Protein AF-0000000066989042 (afdb_homodimer)

pLDDT: mean 79.73, std 26.33, range [25.08, 98.94]

Organism: NCBI:txid100816

Solvent-accessible surface area (backbone atoms only — not comparable to full-atom values): 22103 Å² total; per-residue (Å²): 135,86,75,80,78,74,81,75,80,74,80,75,80,78,74,73,69,72,71,70,71,65,78,76,74,71,74,76,49,41,40,55,51,36,52,51,40,48,66,64,41,33,84,42,14,46,65,46,41,69,76,48,62,68,54,42,82,73,47,40,35,60,77,2,39,34,34,31,36,35,73,41,47,74,68,48,19,26,68,84,57,29,56,23,64,44,52,54,48,35,51,44,55,50,37,31,28,46,6,42,18,21,44,66,70,43,76,70,50,50,44,67,38,34,38,37,38,38,42,70,47,81,51,36,72,79,40,36,35,34,39,36,17,30,44,80,41,75,60,62,47,43,32,34,21,35,30,41,33,21,40,44,48,50,93,76,55,79,80,30,48,66,31,94,88,63,46,34,39,31,58,62,25,31,36,36,39,37,31,22,40,44,75,44,60,85,69,75,68,83,75,70,73,79,67,74,75,73,75,75,77,79,127,135,83,76,78,78,74,82,74,78,74,78,75,78,76,75,72,69,71,71,69,68,65,79,76,74,70,76,75,49,40,41,56,50,36,51,51,41,47,66,63,43,32,84,44,14,46,65,46,40,68,77,48,62,69,53,41,81,72,47,39,33,61,77,2,37,31,33,30,35,35,70,39,46,73,68,49,19,26,70,84,57,29,55,23,64,44,51,52,47,34,50,43,56,50,37,30,28,46,6,42,19,20,43,68,70,41,77,70,50,52,43,68,39,35,38,35,39,40,43,71,47,82,49,36,70,78,41,36,35,34,40,35,16,30,43,77,43,75,61,61,48,44,32,34,21,34,31,40,32,21,39,42,48,49,92,76,55,78,79,28,49,66,30,94,90,62,49,27,41,31,59,62,25,33,38,35,38,37,32,23,39,42,77,44,62,86,69,73,69,82,76,69,73,80,66,72,77,76,76,73,75,78,127

Nearest PDB structures (foldseek):
  2h4u-assembly1_A  TM=9.533E-01  e=1.033E-12  Homo sapiens
  3f5o-assembly1_B  TM=9.067E-01  e=5.246E-13  Homo sapiens
  3gek-assembly2_A  TM=8.741E-01  e=4.164E-06  Lactococcus lactis subsp. lactis Il1403
  3gek-assembly3_C  TM=8.521E-01  e=2.544E-06  Lactococcus lactis subsp. lactis Il1403
  3gek-assembly1_B  TM=8.403E-01  e=2.544E-06  Lactococcus lactis subsp. lactis Il1403

InterPro domains:
  IPR006683 Thioesterase domain [PF03061] (82-154)
  IPR029069 HotDog domain superfamily [SSF54637] (24-179)
  IPR039298 Acyl-coenzyme A thioesterase 13 [PTHR21660] (30-185)

Radius of gyration: 32.89 Å; Cα contacts (8 Å, |Δi|>4): 812; chains: 2; bounding box: 58×186×94 Å

Sequence (406 aa):
MTNPTKPQPQPGTLFTVGINSSPSERPISTLDHVKAVWSRIRPHSAIYNIFLSGVRLVSASPEGRILAHLDLLPVHLNSKRIL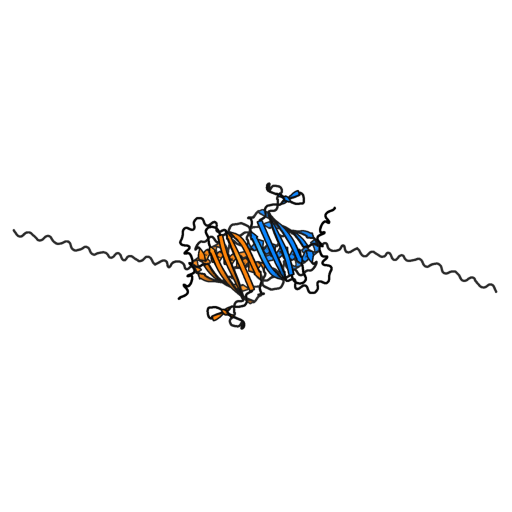HGAVSATLCDWAGGMAIAAATGLAQTGVSTDMHLSYVSTAGEGDTLEIEAWVTRAGRNLGFTRCEIRKGVTTTATSATPGADGRKKGPVVAEGSHTKYLSFGQVTGGWKKLEGKEGKGAEMTNPTKPQPQPGTLFTVGINSSPSERPISTLDHVKAVWSRIRPHSAIYNIFLSGVRLVSASPEGRILAHLDLLPVHLNSKRILHGAVSATLCDWAGGMAIAAATGLAQTGVSTDMHLSYVSTAGEGDTLEIEAWVTRAGRNLGFTRCEIRKGVTTTATSATPGADGRKKGPVVAEGSHTKYLSFGQVTGGWKKLEGKEGKGAE

Structure (mmCIF, N/CA/C/O backbone):
data_AF-0000000066989042-model_v1
#
loop_
_entity.id
_entity.type
_entity.pdbx_description
1 polymer 'Acyl-coenzyme A thioesterase 13'
#
loop_
_atom_site.group_PDB
_atom_site.id
_atom_site.type_symbol
_atom_site.label_atom_id
_atom_site.label_alt_id
_atom_site.label_comp_id
_atom_site.label_asym_id
_atom_site.label_entity_id
_atom_site.label_seq_id
_atom_site.pdbx_PDB_ins_code
_atom_site.Cartn_x
_atom_site.Cartn_y
_atom_site.Cartn_z
_atom_site.occupancy
_atom_site.B_iso_or_equiv
_atom_site.auth_seq_id
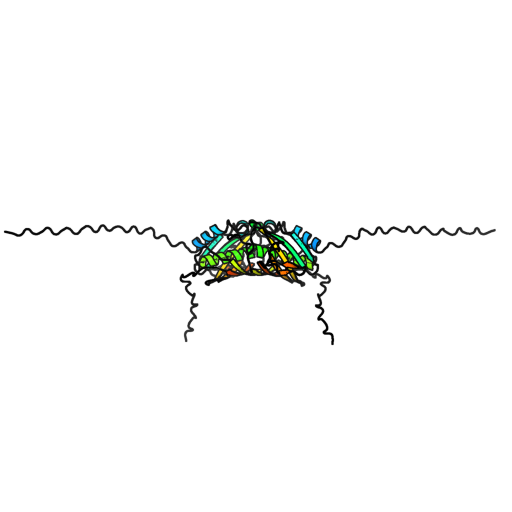_atom_site.auth_comp_id
_atom_site.auth_asym_id
_atom_site.auth_atom_id
_atom_site.pdbx_PDB_model_num
ATOM 1 N N . MET A 1 1 ? 25.594 97.125 27.734 1 34.25 1 MET A N 1
ATOM 2 C CA . MET A 1 1 ? 25.266 96.438 26.484 1 34.25 1 MET A CA 1
ATOM 3 C C . MET A 1 1 ? 24.484 95.188 26.734 1 34.25 1 MET A C 1
ATOM 5 O O . MET A 1 1 ? 24.891 94.312 27.547 1 34.25 1 MET A O 1
ATOM 9 N N . THR A 1 2 ? 23.141 95.188 26.594 1 36.47 2 THR A N 1
ATOM 10 C CA . THR A 1 2 ? 22.016 94.312 26.922 1 36.47 2 THR A CA 1
ATOM 11 C C . THR A 1 2 ? 22.109 93.062 26.141 1 36.47 2 THR A C 1
ATOM 13 O O . THR A 1 2 ? 22.281 93.062 24.922 1 36.47 2 THR A O 1
ATOM 16 N N . ASN A 1 3 ? 22.625 91.938 26.734 1 39.47 3 ASN A N 1
ATOM 17 C CA . ASN A 1 3 ? 22.938 90.625 26.203 1 39.47 3 ASN A CA 1
ATOM 18 C C . ASN A 1 3 ? 21.703 89.938 25.594 1 39.47 3 ASN A C 1
ATOM 20 O O . ASN A 1 3 ? 20.703 89.75 26.281 1 39.47 3 ASN A O 1
ATOM 24 N N . PRO A 1 4 ? 21.531 90 24.266 1 40.59 4 PRO A N 1
ATOM 25 C CA . PRO A 1 4 ? 20.297 89.5 23.641 1 40.59 4 PRO A CA 1
ATOM 26 C C . PRO A 1 4 ? 19.984 88.062 24.016 1 40.59 4 PRO A C 1
ATOM 28 O O . PRO A 1 4 ? 20.891 87.25 24.297 1 40.59 4 PRO A O 1
ATOM 31 N N . THR A 1 5 ? 18.875 87.812 24.688 1 40.06 5 THR A N 1
ATOM 32 C CA . THR A 1 5 ? 18.281 86.562 25.172 1 40.06 5 THR A CA 1
ATOM 33 C C . THR A 1 5 ? 18.156 85.562 24.047 1 40.06 5 THR A C 1
ATOM 35 O O . THR A 1 5 ? 17.672 85.875 22.953 1 40.06 5 THR A O 1
ATOM 38 N N . LYS A 1 6 ? 18.969 84.562 24.016 1 41.19 6 LYS A N 1
ATOM 39 C CA . LYS A 1 6 ? 19.109 83.438 23.062 1 41.19 6 LYS A CA 1
ATOM 40 C C . LYS A 1 6 ? 17.766 82.75 22.844 1 41.19 6 LYS A C 1
ATOM 42 O O . LYS A 1 6 ? 17.078 82.375 23.797 1 41.19 6 LYS A O 1
ATOM 47 N N . PRO A 1 7 ? 17.156 82.875 21.656 1 38.47 7 PRO A N 1
ATOM 48 C CA . PRO A 1 7 ? 15.844 82.25 21.484 1 38.47 7 PRO A CA 1
ATOM 49 C C . PRO A 1 7 ? 15.852 80.75 21.797 1 38.47 7 PRO A C 1
ATOM 51 O O . PRO A 1 7 ? 16.859 80.125 21.578 1 38.47 7 PRO A O 1
ATOM 54 N N . GLN A 1 8 ? 15.039 80.312 22.734 1 38.69 8 GLN A N 1
ATOM 55 C CA . GLN A 1 8 ? 14.898 78.938 23.172 1 38.69 8 GLN A CA 1
ATOM 56 C C . GLN A 1 8 ? 14.445 78 22.016 1 38.69 8 GLN A C 1
ATOM 58 O O . GLN A 1 8 ? 13.547 78.375 21.266 1 38.69 8 GLN A O 1
ATOM 63 N N . PRO A 1 9 ? 15.227 77.062 21.578 1 34.91 9 PRO A N 1
ATOM 64 C CA . PRO A 1 9 ? 14.922 76.188 20.453 1 34.91 9 PRO A CA 1
ATOM 65 C C . PRO A 1 9 ? 13.57 75.438 20.594 1 34.91 9 PRO A C 1
ATOM 67 O O . PRO A 1 9 ? 13.164 75.125 21.703 1 34.91 9 PRO A O 1
ATOM 70 N N . GLN A 1 10 ? 12.594 75.812 19.781 1 37.78 10 GLN A N 1
ATOM 71 C CA . GLN A 1 10 ? 11.289 75.125 19.797 1 37.78 10 GLN A CA 1
ATOM 72 C C . GLN A 1 10 ? 11.438 73.625 19.781 1 37.78 10 GLN A C 1
ATOM 74 O O . GLN A 1 10 ? 12.359 73.062 19.156 1 37.78 10 GLN A O 1
ATOM 79 N N . PRO A 1 11 ? 10.844 72.938 20.75 1 37.44 11 PRO A N 1
ATOM 80 C CA . PRO A 1 11 ? 10.914 71.438 20.828 1 37.44 11 PRO A CA 1
ATOM 81 C C . PRO A 1 11 ? 10.477 70.75 19.531 1 37.44 11 PRO A C 1
ATOM 83 O O . PRO A 1 11 ? 9.555 71.25 18.859 1 37.44 11 PRO A O 1
ATOM 86 N N . GLY A 1 12 ? 11.398 70.25 18.75 1 33.97 12 GLY A N 1
ATOM 87 C CA . GLY A 1 12 ? 11.148 69.5 17.516 1 33.97 12 GLY A CA 1
ATOM 88 C C . GLY A 1 12 ? 9.938 68.625 17.594 1 33.97 12 GLY A C 1
ATOM 89 O O . GLY A 1 12 ? 9.539 68.188 18.672 1 33.97 12 GLY A O 1
ATOM 90 N N . THR A 1 13 ? 8.93 68.812 16.75 1 37.53 13 THR A N 1
ATOM 91 C CA . THR A 1 13 ? 7.77 67.938 16.5 1 37.53 13 THR A CA 1
ATOM 92 C C . THR A 1 13 ? 8.18 66.5 16.422 1 37.53 13 THR A C 1
ATOM 94 O O . THR A 1 13 ? 9.039 66.125 15.633 1 37.53 13 THR A O 1
ATOM 97 N N . LEU A 1 14 ? 7.992 65.75 17.5 1 35.09 14 LEU A N 1
ATOM 98 C CA . LEU A 1 14 ? 8.125 64.312 17.5 1 35.09 14 LEU A CA 1
ATOM 99 C C . LEU A 1 14 ? 7.402 63.688 16.312 1 35.09 14 LEU A C 1
ATOM 101 O O . LEU A 1 14 ? 6.18 63.812 16.188 1 35.09 14 LEU A O 1
ATOM 105 N N . PHE A 1 15 ? 8 63.562 15.148 1 34.09 15 PHE A N 1
ATOM 106 C CA . PHE A 1 15 ? 7.461 62.75 14.086 1 34.09 15 PHE A CA 1
ATOM 107 C C . PHE A 1 15 ? 7.094 61.344 14.609 1 34.09 15 PHE A C 1
ATOM 109 O O . PHE A 1 15 ? 7.953 60.625 15.109 1 34.09 15 PHE A O 1
ATOM 116 N N . THR A 1 16 ? 5.906 61.219 15.203 1 37.44 16 THR A N 1
ATOM 117 C CA . THR A 1 16 ? 5.422 59.844 15.406 1 37.44 16 THR A CA 1
ATOM 118 C C . THR A 1 16 ? 5.566 59.031 14.133 1 37.44 16 THR A C 1
ATOM 120 O O . THR A 1 16 ? 4.926 59.312 13.117 1 37.44 16 THR A O 1
ATOM 123 N N . VAL A 1 17 ? 6.738 58.625 13.805 1 38.34 17 VAL A N 1
ATOM 124 C CA . VAL A 1 17 ? 6.793 57.594 12.781 1 38.34 17 VAL A CA 1
ATOM 125 C C . VAL A 1 17 ? 5.699 56.562 13.031 1 38.34 17 VAL A C 1
ATOM 127 O O . VAL A 1 17 ? 5.652 55.938 14.094 1 38.34 17 VAL A O 1
ATOM 130 N N . GLY A 1 18 ? 4.496 56.75 12.547 1 38.97 18 GLY A N 1
ATOM 131 C CA . GLY A 1 18 ? 3.586 55.625 12.477 1 38.97 18 GLY A CA 1
ATOM 132 C C . GLY A 1 18 ? 4.285 54.312 12.172 1 38.97 18 GLY A C 1
ATOM 133 O O . GLY A 1 18 ? 4.93 54.188 11.125 1 38.97 18 GLY A O 1
ATOM 134 N N . ILE A 1 19 ? 4.824 53.719 13.195 1 38.84 19 ILE A N 1
ATOM 135 C CA . ILE A 1 19 ? 5.211 52.312 12.945 1 38.84 19 ILE A CA 1
ATOM 136 C C . ILE A 1 19 ? 4.133 51.625 12.125 1 38.84 19 ILE A C 1
ATOM 138 O O . ILE A 1 19 ? 2.992 51.469 12.57 1 38.84 19 ILE A O 1
ATOM 142 N N . ASN A 1 20 ? 4.023 51.906 10.867 1 39.19 20 ASN A N 1
ATOM 143 C CA . ASN A 1 20 ? 3.268 50.938 10.07 1 39.19 20 ASN A CA 1
ATOM 144 C C . ASN A 1 20 ? 3.492 49.5 10.562 1 39.19 20 ASN A C 1
ATOM 146 O O . ASN A 1 20 ? 4.629 49.031 10.586 1 39.19 20 ASN A O 1
ATOM 150 N N . SER A 1 21 ? 2.766 49.125 11.625 1 40.81 21 SER A N 1
ATOM 151 C CA . SER A 1 21 ? 2.725 47.688 11.867 1 40.81 21 SER A CA 1
ATOM 152 C C . SER A 1 21 ? 2.76 46.906 10.555 1 40.81 21 SER A C 1
ATOM 154 O O . SER A 1 21 ? 1.958 47.156 9.656 1 40.81 21 SER A O 1
ATOM 156 N N . SER A 1 22 ? 3.883 46.562 10.086 1 45.03 22 SER A N 1
ATOM 157 C CA . SER A 1 22 ? 3.92 45.594 9.023 1 45.03 22 SER A CA 1
ATOM 158 C C . SER A 1 22 ? 2.732 44.625 9.109 1 45.03 22 SER A C 1
ATOM 160 O O . SER A 1 22 ? 2.277 44.312 10.203 1 45.03 22 SER A O 1
ATOM 162 N N . PRO A 1 23 ? 1.823 44.562 8.203 1 45.5 23 PRO A N 1
ATOM 163 C CA . PRO A 1 23 ? 0.756 43.562 8.289 1 45.5 23 PRO A CA 1
ATOM 164 C C . PRO A 1 23 ? 1.188 42.281 9.031 1 45.5 23 PRO A C 1
ATOM 166 O O . PRO A 1 23 ? 2.293 41.781 8.805 1 45.5 23 PRO A O 1
ATOM 169 N N . SER A 1 24 ? 0.937 42.062 10.289 1 45.81 24 SER A N 1
ATOM 170 C CA . SER A 1 24 ? 1.1 40.844 11.062 1 45.81 24 SER A CA 1
ATOM 171 C C . SER A 1 24 ? 0.956 39.625 10.18 1 45.81 24 SER A C 1
ATOM 173 O O . SER A 1 24 ? -0.117 39.375 9.625 1 45.81 24 SER A O 1
ATOM 175 N N . GLU A 1 25 ? 1.833 39.25 9.297 1 50.03 25 GLU A N 1
ATOM 176 C CA . GLU A 1 25 ? 1.811 38 8.578 1 50.03 25 GLU A CA 1
ATOM 177 C C . GLU A 1 25 ? 1.222 36.875 9.438 1 50.03 25 GLU A C 1
ATOM 179 O O . GLU A 1 25 ? 1.757 36.562 10.5 1 50.03 25 GLU A O 1
ATOM 184 N N . ARG A 1 26 ? -0.092 36.75 9.664 1 55.47 26 ARG A N 1
ATOM 185 C CA . ARG A 1 26 ? -0.731 35.656 10.391 1 55.47 26 ARG A CA 1
ATOM 186 C C . ARG A 1 26 ? 0.023 34.375 10.195 1 55.47 26 ARG A C 1
ATOM 188 O O . ARG A 1 26 ? 0.396 34.031 9.07 1 55.47 26 ARG A O 1
ATOM 195 N N . PRO A 1 27 ? 0.652 33.844 11.266 1 68.44 27 PRO A N 1
ATOM 196 C CA . PRO A 1 27 ? 1.359 32.594 11.156 1 68.44 27 PRO A CA 1
ATOM 197 C C . PRO A 1 27 ? 0.577 31.531 10.359 1 68.44 27 PRO A C 1
ATOM 199 O O . PRO A 1 27 ? -0.648 31.453 10.477 1 68.44 27 PRO A O 1
ATOM 202 N N . ILE A 1 28 ? 1.096 31.078 9.312 1 80.94 28 ILE A N 1
ATOM 203 C CA . ILE A 1 28 ? 0.479 30.047 8.477 1 80.94 28 ILE A CA 1
ATOM 204 C C . ILE A 1 28 ? -0.11 28.953 9.352 1 80.94 28 ILE A C 1
ATOM 206 O O . ILE A 1 28 ? 0.553 28.453 10.266 1 80.94 28 ILE A O 1
ATOM 210 N N . SER A 1 29 ? -1.419 28.75 9.266 1 95.38 29 SER A N 1
ATOM 211 C CA . SER A 1 29 ? -2.07 27.703 10.031 1 95.38 29 SER A CA 1
ATOM 212 C C . SER A 1 29 ? -1.437 26.344 9.758 1 95.38 29 SER A C 1
ATOM 214 O O . SER A 1 29 ? -0.78 26.156 8.734 1 95.38 29 SER A O 1
ATOM 216 N N . THR A 1 30 ? -1.463 25.453 10.719 1 97.69 30 THR A N 1
ATOM 217 C CA . THR A 1 30 ? -0.972 24.094 10.516 1 97.69 30 THR A CA 1
ATOM 218 C C . THR A 1 30 ? -1.611 23.469 9.289 1 97.69 30 THR A C 1
ATOM 220 O O . THR A 1 30 ? -0.939 22.781 8.516 1 97.69 30 THR A O 1
ATOM 223 N N . LEU A 1 31 ? -2.877 23.641 9.078 1 98.38 31 LEU A N 1
ATOM 224 C CA . LEU A 1 31 ? -3.574 23.109 7.906 1 98.38 31 LEU A CA 1
ATOM 225 C C . LEU A 1 31 ? -2.973 23.656 6.617 1 98.38 31 LEU A C 1
ATOM 227 O O . LEU A 1 31 ? -2.771 22.922 5.656 1 98.38 31 LEU A O 1
ATOM 231 N N . ASP A 1 32 ? -2.688 24.922 6.57 1 98.31 32 ASP A N 1
ATOM 232 C CA . ASP A 1 32 ? -2.088 25.531 5.383 1 98.31 32 ASP A CA 1
ATOM 233 C C . ASP A 1 32 ? -0.715 24.922 5.094 1 98.31 32 ASP A C 1
ATOM 235 O O . ASP A 1 32 ? -0.366 24.688 3.936 1 98.31 32 ASP A O 1
ATOM 239 N N . HIS A 1 33 ? 0.023 24.781 6.191 1 98.25 33 HIS A N 1
ATOM 240 C CA . HIS A 1 33 ? 1.336 24.156 6.031 1 98.25 33 HIS A CA 1
ATOM 241 C C . HIS A 1 33 ? 1.222 22.766 5.434 1 98.25 33 HIS A C 1
ATOM 243 O O . HIS A 1 33 ? 1.928 22.438 4.477 1 98.25 33 HIS A O 1
ATOM 249 N N . VAL A 1 34 ? 0.32 21.922 5.949 1 98.69 34 VAL A N 1
ATOM 250 C CA . VAL A 1 34 ? 0.148 20.562 5.484 1 98.69 34 VAL A CA 1
ATOM 251 C C . VAL A 1 34 ? -0.322 20.562 4.031 1 98.69 34 VAL A C 1
ATOM 253 O O . VAL A 1 34 ? 0.145 19.75 3.223 1 98.69 34 VAL A O 1
ATOM 256 N N . LYS A 1 35 ? -1.209 21.422 3.68 1 98.69 35 LYS A N 1
ATOM 257 C CA . LYS A 1 35 ? -1.667 21.547 2.299 1 98.69 35 LYS A CA 1
ATOM 258 C C . LYS A 1 35 ? -0.514 21.906 1.366 1 98.69 35 LYS A C 1
ATOM 260 O O . LYS A 1 35 ? -0.438 21.406 0.242 1 98.69 35 LYS A O 1
ATOM 265 N N . ALA A 1 36 ? 0.339 22.781 1.811 1 98.5 36 ALA A N 1
ATOM 266 C CA . ALA A 1 36 ? 1.495 23.172 1.007 1 98.5 36 ALA A CA 1
ATOM 267 C C . ALA A 1 36 ? 2.439 22 0.799 1 98.5 36 ALA A C 1
ATOM 269 O O . ALA A 1 36 ? 2.953 21.797 -0.303 1 98.5 36 ALA A O 1
ATOM 270 N N . VAL A 1 37 ? 2.707 21.25 1.877 1 98.06 37 VAL A N 1
ATOM 271 C CA . VAL A 1 37 ? 3.553 20.078 1.785 1 98.06 37 VAL A CA 1
ATOM 272 C C . VAL A 1 37 ? 2.949 19.078 0.792 1 98.06 37 VAL A C 1
ATOM 274 O O . VAL A 1 37 ? 3.652 18.547 -0.073 1 98.06 37 VAL A O 1
ATOM 277 N N . TRP A 1 38 ? 1.638 18.844 0.9 1 98.5 38 TRP A N 1
ATOM 278 C CA . TRP A 1 38 ? 0.937 17.922 0.01 1 98.5 38 TRP A CA 1
ATOM 279 C C . TRP A 1 38 ? 1.05 18.391 -1.44 1 98.5 38 TRP A C 1
ATOM 281 O O . TRP A 1 38 ? 1.312 17.578 -2.334 1 98.5 38 TRP A O 1
ATOM 291 N N . SER A 1 39 ? 0.89 19.672 -1.694 1 98.06 39 SER A N 1
ATOM 292 C CA . SER A 1 39 ? 0.959 20.234 -3.041 1 98.06 39 SER A CA 1
ATOM 293 C C . SER A 1 39 ? 2.342 20.031 -3.652 1 98.06 39 SER A C 1
ATOM 295 O O . SER A 1 39 ? 2.473 19.875 -4.867 1 98.06 39 SER A O 1
ATOM 297 N N . ARG A 1 40 ? 3.299 19.969 -2.848 1 97.06 40 ARG A N 1
ATOM 298 C CA . ARG A 1 40 ? 4.672 19.781 -3.309 1 97.06 40 ARG A CA 1
ATOM 299 C C . ARG A 1 40 ? 4.953 18.328 -3.633 1 97.06 40 ARG A C 1
ATOM 301 O O . ARG A 1 40 ? 5.602 18.016 -4.637 1 97.06 40 ARG A O 1
ATOM 308 N N . ILE A 1 41 ? 4.434 17.453 -2.842 1 97.25 41 ILE A N 1
ATOM 309 C CA . ILE A 1 41 ? 4.785 16.047 -2.904 1 97.25 41 ILE A CA 1
ATOM 310 C C . ILE A 1 41 ? 3.984 15.367 -4.012 1 97.25 41 ILE A C 1
ATOM 312 O O . ILE A 1 41 ? 4.516 14.531 -4.746 1 97.25 41 ILE A O 1
ATOM 316 N N . ARG A 1 42 ? 2.732 15.695 -4.176 1 97.88 42 ARG A N 1
ATOM 317 C CA . ARG A 1 42 ? 1.761 14.953 -4.977 1 97.88 42 ARG A CA 1
ATOM 318 C C . ARG A 1 42 ? 2.24 14.797 -6.414 1 97.88 42 ARG A C 1
ATOM 320 O O . ARG A 1 42 ? 2.254 13.695 -6.953 1 97.88 42 ARG A O 1
ATOM 327 N N . PRO A 1 43 ? 2.756 15.867 -7.07 1 97.12 43 PRO A N 1
ATOM 328 C CA . PRO A 1 43 ? 3.107 15.719 -8.484 1 97.12 43 PRO A CA 1
ATOM 329 C C . PRO A 1 43 ? 4.359 14.875 -8.703 1 97.12 43 PRO A C 1
ATOM 331 O O . PRO A 1 43 ? 4.656 14.477 -9.828 1 97.12 43 PRO A O 1
ATOM 334 N N . HIS A 1 44 ? 5.082 14.555 -7.641 1 96.81 44 HIS A N 1
ATOM 335 C CA . HIS A 1 44 ? 6.348 13.836 -7.77 1 96.81 44 HIS A CA 1
ATOM 336 C C . HIS A 1 44 ? 6.223 12.398 -7.281 1 96.81 44 HIS A C 1
ATOM 338 O O . HIS A 1 44 ? 7.23 11.727 -7.062 1 96.81 44 HIS A O 1
ATOM 344 N N . SER A 1 45 ? 5.031 12 -7.051 1 97.5 45 SER A N 1
ATOM 345 C CA . SER A 1 45 ? 4.672 10.641 -6.664 1 97.5 45 SER A CA 1
ATOM 346 C C . SER A 1 45 ? 3.469 10.141 -7.461 1 97.5 45 SER A C 1
ATOM 348 O O . SER A 1 45 ? 2.324 10.461 -7.129 1 97.5 45 SER A O 1
ATOM 350 N N . ALA A 1 46 ? 3.701 9.305 -8.453 1 98.12 46 ALA A N 1
ATOM 351 C CA . ALA A 1 46 ? 2.639 8.906 -9.367 1 98.12 46 ALA A CA 1
ATOM 352 C C . ALA A 1 46 ? 1.498 8.219 -8.617 1 98.12 46 ALA A C 1
ATOM 354 O O . ALA A 1 46 ? 0.324 8.461 -8.906 1 98.12 46 ALA A O 1
ATOM 355 N N . ILE A 1 47 ? 1.851 7.348 -7.66 1 98.69 47 ILE A N 1
ATOM 356 C CA . ILE A 1 47 ? 0.798 6.609 -6.969 1 98.69 47 ILE A CA 1
ATOM 357 C C . ILE A 1 47 ? -0.056 7.578 -6.152 1 98.69 47 ILE A C 1
ATOM 359 O O . ILE A 1 47 ? -1.279 7.434 -6.086 1 98.69 47 ILE A O 1
ATOM 363 N N . TYR A 1 48 ? 0.551 8.633 -5.531 1 98.69 48 TYR A N 1
ATOM 364 C CA . TYR A 1 48 ? -0.215 9.672 -4.859 1 98.69 48 TYR A CA 1
ATOM 365 C C . TYR A 1 48 ? -1.045 10.469 -5.859 1 98.69 48 TYR A C 1
ATOM 367 O O . TYR A 1 48 ? -2.236 10.703 -5.645 1 98.69 48 TYR A O 1
ATOM 375 N N . ASN A 1 49 ? -0.423 10.797 -6.91 1 98.44 49 ASN A N 1
ATOM 376 C CA . ASN A 1 49 ? -1.041 11.68 -7.895 1 98.44 49 ASN A CA 1
ATOM 377 C C . ASN A 1 49 ? -2.268 11.039 -8.531 1 98.44 49 ASN A C 1
ATOM 379 O O . ASN A 1 49 ? -3.252 11.719 -8.828 1 98.44 49 ASN A O 1
ATOM 383 N N . ILE A 1 50 ? -2.219 9.805 -8.766 1 98.19 50 ILE A N 1
ATOM 384 C CA . ILE A 1 50 ? -3.303 9.117 -9.453 1 98.19 50 ILE A CA 1
ATOM 385 C C . ILE A 1 50 ? -4.395 8.734 -8.461 1 98.19 50 ILE A C 1
ATOM 387 O O . ILE A 1 50 ? -5.57 9.023 -8.68 1 98.19 50 ILE A O 1
ATOM 391 N N . PHE A 1 51 ? -4.102 8.234 -7.309 1 98.56 51 PHE A N 1
ATOM 392 C CA . PHE A 1 51 ? -5.109 7.605 -6.465 1 98.56 51 PHE A CA 1
ATOM 393 C C . PHE A 1 51 ? -5.598 8.57 -5.391 1 98.56 51 PHE A C 1
ATOM 395 O O . PHE A 1 51 ? -6.664 8.375 -4.805 1 98.56 51 PHE A O 1
ATOM 402 N N . LEU A 1 52 ? -4.758 9.648 -5.148 1 98.5 52 LEU A N 1
ATOM 403 C CA . LEU A 1 52 ? -5.137 10.539 -4.062 1 98.5 52 LEU A CA 1
ATOM 404 C C . LEU A 1 52 ? -5.355 11.961 -4.578 1 98.5 52 LEU A C 1
ATOM 406 O O . LEU A 1 52 ? -5.285 12.922 -3.812 1 98.5 52 LEU A O 1
ATOM 410 N N . SER A 1 53 ? -5.574 12.078 -5.844 1 96.81 53 SER A N 1
ATOM 411 C CA . SER A 1 53 ? -5.773 13.398 -6.445 1 96.81 53 SER A CA 1
ATOM 412 C C . SER A 1 53 ? -7.035 14.062 -5.906 1 96.81 53 SER A C 1
ATOM 414 O O . SER A 1 53 ? -7.125 15.289 -5.867 1 96.81 53 SER A O 1
ATOM 416 N N . GLY A 1 54 ? -8.008 13.273 -5.41 1 97.38 54 GLY A N 1
ATOM 417 C CA . GLY A 1 54 ? -9.281 13.812 -4.957 1 97.38 54 GLY A CA 1
ATOM 418 C C . GLY A 1 54 ? -9.359 13.977 -3.451 1 97.38 54 GLY A C 1
ATOM 419 O O . GLY A 1 54 ? -10.414 14.312 -2.91 1 97.38 54 GLY A O 1
ATOM 420 N N . VAL A 1 55 ? -8.258 13.797 -2.754 1 98.25 55 VAL A N 1
ATOM 421 C CA . VAL A 1 55 ? -8.281 13.906 -1.3 1 98.25 55 VAL A CA 1
ATOM 422 C C . VAL A 1 55 ? -8.484 15.367 -0.892 1 98.25 55 VAL A C 1
ATOM 424 O O . VAL A 1 55 ? -7.895 16.266 -1.489 1 98.25 55 VAL A O 1
ATOM 427 N N . ARG A 1 56 ? -9.305 15.594 0.065 1 98.12 56 ARG A N 1
ATOM 428 C CA . ARG A 1 56 ? -9.531 16.906 0.65 1 98.12 56 ARG A CA 1
ATOM 429 C C . ARG A 1 56 ? -9.078 16.953 2.105 1 98.12 56 ARG A C 1
ATOM 431 O O . ARG A 1 56 ? -9.672 16.281 2.963 1 98.12 56 ARG A O 1
ATOM 438 N N . LEU A 1 57 ? -8.039 17.703 2.361 1 98.31 57 LEU A N 1
ATOM 439 C CA . LEU A 1 57 ? -7.605 17.922 3.734 1 98.31 57 LEU A CA 1
ATOM 440 C C . LEU A 1 57 ? -8.594 18.828 4.469 1 98.31 57 LEU A C 1
ATOM 442 O O . LEU A 1 57 ? -8.859 19.953 4.031 1 98.31 57 LEU A O 1
ATOM 446 N N . VAL A 1 58 ? -9.141 18.391 5.586 1 97.5 58 VAL A N 1
ATOM 447 C CA . VAL A 1 58 ? -10.211 19.062 6.316 1 97.5 58 VAL A CA 1
ATOM 448 C C . VAL A 1 58 ? -9.625 19.812 7.508 1 97.5 58 VAL A C 1
ATOM 450 O O . VAL A 1 58 ? -9.984 20.969 7.762 1 97.5 58 VAL A O 1
ATOM 453 N N . SER A 1 59 ? -8.773 19.156 8.242 1 98.06 59 SER A N 1
ATOM 454 C CA . SER A 1 59 ? -8.148 19.781 9.398 1 98.06 59 SER A CA 1
ATOM 455 C C . SER A 1 59 ? -6.758 19.203 9.656 1 98.06 59 SER A C 1
ATOM 457 O O . SER A 1 59 ? -6.434 18.109 9.188 1 98.06 59 SER A O 1
ATOM 459 N N . ALA A 1 60 ? -5.949 19.984 10.297 1 98.62 60 ALA A N 1
ATOM 460 C CA . ALA A 1 60 ? -4.625 19.641 10.797 1 98.62 60 ALA A CA 1
ATOM 461 C C . ALA A 1 60 ? -4.285 20.406 12.062 1 98.62 60 ALA A C 1
ATOM 463 O O . ALA A 1 60 ? -4.574 21.609 12.164 1 98.62 60 ALA A O 1
ATOM 464 N N . SER A 1 61 ? -3.73 19.734 12.977 1 98.19 61 SER A N 1
ATOM 465 C CA . SER A 1 61 ? -3.361 20.375 14.234 1 98.19 61 SER A CA 1
ATOM 466 C C . SER A 1 61 ? -1.859 20.281 14.484 1 98.19 61 SER A C 1
ATOM 468 O O . SER A 1 61 ? -1.203 19.359 14 1 98.19 61 SER A O 1
ATOM 470 N N . PRO A 1 62 ? -1.326 21.172 15.266 1 96.81 62 PRO A N 1
ATOM 471 C CA . PRO A 1 62 ? 0.113 21.156 15.539 1 96.81 62 PRO A CA 1
ATOM 472 C C . PRO A 1 62 ? 0.555 19.938 16.328 1 96.81 62 PRO A C 1
ATOM 474 O O . PRO A 1 62 ? 1.748 19.625 16.375 1 96.81 62 PRO A O 1
ATOM 477 N N . GLU A 1 63 ? -0.386 19.266 16.969 1 97 63 GLU A N 1
ATOM 478 C CA . GLU A 1 63 ? -0.069 18.031 17.688 1 97 63 GLU A CA 1
ATOM 479 C C . GLU A 1 63 ? 0.14 16.875 16.719 1 97 63 GLU A C 1
ATOM 481 O O . GLU A 1 63 ? 0.522 15.773 17.141 1 97 63 GLU A O 1
ATOM 486 N N . GLY A 1 64 ? -0.103 17.062 15.492 1 98.5 64 GLY A N 1
ATOM 487 C CA . GLY A 1 64 ? 0.166 16.047 14.484 1 98.5 64 GLY A CA 1
ATOM 488 C C . GLY A 1 64 ? -1.04 15.18 14.172 1 98.5 64 GLY A C 1
ATOM 489 O O . GLY A 1 64 ? -0.913 13.969 14.016 1 98.5 64 GLY A O 1
ATOM 490 N N . ARG A 1 65 ? -2.184 15.789 14.25 1 98.75 65 ARG A N 1
ATOM 491 C CA . ARG A 1 65 ? -3.402 15.094 13.852 1 98.75 65 ARG A CA 1
ATOM 492 C C . ARG A 1 65 ? -4.008 15.719 12.602 1 98.75 65 ARG A C 1
ATOM 494 O O . ARG A 1 65 ? -4.121 16.938 12.5 1 98.75 65 ARG A O 1
ATOM 501 N N . ILE A 1 66 ? -4.352 14.859 11.617 1 98.69 66 ILE A N 1
ATOM 502 C CA . ILE A 1 66 ? -4.965 15.375 10.391 1 98.69 66 ILE A CA 1
ATOM 503 C C . ILE A 1 66 ? -6.254 14.609 10.102 1 98.69 66 ILE A C 1
ATOM 505 O O . ILE A 1 66 ? -6.41 13.461 10.531 1 98.69 66 ILE A O 1
ATOM 509 N N . LEU A 1 67 ? -7.172 15.266 9.43 1 98.38 67 LEU A N 1
ATOM 510 C CA . LEU A 1 67 ? -8.414 14.703 8.906 1 98.38 67 LEU A CA 1
ATOM 511 C C . LEU A 1 67 ? -8.57 15.023 7.426 1 98.38 67 LEU A C 1
ATOM 513 O O . LEU A 1 67 ? -8.32 16.156 7 1 98.38 67 LEU A O 1
ATOM 517 N N . ALA A 1 68 ? -8.945 14.016 6.66 1 98.31 68 ALA A N 1
ATOM 518 C CA . ALA A 1 68 ? -9.156 14.211 5.227 1 98.31 68 ALA A CA 1
ATOM 519 C C . ALA A 1 68 ? -10.328 13.367 4.73 1 98.31 68 ALA A C 1
ATOM 521 O O . ALA A 1 68 ? -10.75 12.414 5.391 1 98.31 68 ALA A O 1
ATOM 522 N N . HIS A 1 69 ? -10.852 13.781 3.609 1 98.19 69 HIS A N 1
ATOM 523 C CA . HIS A 1 69 ? -11.93 13.039 2.951 1 98.19 69 HIS A CA 1
ATOM 524 C C . HIS A 1 69 ? -11.531 12.641 1.533 1 98.19 69 HIS A C 1
ATOM 526 O O . HIS A 1 69 ? -10.781 13.359 0.866 1 98.19 69 HIS A O 1
ATOM 532 N N . LEU A 1 70 ? -12.031 11.484 1.089 1 98.19 70 LEU A N 1
ATOM 533 C CA . LEU A 1 70 ? -11.859 11.008 -0.279 1 98.19 70 LEU A CA 1
ATOM 534 C C . LEU A 1 70 ? -13.117 10.305 -0.774 1 98.19 70 LEU A C 1
ATOM 536 O O . LEU A 1 70 ? -13.586 9.344 -0.154 1 98.19 70 LEU A O 1
ATOM 540 N N . ASP A 1 71 ? -13.695 10.805 -1.818 1 98 71 ASP A N 1
ATOM 541 C CA . ASP A 1 71 ? -14.773 10.086 -2.484 1 98 71 ASP A CA 1
ATOM 542 C C . ASP A 1 71 ? -14.227 8.938 -3.33 1 98 71 ASP A C 1
ATOM 544 O O . ASP A 1 71 ? -13.297 9.125 -4.113 1 98 71 ASP A O 1
ATOM 548 N N . LEU A 1 72 ? -14.844 7.801 -3.152 1 98 72 LEU A N 1
ATOM 549 C CA . LEU A 1 72 ? -14.352 6.625 -3.861 1 98 72 LEU A CA 1
ATOM 550 C C . LEU A 1 72 ? -14.883 6.586 -5.289 1 98 72 LEU A C 1
ATOM 552 O O . LEU A 1 72 ? -16.078 6.727 -5.512 1 98 72 LEU A O 1
ATOM 556 N N . LEU A 1 73 ? -13.984 6.457 -6.176 1 98.12 73 LEU A N 1
ATOM 557 C CA . LEU A 1 73 ? -14.219 6.273 -7.602 1 98.12 73 LEU A CA 1
ATOM 558 C C . LEU A 1 73 ? -13.789 4.883 -8.055 1 98.12 73 LEU A C 1
ATOM 560 O O . LEU A 1 73 ? -13.117 4.164 -7.309 1 98.12 73 LEU A O 1
ATOM 564 N N . PRO A 1 74 ? -14.164 4.438 -9.227 1 97.94 74 PRO A N 1
ATOM 565 C CA . PRO A 1 74 ? -13.773 3.107 -9.703 1 97.94 74 PRO A CA 1
ATOM 566 C C . PRO A 1 74 ? -12.266 2.879 -9.656 1 97.94 74 PRO A C 1
ATOM 568 O O . PRO A 1 74 ? -11.82 1.75 -9.445 1 97.94 74 PRO A O 1
ATOM 571 N N . VAL A 1 75 ? -11.453 3.916 -9.812 1 98.06 75 VAL A N 1
ATOM 572 C CA . VAL A 1 75 ? -9.992 3.805 -9.859 1 98.06 75 VAL A CA 1
ATOM 573 C C . VAL A 1 75 ? -9.477 3.285 -8.523 1 98.06 75 VAL A C 1
ATOM 575 O O . VAL A 1 75 ? -8.375 2.736 -8.445 1 98.06 75 VAL A O 1
ATOM 578 N N . HIS A 1 76 ? -10.289 3.404 -7.441 1 98.75 76 HIS A N 1
ATOM 579 C CA . HIS A 1 76 ? -9.844 3.039 -6.102 1 98.75 76 HIS A CA 1
ATOM 580 C C . HIS A 1 76 ? -10.219 1.599 -5.77 1 98.75 76 HIS A C 1
ATOM 582 O O . HIS A 1 76 ? -9.859 1.089 -4.703 1 98.75 76 HIS A O 1
ATOM 588 N N . LEU A 1 77 ? -10.992 0.942 -6.605 1 98.38 77 LEU A N 1
ATOM 589 C CA . LEU A 1 77 ? -11.602 -0.343 -6.277 1 98.38 77 LEU A CA 1
ATOM 590 C C . LEU A 1 77 ? -10.797 -1.492 -6.875 1 98.38 77 LEU A C 1
ATOM 592 O O . LEU A 1 77 ? -10.094 -1.312 -7.871 1 98.38 77 LEU A O 1
ATOM 596 N N . ASN A 1 78 ? -10.898 -2.619 -6.203 1 97.44 78 ASN A N 1
ATOM 597 C CA . ASN A 1 78 ? -10.273 -3.836 -6.715 1 97.44 78 ASN A CA 1
ATOM 598 C C . ASN A 1 78 ? -11.219 -4.598 -7.648 1 97.44 78 ASN A C 1
ATOM 600 O O . ASN A 1 78 ? -12.242 -4.066 -8.062 1 97.44 78 ASN A O 1
ATOM 604 N N . SER A 1 79 ? -10.703 -5.789 -8.039 1 95.69 79 SER A N 1
ATOM 605 C CA . SER A 1 79 ? -11.445 -6.578 -9.008 1 95.69 79 SER A CA 1
ATOM 606 C C . SER A 1 79 ? -12.805 -7.012 -8.461 1 95.69 79 SER A C 1
ATOM 608 O O . SER A 1 79 ? -13.695 -7.402 -9.219 1 95.69 79 SER A O 1
ATOM 610 N N . LYS A 1 80 ? -13.016 -6.988 -7.156 1 95.06 80 LYS A N 1
ATOM 611 C CA . LYS A 1 80 ? -14.273 -7.348 -6.512 1 95.06 80 LYS A CA 1
ATOM 612 C C . LYS A 1 80 ? -15.148 -6.117 -6.293 1 95.06 80 LYS A C 1
ATOM 614 O O . LYS A 1 80 ? -16.188 -6.199 -5.641 1 95.06 80 LYS A O 1
ATOM 619 N N . ARG A 1 81 ? -14.703 -4.98 -6.723 1 96.62 81 ARG A N 1
ATOM 620 C CA . ARG A 1 81 ? -15.43 -3.719 -6.715 1 96.62 81 ARG A CA 1
ATOM 621 C C . ARG A 1 81 ? -15.578 -3.178 -5.297 1 96.62 81 ARG A C 1
ATOM 623 O O . ARG A 1 81 ? -16.578 -2.551 -4.965 1 96.62 81 ARG A O 1
ATOM 630 N N . ILE A 1 82 ? -14.695 -3.529 -4.496 1 97.81 82 ILE A N 1
ATOM 631 C CA . ILE A 1 82 ? -14.539 -2.902 -3.188 1 97.81 82 ILE A CA 1
ATOM 632 C C . ILE A 1 82 ? -13.203 -2.164 -3.121 1 97.81 82 ILE A C 1
ATOM 634 O O . ILE A 1 82 ? -12.359 -2.314 -4.008 1 97.81 82 ILE A O 1
ATOM 638 N N . LEU A 1 83 ? -13.023 -1.321 -2.07 1 98.5 83 LEU A N 1
ATOM 639 C CA . LEU A 1 83 ? -11.789 -0.568 -1.893 1 98.5 83 LEU A CA 1
ATOM 640 C C . LEU A 1 83 ? -10.586 -1.499 -1.894 1 98.5 83 LEU A C 1
ATOM 642 O O . LEU A 1 83 ? -10.523 -2.449 -1.109 1 98.5 83 LEU A O 1
ATOM 646 N N . HIS A 1 84 ? -9.688 -1.239 -2.768 1 98.81 84 HIS A N 1
ATOM 647 C CA . HIS A 1 84 ? -8.484 -2.055 -2.877 1 98.81 84 HIS A CA 1
ATOM 648 C C . HIS A 1 84 ? -7.609 -1.923 -1.632 1 98.81 84 HIS A C 1
ATOM 650 O O . HIS A 1 84 ? -7.344 -0.811 -1.171 1 98.81 84 HIS A O 1
ATOM 656 N N . GLY A 1 85 ? -7.102 -3.02 -1.11 1 98.5 85 GLY A N 1
ATOM 657 C CA . GLY A 1 85 ? -6.215 -2.99 0.041 1 98.5 85 GLY A CA 1
ATOM 658 C C . GLY A 1 85 ? -4.973 -2.148 -0.183 1 98.5 85 GLY A C 1
ATOM 659 O O . GLY A 1 85 ? -4.508 -1.464 0.731 1 98.5 85 GLY A O 1
ATOM 660 N N . ALA A 1 86 ? -4.434 -2.188 -1.339 1 98.75 86 ALA A N 1
ATOM 661 C CA . ALA A 1 86 ? -3.242 -1.413 -1.675 1 98.75 86 ALA A CA 1
ATOM 662 C C . ALA A 1 86 ? -3.539 0.083 -1.67 1 98.75 86 ALA A C 1
ATOM 664 O O . ALA A 1 86 ? -2.664 0.896 -1.366 1 98.75 86 ALA A O 1
ATOM 665 N N . VAL A 1 87 ? -4.777 0.482 -2.033 1 98.88 87 VAL A N 1
ATOM 666 C CA . VAL A 1 87 ? -5.16 1.888 -1.947 1 98.88 87 VAL A CA 1
ATOM 667 C C . VAL A 1 87 ? -5.27 2.305 -0.483 1 98.88 87 VAL A C 1
ATOM 669 O O . VAL A 1 87 ? -4.836 3.396 -0.107 1 98.88 87 VAL A O 1
ATOM 672 N N . SER A 1 88 ? -5.832 1.437 0.353 1 98.94 88 SER A N 1
ATOM 673 C CA . SER A 1 88 ? -5.848 1.707 1.787 1 98.94 88 SER A CA 1
ATOM 674 C C . SER A 1 88 ? -4.434 1.884 2.33 1 98.94 88 SER A C 1
ATOM 676 O O . SER A 1 88 ? -4.184 2.771 3.148 1 98.94 88 SER A O 1
ATOM 678 N N . ALA A 1 89 ? -3.5 1.013 1.903 1 98.94 89 ALA A N 1
ATOM 679 C CA . ALA A 1 89 ? -2.107 1.146 2.32 1 98.94 89 ALA A CA 1
ATOM 680 C C . ALA A 1 89 ? -1.522 2.479 1.86 1 98.94 89 ALA A C 1
ATOM 682 O O . ALA A 1 89 ? -0.773 3.123 2.6 1 98.94 89 ALA A O 1
ATOM 683 N N . THR A 1 90 ? -1.812 2.885 0.646 1 98.94 90 THR A N 1
ATOM 684 C CA . THR A 1 90 ? -1.374 4.164 0.099 1 98.94 90 THR A CA 1
ATOM 685 C C . THR A 1 90 ? -1.892 5.32 0.949 1 98.94 90 THR A C 1
ATOM 687 O O . THR A 1 90 ? -1.148 6.258 1.252 1 98.94 90 THR A O 1
ATOM 690 N N . LEU A 1 91 ? -3.18 5.23 1.327 1 98.94 91 LEU A N 1
ATOM 691 C CA . LEU A 1 91 ? -3.785 6.254 2.174 1 98.94 91 LEU A CA 1
ATOM 692 C C . LEU A 1 91 ? -3.076 6.332 3.521 1 98.94 91 LEU A C 1
ATOM 694 O O . LEU A 1 91 ? -2.809 7.426 4.023 1 98.94 91 LEU A O 1
ATOM 698 N N . CYS A 1 92 ? -2.773 5.184 4.09 1 98.88 92 CYS A N 1
ATOM 699 C CA . CYS A 1 92 ? -2.092 5.152 5.383 1 98.88 92 CYS A CA 1
ATOM 700 C C . CYS A 1 92 ? -0.689 5.738 5.27 1 98.88 92 CYS A C 1
ATOM 702 O O . CYS A 1 92 ? -0.264 6.508 6.133 1 98.88 92 CYS A O 1
ATOM 704 N N . ASP A 1 93 ? 0.041 5.359 4.266 1 98.88 93 ASP A N 1
ATOM 705 C CA . ASP A 1 93 ? 1.362 5.91 3.982 1 98.88 93 ASP A CA 1
ATOM 706 C C . ASP A 1 93 ? 1.309 7.434 3.875 1 98.88 93 ASP A C 1
ATOM 708 O O . ASP A 1 93 ? 2.039 8.133 4.574 1 98.88 93 ASP A O 1
ATOM 712 N N . TRP A 1 94 ? 0.411 7.918 3.105 1 98.88 94 TRP A N 1
ATOM 713 C CA . TRP A 1 94 ? 0.228 9.344 2.854 1 98.88 94 TRP A CA 1
ATOM 714 C C . TRP A 1 94 ? -0.167 10.078 4.129 1 98.88 94 TRP A C 1
ATOM 716 O O . TRP A 1 94 ? 0.449 11.086 4.492 1 98.88 94 TRP A O 1
ATOM 726 N N . ALA A 1 95 ? -1.171 9.578 4.801 1 98.94 95 ALA A N 1
ATOM 727 C CA . ALA A 1 95 ? -1.726 10.25 5.973 1 98.94 95 ALA A CA 1
ATOM 728 C C . ALA A 1 95 ? -0.694 10.336 7.094 1 98.94 95 ALA A C 1
ATOM 730 O O . ALA A 1 95 ? -0.629 11.336 7.809 1 98.94 95 ALA A O 1
ATOM 731 N N . GLY A 1 96 ? 0.077 9.25 7.246 1 98.75 96 GLY A N 1
ATOM 732 C CA . GLY A 1 96 ? 1.164 9.305 8.211 1 98.75 96 GLY A CA 1
ATOM 733 C C . GLY A 1 96 ? 2.16 10.414 7.918 1 98.75 96 GLY A C 1
ATOM 734 O O . GLY A 1 96 ? 2.578 11.133 8.828 1 98.75 96 GLY A O 1
ATOM 735 N N . GLY A 1 97 ? 2.555 10.547 6.645 1 98.44 97 GLY A N 1
ATOM 736 C CA . GLY A 1 97 ? 3.439 11.625 6.25 1 98.44 97 GLY A CA 1
ATOM 737 C C . GLY A 1 97 ? 2.863 13 6.531 1 98.44 97 GLY A C 1
ATOM 738 O O . GLY A 1 97 ? 3.568 13.891 7.016 1 98.44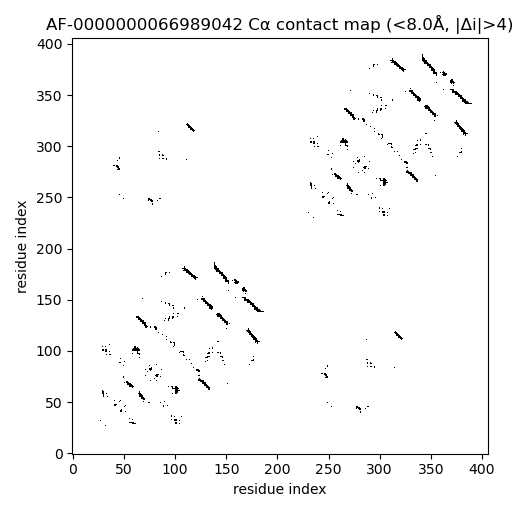 97 GLY A O 1
ATOM 739 N N . MET A 1 98 ? 1.57 13.188 6.277 1 98.75 98 MET A N 1
ATOM 740 C CA . MET A 1 98 ? 0.913 14.469 6.52 1 98.75 98 MET A CA 1
ATOM 741 C C . MET A 1 98 ? 0.833 14.766 8.016 1 98.75 98 MET A C 1
ATOM 743 O O . MET A 1 98 ? 0.983 15.914 8.43 1 98.75 98 MET A O 1
ATOM 747 N N . ALA A 1 99 ? 0.565 13.711 8.781 1 98.81 99 ALA A N 1
ATOM 748 C CA . ALA A 1 99 ? 0.553 13.883 10.234 1 98.81 99 ALA A CA 1
ATOM 749 C C . ALA A 1 99 ? 1.916 14.336 10.742 1 98.81 99 ALA A C 1
ATOM 751 O O . ALA A 1 99 ? 2 15.203 11.609 1 98.81 99 ALA A O 1
ATOM 752 N N . ILE A 1 100 ? 2.955 13.789 10.203 1 98.19 100 ILE A N 1
ATOM 753 C CA . ILE A 1 100 ? 4.312 14.164 10.586 1 98.19 100 ILE A CA 1
ATOM 754 C C . ILE A 1 100 ? 4.586 15.609 10.195 1 98.19 100 ILE A C 1
ATOM 756 O O . ILE A 1 100 ? 5.145 16.375 10.977 1 98.19 100 ILE A O 1
ATOM 760 N N . ALA A 1 101 ? 4.227 15.953 8.977 1 97.62 101 ALA A N 1
ATOM 761 C CA . ALA A 1 101 ? 4.387 17.344 8.547 1 97.62 101 ALA A CA 1
ATOM 762 C C . ALA A 1 101 ? 3.662 18.297 9.492 1 97.62 101 ALA A C 1
ATOM 764 O O . ALA A 1 101 ? 4.176 19.359 9.82 1 97.62 101 ALA A O 1
ATOM 765 N N . ALA A 1 102 ? 2.488 17.938 9.914 1 98.25 102 ALA A N 1
ATOM 766 C CA . ALA A 1 102 ? 1.717 18.75 10.844 1 98.25 102 ALA A CA 1
ATOM 767 C C . ALA A 1 102 ? 2.453 18.906 12.172 1 98.25 102 ALA A C 1
ATOM 769 O O . ALA A 1 102 ? 2.547 20.016 12.703 1 98.25 102 ALA A O 1
ATOM 770 N N . ALA A 1 103 ? 2.988 17.875 12.656 1 97.31 103 ALA A N 1
ATOM 771 C CA . ALA A 1 103 ? 3.621 17.859 13.977 1 97.31 103 ALA A CA 1
ATOM 772 C C . ALA A 1 103 ? 4.938 18.625 13.961 1 97.31 103 ALA A C 1
ATOM 774 O O . ALA A 1 103 ? 5.273 19.312 14.93 1 97.31 103 ALA A O 1
ATOM 775 N N . THR A 1 104 ? 5.668 18.484 12.891 1 94.56 104 THR A N 1
ATOM 776 C CA . THR A 1 104 ? 7.035 18.984 12.883 1 94.56 104 THR A CA 1
ATOM 777 C C . THR A 1 104 ? 7.082 20.391 12.289 1 94.56 104 THR A C 1
ATOM 779 O O . THR A 1 104 ? 8.031 21.141 12.531 1 94.56 104 THR A O 1
ATOM 782 N N . GLY A 1 105 ? 6.113 20.656 11.453 1 94.5 105 GLY A N 1
ATOM 783 C CA . GLY A 1 105 ? 6.148 21.922 10.727 1 94.5 105 GLY A CA 1
ATOM 784 C C . GLY A 1 105 ? 7.164 21.938 9.602 1 94.5 105 GLY A C 1
ATOM 785 O O . GLY A 1 105 ? 7.473 22.984 9.055 1 94.5 105 GLY A O 1
ATOM 786 N N . LEU A 1 106 ? 7.676 20.797 9.305 1 93.69 106 LEU A N 1
ATOM 787 C CA . LEU A 1 106 ? 8.68 20.672 8.25 1 93.69 106 LEU A CA 1
ATOM 788 C C . LEU A 1 106 ? 8.047 20.156 6.957 1 93.69 106 LEU A C 1
ATOM 790 O O . LEU A 1 106 ? 6.949 19.609 6.977 1 93.69 106 LEU A O 1
ATOM 794 N N . ALA A 1 107 ? 8.766 20.328 5.867 1 93.62 107 ALA A N 1
ATOM 795 C CA . ALA A 1 107 ? 8.305 19.844 4.566 1 93.62 107 ALA A CA 1
ATOM 796 C C . ALA A 1 107 ? 8.656 18.375 4.367 1 93.62 107 ALA A C 1
ATOM 798 O O . ALA A 1 107 ? 8 17.672 3.602 1 93.62 107 ALA A O 1
ATOM 799 N N . GLN A 1 108 ? 9.688 17.953 5.02 1 92.5 108 GLN A N 1
ATOM 800 C CA . GLN A 1 108 ? 10.109 16.562 4.918 1 92.5 108 GLN A CA 1
ATOM 801 C C . GLN A 1 108 ? 9.203 15.648 5.73 1 92.5 108 GLN A C 1
ATOM 803 O O . GLN A 1 108 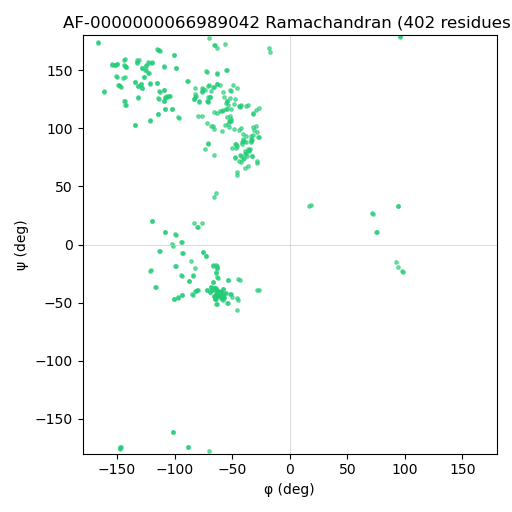? 8.914 15.93 6.895 1 92.5 108 GLN A O 1
ATOM 808 N N . THR A 1 109 ? 8.797 14.523 5.125 1 95.19 109 THR A N 1
ATOM 809 C CA . THR A 1 109 ? 7.836 13.648 5.797 1 95.19 109 THR A CA 1
ATOM 810 C C . THR A 1 109 ? 8.484 12.32 6.16 1 95.19 109 THR A C 1
ATOM 812 O O . THR A 1 109 ? 7.859 11.477 6.805 1 95.19 109 THR A O 1
ATOM 815 N N . GLY A 1 110 ? 9.766 12.078 5.727 1 95.38 110 GLY A N 1
ATOM 816 C CA . GLY A 1 110 ? 10.477 10.867 6.109 1 95.38 110 GLY A CA 1
ATOM 817 C C . GLY A 1 110 ? 10.383 9.766 5.074 1 95.38 110 GLY A C 1
ATOM 818 O O . GLY A 1 110 ? 9.82 9.961 3.994 1 95.38 110 GLY A O 1
ATOM 819 N N . VAL A 1 111 ? 11.078 8.625 5.391 1 97 111 VAL A N 1
ATOM 820 C CA . VAL A 1 111 ? 11.062 7.414 4.582 1 97 111 VAL A CA 1
ATOM 821 C C . VAL A 1 111 ? 10.547 6.242 5.418 1 97 111 VAL A C 1
ATOM 823 O O . VAL A 1 111 ? 10.914 6.102 6.586 1 97 111 VAL A O 1
ATOM 826 N N . SER A 1 112 ? 9.695 5.406 4.801 1 98.25 112 SER A N 1
ATOM 827 C CA . SER A 1 112 ? 9.031 4.332 5.531 1 98.25 112 SER A CA 1
ATOM 828 C C . SER A 1 112 ? 10.039 3.326 6.074 1 98.25 112 SER A C 1
ATOM 830 O O . SER A 1 112 ? 10.984 2.949 5.375 1 98.25 112 SER A O 1
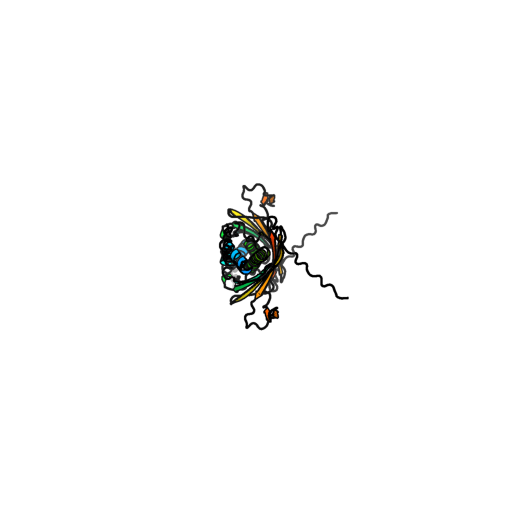ATOM 832 N N . THR A 1 113 ? 9.781 2.914 7.309 1 98.69 113 THR A N 1
ATOM 833 C CA . THR A 1 113 ? 10.539 1.802 7.859 1 98.69 113 THR A CA 1
ATOM 834 C C . THR A 1 113 ? 9.633 0.616 8.156 1 98.69 113 THR A C 1
ATOM 836 O O . THR A 1 113 ? 10.039 -0.539 8.031 1 98.69 113 THR A O 1
ATOM 839 N N . ASP A 1 114 ? 8.367 0.932 8.633 1 98.88 114 ASP A N 1
ATOM 840 C CA . ASP A 1 114 ? 7.402 -0.122 8.93 1 98.88 114 ASP A CA 1
ATOM 841 C C . ASP A 1 114 ? 5.973 0.372 8.727 1 98.88 114 ASP A C 1
ATOM 843 O O . ASP A 1 114 ? 5.645 1.509 9.078 1 98.88 114 ASP A O 1
ATOM 847 N N . MET A 1 115 ? 5.176 -0.506 8.258 1 98.88 115 MET A N 1
ATOM 848 C CA . MET A 1 115 ? 3.754 -0.198 8.125 1 98.88 115 MET A CA 1
ATOM 849 C C . MET A 1 115 ? 2.902 -1.441 8.359 1 98.88 115 MET A C 1
ATOM 851 O O . MET A 1 115 ? 3.236 -2.525 7.875 1 98.88 115 MET A O 1
ATOM 855 N N . HIS A 1 116 ? 1.881 -1.23 9.102 1 98.88 116 HIS A N 1
ATOM 856 C CA . HIS A 1 116 ? 0.923 -2.295 9.383 1 98.88 116 HIS A CA 1
ATOM 857 C C . HIS A 1 116 ? -0.509 -1.816 9.164 1 98.88 116 HIS A C 1
ATOM 859 O O . HIS A 1 116 ? -0.874 -0.72 9.594 1 98.88 116 HIS A O 1
ATOM 865 N N . LEU A 1 117 ? -1.264 -2.656 8.539 1 98.88 117 LEU A N 1
ATOM 866 C CA . LEU A 1 117 ? -2.678 -2.348 8.352 1 98.88 117 LEU A CA 1
ATOM 867 C C . LEU A 1 117 ? -3.547 -3.555 8.68 1 98.88 117 LEU A C 1
ATOM 869 O O . LEU A 1 117 ? -3.207 -4.688 8.32 1 98.88 117 LEU A O 1
ATOM 873 N N . SER A 1 118 ? -4.648 -3.283 9.328 1 98.94 118 SER A N 1
ATOM 874 C CA . SER A 1 118 ? -5.777 -4.203 9.453 1 98.94 118 SER A CA 1
ATOM 875 C C . SER A 1 118 ? -6.965 -3.73 8.617 1 98.94 118 SER A C 1
ATOM 877 O O . SER A 1 118 ? -7.371 -2.57 8.711 1 98.94 118 SER A O 1
ATOM 879 N N . TYR A 1 119 ? -7.418 -4.594 7.82 1 98.75 119 TYR A N 1
ATOM 880 C CA . TYR A 1 119 ? -8.586 -4.336 6.984 1 98.75 119 TYR A CA 1
ATOM 881 C C . TYR A 1 119 ? -9.852 -4.891 7.625 1 98.75 119 TYR A C 1
ATOM 883 O O . TYR A 1 119 ? -10.047 -6.109 7.672 1 98.75 119 TYR A O 1
ATOM 891 N N . VAL A 1 120 ? -10.688 -4 8.078 1 98.25 120 VAL A N 1
ATOM 892 C CA . VAL A 1 120 ? -11.727 -4.328 9.047 1 98.25 120 VAL A CA 1
ATOM 893 C C . VAL A 1 120 ? -13.047 -4.57 8.32 1 98.25 120 VAL A C 1
ATOM 895 O O . VAL A 1 120 ? -13.781 -5.508 8.641 1 98.25 120 VAL A O 1
ATOM 898 N N . SER A 1 121 ? -13.375 -3.67 7.375 1 97.69 121 SER A N 1
ATOM 899 C CA . SER A 1 121 ? -14.594 -3.795 6.59 1 97.69 121 SER A CA 1
ATOM 900 C C . SER A 1 121 ? -14.406 -3.256 5.176 1 97.69 121 SER A C 1
ATOM 902 O O . SER A 1 121 ? -13.281 -2.938 4.777 1 97.69 121 SER A O 1
ATOM 904 N N . THR A 1 122 ? -15.469 -3.236 4.398 1 97.44 122 THR A N 1
ATOM 905 C CA . THR A 1 122 ? -15.352 -2.863 2.994 1 97.44 122 THR A CA 1
ATOM 906 C C . THR A 1 122 ? -15.977 -1.492 2.75 1 97.44 122 THR A C 1
ATOM 908 O O . THR A 1 122 ? -16.797 -1.024 3.545 1 97.44 122 THR A O 1
ATOM 911 N N . ALA A 1 123 ? -15.531 -0.792 1.767 1 97.62 123 ALA A N 1
ATOM 912 C CA . ALA A 1 123 ? -16.125 0.388 1.151 1 97.62 123 ALA A CA 1
ATOM 913 C C . ALA A 1 123 ? -16.125 0.275 -0.371 1 97.62 123 ALA A C 1
ATOM 915 O O . ALA A 1 123 ? -15.398 -0.54 -0.937 1 97.62 123 ALA A O 1
ATOM 916 N N . GLY A 1 124 ? -17 0.974 -1.007 1 97 124 GLY A N 1
ATOM 917 C CA . GLY A 1 124 ? -17.078 0.884 -2.455 1 97 124 GLY A CA 1
ATOM 918 C C . GLY A 1 124 ? -17.484 2.191 -3.111 1 97 124 GLY A C 1
ATOM 919 O O . GLY A 1 124 ? -17.562 3.227 -2.445 1 97 124 GLY A O 1
ATOM 920 N N . GLU A 1 125 ? -17.672 2.061 -4.43 1 96.06 125 GLU A N 1
ATOM 921 C CA . GLU A 1 125 ? -18.016 3.234 -5.227 1 96.06 125 GLU A CA 1
ATOM 922 C C . GLU A 1 125 ? -19.203 3.977 -4.629 1 96.06 125 GLU A C 1
ATOM 924 O O . GLU A 1 125 ? -20.203 3.355 -4.227 1 96.06 125 GLU A O 1
ATOM 929 N N . GLY A 1 126 ? -19.062 5.32 -4.516 1 93.25 126 GLY A N 1
ATOM 930 C CA . GLY A 1 126 ? -20.125 6.133 -3.961 1 93.25 126 GLY A CA 1
ATOM 931 C C . GLY A 1 126 ? -19.922 6.465 -2.494 1 93.25 126 GLY A C 1
ATOM 932 O O . GLY A 1 126 ? -20.516 7.414 -1.979 1 93.25 126 GLY A O 1
ATOM 933 N N . ASP A 1 127 ? -19.172 5.672 -1.794 1 95.88 127 ASP A N 1
ATOM 934 C CA . ASP A 1 127 ? -18.828 5.988 -0.41 1 95.88 127 ASP A CA 1
ATOM 935 C C . ASP A 1 127 ? -17.828 7.145 -0.342 1 95.88 127 ASP A C 1
ATOM 937 O O . ASP A 1 127 ? -17.047 7.359 -1.275 1 95.88 127 ASP A O 1
ATOM 941 N N . THR A 1 128 ? -17.906 7.926 0.705 1 97.12 128 THR A N 1
ATOM 942 C CA . THR A 1 128 ? -16.859 8.867 1.086 1 97.12 128 THR A CA 1
ATOM 943 C C . THR A 1 128 ? -16.062 8.344 2.285 1 97.12 128 THR A C 1
ATOM 945 O O . THR A 1 128 ? -16.656 7.949 3.293 1 97.12 128 THR A O 1
ATOM 948 N N . LEU A 1 129 ? -14.758 8.336 2.111 1 98.19 129 LEU A N 1
ATOM 949 C CA . LEU A 1 129 ? -13.906 7.941 3.229 1 98.19 129 LEU A CA 1
ATOM 950 C C . LEU A 1 129 ? -13.547 9.148 4.09 1 98.19 129 LEU A C 1
ATOM 952 O O . LEU A 1 129 ? -13.305 10.242 3.572 1 98.19 129 LEU A O 1
ATOM 956 N N . GLU A 1 130 ? -13.539 8.938 5.359 1 98 130 GLU A N 1
ATOM 957 C CA . GLU A 1 130 ? -12.883 9.812 6.328 1 98 130 GLU A CA 1
ATOM 958 C C . GLU A 1 130 ? -11.555 9.211 6.793 1 98 130 GLU A C 1
ATOM 960 O O . GLU A 1 130 ? -11.531 8.125 7.375 1 98 130 GLU A O 1
ATOM 965 N N . ILE A 1 131 ? -10.477 9.883 6.504 1 98.56 131 ILE A N 1
ATOM 966 C CA . ILE A 1 131 ? -9.133 9.422 6.836 1 98.56 131 ILE A CA 1
ATOM 967 C C . ILE A 1 131 ? -8.555 10.273 7.965 1 98.56 131 ILE A C 1
ATOM 969 O O . ILE A 1 131 ? -8.391 11.484 7.812 1 98.56 131 ILE A O 1
ATOM 973 N N . GLU A 1 132 ? -8.305 9.633 9.07 1 98.56 132 GLU A N 1
ATOM 974 C CA . GLU A 1 132 ? -7.637 10.297 10.188 1 98.56 132 GLU A CA 1
ATOM 975 C C . GLU A 1 132 ? -6.273 9.672 10.461 1 98.56 132 GLU A C 1
ATOM 977 O O . GLU A 1 132 ? -6.113 8.453 10.383 1 98.56 132 GLU A O 1
ATOM 982 N N . ALA A 1 133 ? -5.289 10.508 10.734 1 98.94 133 ALA A N 1
ATOM 983 C CA . ALA A 1 133 ? -3.973 10.047 11.164 1 98.94 133 ALA A CA 1
ATOM 984 C C . ALA A 1 133 ? -3.381 10.969 12.219 1 98.94 133 ALA A C 1
ATOM 986 O O . ALA A 1 133 ? -3.717 12.156 12.273 1 98.94 133 ALA A O 1
ATOM 987 N N . TRP A 1 134 ? -2.547 10.367 13.016 1 98.81 134 TRP A N 1
ATOM 988 C CA . TRP A 1 134 ? -1.913 11.172 14.055 1 98.81 134 TRP A CA 1
ATOM 989 C C . TRP A 1 134 ? -0.548 10.609 14.43 1 98.81 134 TRP A C 1
ATOM 991 O O . TRP A 1 134 ? -0.292 9.414 14.234 1 98.81 134 TRP A O 1
ATOM 1001 N N . VAL A 1 135 ? 0.275 11.5 14.922 1 98.81 135 VAL A N 1
ATOM 1002 C CA . VAL A 1 135 ? 1.601 11.125 15.406 1 98.81 135 VAL A CA 1
ATOM 1003 C C . VAL A 1 135 ? 1.502 10.609 16.844 1 98.81 135 VAL A C 1
ATOM 1005 O O . VAL A 1 135 ? 0.925 11.266 17.703 1 98.81 135 VAL A O 1
ATOM 1008 N N . THR A 1 136 ? 2.004 9.438 17.031 1 98.56 136 THR A N 1
ATOM 1009 C CA . THR A 1 136 ? 2.08 8.922 18.391 1 98.56 136 THR A CA 1
ATOM 1010 C C . THR A 1 136 ? 3.383 9.352 19.062 1 98.56 136 THR A C 1
ATOM 1012 O O . THR A 1 136 ? 3.424 9.562 20.281 1 98.56 136 THR A O 1
ATOM 1015 N N . ARG A 1 137 ? 4.379 9.484 18.219 1 96.25 137 ARG A N 1
ATOM 1016 C CA . ARG A 1 137 ? 5.672 9.984 18.672 1 96.25 137 ARG A CA 1
ATOM 1017 C C . ARG A 1 137 ? 6.512 10.477 17.5 1 96.25 137 ARG A C 1
ATOM 1019 O O . ARG A 1 137 ? 6.559 9.836 16.453 1 96.25 137 ARG A O 1
ATOM 1026 N N . ALA A 1 138 ? 7.039 11.609 17.625 1 93.06 138 ALA A N 1
ATOM 1027 C CA . ALA A 1 138 ? 8.031 12.125 16.688 1 93.06 138 ALA A CA 1
ATOM 1028 C C . ALA A 1 138 ? 9.344 12.461 17.391 1 93.06 138 ALA A C 1
ATOM 1030 O O . ALA A 1 138 ? 9.398 13.414 18.172 1 93.06 138 ALA A O 1
ATOM 1031 N N . GLY A 1 139 ? 10.305 11.594 17.141 1 89.94 139 GLY A N 1
ATOM 1032 C CA . GLY A 1 139 ? 11.609 11.852 17.734 1 89.94 139 GLY A CA 1
ATOM 1033 C C . GLY A 1 139 ? 12.602 12.453 16.75 1 89.94 139 GLY A C 1
ATOM 1034 O O . GLY A 1 139 ? 12.203 13.086 15.766 1 89.94 139 GLY A O 1
ATOM 1035 N N . ARG A 1 140 ? 13.852 12.352 17.078 1 87.5 140 ARG A N 1
ATOM 1036 C CA . ARG A 1 140 ? 14.914 12.906 16.25 1 87.5 140 ARG A CA 1
ATOM 1037 C C . ARG A 1 140 ? 15.039 12.133 14.938 1 87.5 140 ARG A C 1
ATOM 1039 O O . ARG A 1 140 ? 15.219 12.734 13.875 1 87.5 140 ARG A O 1
ATOM 1046 N N . ASN A 1 141 ? 14.82 10.828 15.055 1 93.62 141 ASN A N 1
ATOM 1047 C CA . ASN A 1 141 ? 15.133 10 13.898 1 93.62 141 ASN A CA 1
ATOM 1048 C C . ASN A 1 141 ? 13.906 9.242 13.406 1 93.62 141 ASN A C 1
ATOM 1050 O O . ASN A 1 141 ? 13.852 8.828 12.242 1 93.62 141 ASN A O 1
ATOM 1054 N N . LEU A 1 142 ? 12.953 9.086 14.367 1 96.38 142 LEU A N 1
ATOM 1055 C CA . LEU A 1 142 ? 11.82 8.25 14 1 96.38 142 LEU A CA 1
ATOM 1056 C C . LEU A 1 142 ? 10.5 8.969 14.289 1 96.38 142 LEU A C 1
ATOM 1058 O O . LEU A 1 142 ? 10.367 9.641 15.312 1 96.38 142 LEU A O 1
ATOM 1062 N N . GLY A 1 143 ? 9.625 8.828 13.391 1 97.5 143 GLY A N 1
ATOM 1063 C CA . GLY A 1 143 ? 8.234 9.219 13.578 1 97.5 143 GLY A CA 1
ATOM 1064 C C . GLY A 1 143 ? 7.281 8.039 13.555 1 97.5 143 GLY A C 1
ATOM 1065 O O . GLY A 1 143 ? 7.32 7.219 12.641 1 97.5 143 GLY A O 1
ATOM 1066 N N . PHE A 1 144 ? 6.488 7.93 14.578 1 98.56 144 PHE A N 1
ATOM 1067 C CA . PHE A 1 144 ? 5.469 6.895 14.703 1 98.56 144 PHE A CA 1
ATOM 1068 C C . PHE A 1 144 ? 4.074 7.48 14.508 1 98.56 144 PHE A C 1
ATOM 1070 O O . PHE A 1 144 ? 3.713 8.461 15.164 1 98.56 144 PHE A O 1
ATOM 1077 N N . THR A 1 145 ? 3.314 6.902 13.609 1 98.88 145 THR A N 1
ATOM 1078 C CA . THR A 1 145 ? 1.976 7.414 13.336 1 98.88 145 THR A CA 1
ATOM 1079 C C . THR A 1 145 ? 0.952 6.281 13.344 1 98.88 145 THR A C 1
ATOM 1081 O O . THR A 1 145 ? 1.313 5.109 13.227 1 98.88 145 THR A O 1
ATOM 1084 N N . ARG A 1 146 ? -0.283 6.645 13.539 1 98.94 146 ARG A N 1
ATOM 1085 C CA . ARG A 1 146 ? -1.455 5.789 13.375 1 98.94 146 ARG A CA 1
ATOM 1086 C C . ARG A 1 146 ? -2.43 6.383 12.367 1 98.94 146 ARG A C 1
ATOM 1088 O O . ARG A 1 146 ? -2.391 7.586 12.094 1 98.94 146 ARG A O 1
ATOM 1095 N N . CYS A 1 147 ? -3.205 5.539 11.812 1 98.75 147 CYS A N 1
ATOM 1096 C CA . CYS A 1 147 ? -4.215 5.969 10.852 1 98.75 147 CYS A CA 1
ATOM 1097 C C . CYS A 1 147 ? -5.488 5.145 10.992 1 98.75 147 CYS A C 1
ATOM 1099 O O . CYS A 1 147 ? -5.434 3.965 11.344 1 98.75 147 CYS A O 1
ATOM 1101 N N . GLU A 1 148 ? -6.582 5.797 10.805 1 98.81 148 GLU A N 1
ATOM 1102 C CA . GLU A 1 148 ? -7.898 5.172 10.742 1 98.81 148 GLU A CA 1
ATOM 1103 C C . GLU A 1 148 ? -8.688 5.66 9.531 1 98.81 148 GLU A C 1
ATOM 1105 O O . GLU A 1 148 ? -8.773 6.863 9.281 1 98.81 148 GLU A O 1
ATOM 1110 N N . ILE A 1 149 ? -9.156 4.727 8.758 1 98.75 149 ILE A N 1
ATOM 1111 C CA . ILE A 1 149 ? -10.008 4.996 7.605 1 98.75 149 ILE A CA 1
ATOM 1112 C C . ILE A 1 149 ? -11.43 4.527 7.895 1 98.75 149 ILE A C 1
ATOM 1114 O O . ILE A 1 149 ? -11.648 3.359 8.227 1 98.75 149 ILE A O 1
ATOM 1118 N N . ARG A 1 150 ? -12.375 5.48 7.766 1 98.12 150 ARG A N 1
ATOM 1119 C CA . ARG A 1 150 ? -13.781 5.18 8.008 1 98.12 150 ARG A CA 1
ATOM 1120 C C . ARG A 1 150 ? -14.641 5.543 6.801 1 98.12 150 ARG A C 1
ATOM 1122 O O . ARG A 1 150 ? -14.258 6.398 6 1 98.12 150 ARG A O 1
ATOM 1129 N N . LYS A 1 151 ? -15.766 4.848 6.695 1 95.19 151 LYS A N 1
ATOM 1130 C CA . LYS A 1 151 ? -16.781 5.367 5.789 1 95.19 151 LYS A CA 1
ATOM 1131 C C . LYS A 1 151 ? -17.422 6.637 6.352 1 95.19 151 LYS A C 1
ATOM 1133 O O . LYS A 1 151 ? -17.719 6.715 7.543 1 95.19 151 LYS A O 1
ATOM 1138 N N . GLY A 1 152 ? -17.406 7.656 5.527 1 84.69 152 GLY A N 1
ATOM 1139 C CA . GLY A 1 152 ? -18.016 8.898 5.961 1 84.69 152 GLY A CA 1
ATOM 1140 C C . GLY A 1 152 ? -19.5 8.75 6.266 1 84.69 152 GLY A C 1
ATOM 1141 O O . GLY A 1 152 ? -20.141 7.812 5.789 1 84.69 152 GLY A O 1
ATOM 1142 N N . VAL A 1 153 ? -19.906 9.375 7.391 1 63.09 153 VAL A N 1
ATOM 1143 C CA . VAL A 1 153 ? -21.328 9.344 7.719 1 63.09 153 VAL A CA 1
ATOM 1144 C C . VAL A 1 153 ? -22.094 10.273 6.777 1 63.09 153 VAL A C 1
ATOM 1146 O O . VAL A 1 153 ? -21.781 11.461 6.68 1 63.09 153 VAL A O 1
ATOM 1149 N N . THR A 1 154 ? -22.344 9.75 5.699 1 53.34 154 THR A N 1
ATOM 1150 C CA . THR A 1 154 ? -23.406 10.523 5.062 1 53.34 154 THR A CA 1
ATOM 1151 C C . THR A 1 154 ? -24.562 10.766 6.035 1 53.34 154 THR A C 1
ATOM 1153 O O . THR A 1 154 ? -24.703 10.047 7.027 1 53.34 154 THR A O 1
ATOM 1156 N N . THR A 1 155 ? -25.156 11.953 6.125 1 43.97 155 THR A N 1
ATOM 1157 C CA . THR A 1 155 ? -26.375 12.172 6.898 1 43.97 155 THR A CA 1
ATOM 1158 C C . THR A 1 155 ? -27.203 10.898 6.969 1 43.97 155 THR A C 1
ATOM 1160 O O . THR A 1 155 ? -28.047 10.75 7.848 1 43.97 155 THR A O 1
ATOM 1163 N N . THR A 1 156 ? -27.297 10.141 5.969 1 39.72 156 THR A N 1
ATOM 1164 C CA . THR A 1 156 ? -28.344 9.125 6.07 1 39.72 156 THR A CA 1
ATOM 1165 C C . THR A 1 156 ? -27.812 7.887 6.797 1 39.72 156 THR A C 1
ATOM 1167 O O . THR A 1 156 ? -28.531 6.891 6.938 1 39.72 156 THR A O 1
ATOM 1170 N N . ALA A 1 157 ? -26.516 7.68 7.012 1 43.16 157 ALA A N 1
ATOM 1171 C CA . ALA A 1 157 ? -26.172 6.336 7.469 1 43.16 157 ALA A CA 1
ATOM 1172 C C . ALA A 1 157 ? -26.438 6.18 8.961 1 43.16 157 ALA A C 1
ATOM 1174 O O . ALA A 1 157 ? -26.047 7.035 9.766 1 43.16 157 ALA A O 1
ATOM 1175 N N . THR A 1 158 ? -27.406 5.41 9.398 1 40.78 158 THR A N 1
ATOM 1176 C CA . THR A 1 158 ? -27.984 5.008 10.672 1 40.78 158 THR A CA 1
ATOM 1177 C C . THR A 1 158 ? -26.891 4.531 11.633 1 40.78 158 THR A C 1
ATOM 1179 O O . THR A 1 158 ? -26.984 4.754 12.844 1 40.78 158 THR A O 1
ATOM 1182 N N . SER A 1 159 ? -25.938 3.709 11.188 1 41.88 159 SER A N 1
ATOM 1183 C CA . SER A 1 159 ? -25.156 3.01 12.203 1 41.88 159 SER A CA 1
ATOM 1184 C C . SER A 1 159 ? -24.031 3.887 12.727 1 41.88 159 SER A C 1
ATOM 1186 O O . SER A 1 159 ? -22.953 3.385 13.07 1 41.88 159 SER A O 1
ATOM 1188 N N . ALA A 1 160 ? -24.047 5.121 12.57 1 44.88 160 ALA A N 1
ATOM 1189 C CA . ALA A 1 160 ? -22.969 6.047 12.914 1 44.88 160 ALA A CA 1
ATOM 1190 C C . ALA A 1 160 ? -22.844 6.203 14.422 1 44.88 160 ALA A C 1
ATOM 1192 O O . ALA A 1 160 ? -23.844 6.41 15.117 1 44.88 160 ALA A O 1
ATOM 1193 N N . THR A 1 161 ? -21.859 5.598 15.008 1 47.84 161 THR A N 1
ATOM 1194 C CA . THR A 1 161 ? -21.578 5.906 16.406 1 47.84 161 THR A CA 1
ATOM 1195 C C . THR A 1 161 ? -21.312 7.398 16.594 1 47.84 161 THR A C 1
ATOM 1197 O O . THR A 1 161 ? -20.656 8.023 15.758 1 47.84 161 THR A O 1
ATOM 1200 N N . PRO A 1 162 ? -21.953 7.953 17.406 1 46 162 PRO A N 1
ATOM 1201 C CA . PRO A 1 162 ? -21.766 9.391 17.625 1 46 162 PRO A CA 1
ATOM 1202 C C . PRO A 1 162 ? -20.297 9.781 17.781 1 46 162 PRO A C 1
ATOM 1204 O O . PRO A 1 162 ? -19.547 9.109 18.484 1 46 162 PRO A O 1
ATOM 1207 N N . GLY A 1 163 ? -19.609 10.289 16.75 1 47.12 163 GLY A N 1
ATOM 1208 C CA . GLY A 1 163 ? -18.266 10.781 16.953 1 47.12 163 GLY A CA 1
ATOM 1209 C C . GLY A 1 163 ? -18.203 11.961 17.906 1 47.12 163 GLY A C 1
ATOM 1210 O O . GLY A 1 163 ? -19.219 12.398 18.438 1 47.12 163 GLY A O 1
ATOM 1211 N N . ALA A 1 164 ? -16.969 12.43 18.406 1 45.38 164 ALA A N 1
ATOM 1212 C CA . ALA A 1 164 ? -16.781 13.461 19.422 1 45.38 164 ALA A CA 1
ATOM 1213 C C . ALA A 1 164 ? -17.688 14.664 19.156 1 45.38 164 ALA A C 1
ATOM 1215 O O . ALA A 1 164 ? -18.109 15.344 20.094 1 45.38 164 ALA A O 1
ATOM 1216 N N . ASP A 1 165 ? -17.781 15.219 17.938 1 49.09 165 ASP A N 1
ATOM 1217 C CA . ASP A 1 165 ? -18.578 16.422 17.75 1 49.09 165 ASP A CA 1
ATOM 1218 C C . ASP A 1 165 ? -20.062 16.078 17.641 1 49.09 165 ASP A C 1
ATOM 1220 O O . ASP A 1 165 ? -20.875 16.922 17.25 1 49.09 165 ASP A O 1
ATOM 1224 N N . GLY A 1 166 ? -20.484 14.953 17.984 1 55.22 166 GLY A N 1
ATOM 1225 C CA . GLY A 1 166 ? -21.875 14.555 17.891 1 55.22 166 GLY A CA 1
ATOM 1226 C C . GLY A 1 166 ? -22.219 13.859 16.594 1 55.22 166 GLY A C 1
ATOM 1227 O O . GLY A 1 166 ? -23.359 13.414 16.391 1 55.22 166 GLY A O 1
ATOM 1228 N N . ARG A 1 167 ? -21.25 14.078 15.75 1 55 167 ARG A N 1
ATOM 1229 C CA . ARG A 1 167 ? -21.547 13.438 14.477 1 55 167 ARG A CA 1
ATOM 1230 C C . ARG A 1 167 ? -21.172 11.961 14.5 1 55 167 ARG A C 1
ATOM 1232 O O . ARG A 1 167 ? -20.203 11.578 15.164 1 55 167 ARG A O 1
ATOM 1239 N N . LYS A 1 168 ? -21.984 11.094 14.023 1 63.38 168 LYS A N 1
ATOM 1240 C CA . LYS A 1 168 ? -21.812 9.648 13.938 1 63.38 168 LYS A CA 1
ATOM 1241 C C . LYS A 1 168 ? -20.672 9.273 12.9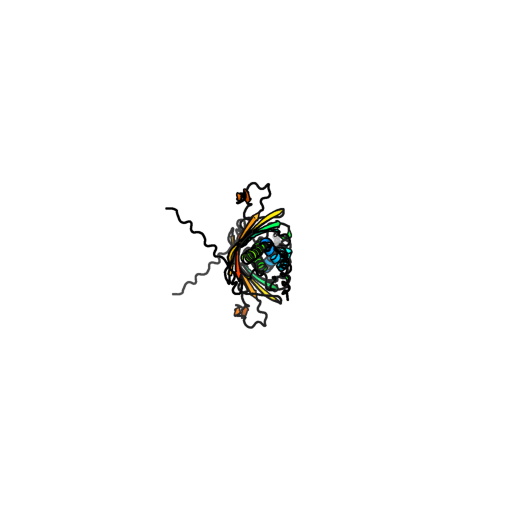84 1 63.38 168 LYS A C 1
ATOM 1243 O O . LYS A 1 168 ? -20.609 9.797 11.867 1 63.38 168 LYS A O 1
ATOM 1248 N N . LYS A 1 169 ? -19.641 8.695 13.664 1 82.94 169 LYS A N 1
ATOM 1249 C CA . LYS A 1 169 ? -18.578 8.195 12.805 1 82.94 169 LYS A CA 1
ATOM 1250 C C . LYS A 1 169 ? -19.016 6.922 12.078 1 82.94 169 LYS A C 1
ATOM 1252 O O . LYS A 1 169 ? -19.719 6.09 12.641 1 82.94 169 LYS A O 1
ATOM 1257 N N . GLY A 1 170 ? -18.797 6.836 10.82 1 90.56 170 GLY A N 1
ATOM 1258 C CA . GLY A 1 170 ? -19.078 5.621 10.062 1 90.56 170 GLY A CA 1
ATOM 1259 C C . GLY A 1 170 ? -18.188 4.461 10.469 1 90.56 170 GLY A C 1
ATOM 1260 O O . GLY A 1 170 ? -17.281 4.621 11.289 1 90.56 170 GLY A O 1
ATOM 1261 N N . PRO A 1 171 ? -18.484 3.303 9.969 1 94.62 171 PRO A N 1
ATOM 1262 C CA . PRO A 1 171 ? -17.703 2.115 10.312 1 94.62 171 PRO A CA 1
ATOM 1263 C C . PRO A 1 171 ? -16.25 2.215 9.859 1 94.62 171 PRO A C 1
ATOM 1265 O O . PRO A 1 171 ? -15.961 2.789 8.805 1 94.62 171 PRO A O 1
ATOM 1268 N N . VAL A 1 172 ? -15.344 1.575 10.695 1 97.94 172 VAL A N 1
ATOM 1269 C CA . VAL A 1 172 ? -13.93 1.486 10.336 1 97.94 172 VAL A CA 1
ATOM 1270 C C . VAL A 1 172 ? -13.758 0.555 9.141 1 97.94 172 VAL A C 1
ATOM 1272 O O . VAL A 1 172 ? -14.297 -0.554 9.125 1 97.94 172 VAL A O 1
ATOM 1275 N N . VAL A 1 173 ? -13.117 1.02 8.141 1 98.62 173 VAL A N 1
ATOM 1276 C CA . VAL A 1 173 ? -12.789 0.239 6.953 1 98.62 173 VAL A CA 1
ATOM 1277 C C . VAL A 1 173 ? -11.391 -0.368 7.102 1 98.62 173 VAL A C 1
ATOM 1279 O O . VAL A 1 173 ? -11.188 -1.548 6.809 1 98.62 173 VAL A O 1
ATOM 1282 N N . ALA A 1 174 ? -10.422 0.385 7.59 1 98.88 174 ALA A N 1
ATOM 1283 C CA . ALA A 1 174 ? -9.047 -0.049 7.84 1 98.88 174 ALA A CA 1
ATOM 1284 C C . ALA A 1 174 ? -8.398 0.799 8.93 1 98.88 174 ALA A C 1
ATOM 1286 O O . ALA A 1 174 ? -8.812 1.934 9.172 1 98.88 174 ALA A O 1
ATOM 1287 N N . GLU A 1 175 ? -7.438 0.246 9.562 1 98.88 175 GLU A N 1
ATOM 1288 C CA . GLU A 1 175 ? -6.605 0.956 10.531 1 98.88 175 GLU A CA 1
ATOM 1289 C C . GLU A 1 175 ? -5.156 0.474 10.469 1 98.88 175 GLU A C 1
ATOM 1291 O O . GLU A 1 175 ? -4.891 -0.65 10.039 1 98.88 175 GLU A O 1
ATOM 1296 N N . GLY A 1 176 ? -4.23 1.353 10.875 1 98.75 176 GLY A N 1
ATOM 1297 C CA . GLY A 1 176 ? -2.844 0.933 10.734 1 98.75 176 GLY A CA 1
ATOM 1298 C C . GLY A 1 176 ? -1.872 1.817 11.492 1 98.75 176 GLY A C 1
ATOM 1299 O O . GLY A 1 176 ? -2.281 2.764 12.164 1 98.75 176 GLY A O 1
ATOM 1300 N N . SER A 1 177 ? -0.664 1.404 11.477 1 98.88 177 SER A N 1
ATOM 1301 C CA . SER A 1 177 ? 0.476 2.154 11.992 1 98.88 177 SER A CA 1
ATOM 1302 C C . SER A 1 177 ? 1.568 2.299 10.938 1 98.88 177 SER A C 1
ATOM 1304 O O . SER A 1 177 ? 1.688 1.461 10.047 1 98.88 177 SER A O 1
ATOM 1306 N N . HIS A 1 178 ? 2.266 3.344 11.031 1 98.88 178 HIS A N 1
ATOM 1307 C CA . HIS A 1 178 ? 3.334 3.67 10.094 1 98.88 178 HIS A CA 1
ATOM 1308 C C . HIS A 1 178 ? 4.504 4.344 10.805 1 98.88 178 HIS A C 1
ATOM 1310 O O . HIS A 1 178 ? 4.32 5.344 11.5 1 98.88 178 HIS A O 1
ATOM 1316 N N . THR A 1 179 ? 5.664 3.748 10.664 1 98.75 179 THR A N 1
ATOM 1317 C CA . THR A 1 179 ? 6.895 4.324 11.203 1 98.75 179 THR A CA 1
ATOM 1318 C C . THR A 1 179 ? 7.793 4.82 10.078 1 98.75 179 THR A C 1
ATOM 1320 O O . THR A 1 179 ? 7.977 4.133 9.07 1 98.75 179 THR A O 1
ATOM 1323 N N . LYS A 1 180 ? 8.289 6.027 10.242 1 98.06 180 LYS A N 1
ATOM 1324 C CA . LYS A 1 180 ? 9.164 6.625 9.234 1 98.06 180 LYS A CA 1
ATOM 1325 C C . LYS A 1 180 ? 10.477 7.098 9.852 1 98.06 180 LYS A C 1
ATOM 1327 O O . LYS A 1 180 ? 10.492 7.582 10.984 1 98.06 180 LYS A O 1
ATOM 1332 N N . TYR A 1 181 ? 11.539 6.941 9.047 1 97.25 181 TYR A N 1
ATOM 1333 C CA . TYR A 1 181 ? 12.812 7.59 9.352 1 97.25 181 TYR A CA 1
ATOM 1334 C C . TYR A 1 181 ? 12.789 9.062 8.953 1 97.25 181 TYR A C 1
ATOM 1336 O O . TYR A 1 181 ? 12.492 9.391 7.801 1 97.25 181 TYR A O 1
ATOM 1344 N N . LEU A 1 182 ? 13.023 9.992 9.797 1 93.06 182 LEU A N 1
ATOM 1345 C CA . LEU A 1 182 ? 12.844 11.422 9.586 1 93.06 182 LEU A CA 1
ATOM 1346 C C . LEU A 1 182 ? 14.18 12.102 9.297 1 93.06 182 LEU A C 1
ATOM 1348 O O . LEU A 1 182 ? 14.219 13.195 8.734 1 93.06 182 LEU A O 1
ATOM 1352 N N . SER A 1 183 ? 15.359 11.297 9.305 1 74.25 183 SER A N 1
ATOM 1353 C CA . SER A 1 183 ? 16.688 11.875 9.195 1 74.25 183 SER A CA 1
ATOM 1354 C C . SER A 1 183 ? 16.672 13.359 9.531 1 74.25 183 SER A C 1
ATOM 1356 O O . SER A 1 183 ? 17.234 14.172 8.797 1 74.25 183 SER A O 1
ATOM 1358 N N . PHE A 1 184 ? 15.789 13.781 10.5 1 58.47 184 PHE A N 1
ATOM 1359 C CA . PHE A 1 184 ? 15.75 15.227 10.703 1 58.47 184 PHE A CA 1
ATOM 1360 C C . PHE A 1 184 ? 17.031 15.711 11.375 1 58.47 184 PHE A C 1
ATOM 1362 O O . PHE A 1 184 ? 17.594 15.023 12.227 1 58.47 184 PHE A O 1
ATOM 1369 N N . GLY A 1 185 ? 18.078 16.016 10.75 1 48.62 185 GLY A N 1
ATOM 1370 C CA . GLY A 1 185 ? 19.047 16.703 11.594 1 48.62 185 GLY A CA 1
ATOM 1371 C C . GLY A 1 185 ? 18.438 17.25 12.867 1 48.62 185 GLY A C 1
ATOM 1372 O O . GLY A 1 185 ? 17.219 17.297 13.016 1 48.62 185 GLY A O 1
ATOM 1373 N N . GLN A 1 186 ? 19.203 17.703 13.984 1 40.16 186 GLN A N 1
ATOM 1374 C CA . GLN A 1 186 ? 18.766 18.25 15.266 1 40.16 186 GLN A CA 1
ATOM 1375 C C . GLN A 1 186 ? 17.531 19.125 15.102 1 40.16 186 GLN A C 1
ATOM 1377 O O . GLN A 1 186 ? 17.578 20.156 14.438 1 40.16 186 GLN A O 1
ATOM 1382 N N . VAL A 1 187 ? 16.359 18.594 14.75 1 40.12 187 VAL A N 1
ATOM 1383 C CA . VAL A 1 187 ? 15.266 19.531 14.969 1 40.12 187 VAL A CA 1
ATOM 1384 C C . VAL A 1 187 ? 15.43 20.219 16.328 1 40.12 187 VAL A C 1
ATOM 1386 O O . VAL A 1 187 ? 15.398 19.562 17.375 1 40.12 187 VAL A O 1
ATOM 1389 N N . THR A 1 188 ? 16.312 21.047 16.469 1 36.38 188 THR A N 1
ATOM 1390 C CA . THR A 1 188 ? 16.5 21.828 17.688 1 36.38 188 THR A CA 1
ATOM 1391 C C . THR A 1 188 ? 15.156 22.328 18.234 1 36.38 188 THR A C 1
ATOM 1393 O O . THR A 1 188 ? 15.109 22.969 19.281 1 36.38 188 THR A O 1
ATOM 1396 N N . GLY A 1 189 ? 14.094 22.594 17.344 1 35.88 189 GLY A N 1
ATOM 1397 C CA . GLY A 1 189 ? 13.078 23.359 18.047 1 35.88 189 GLY A CA 1
ATOM 1398 C C . GLY A 1 189 ? 12.328 22.547 19.094 1 35.88 189 GLY A C 1
ATOM 1399 O O . GLY A 1 189 ? 12.562 21.344 19.234 1 35.88 189 GLY A O 1
ATOM 1400 N N . GLY A 1 190 ? 11.336 23.172 19.906 1 33.41 190 GLY A N 1
ATOM 1401 C CA . GLY A 1 190 ? 10.57 22.922 21.125 1 33.41 190 GLY A CA 1
ATOM 1402 C C . GLY A 1 190 ? 9.633 21.734 20.984 1 33.41 190 GLY A C 1
ATOM 1403 O O . GLY A 1 190 ? 8.477 21.891 20.578 1 33.41 190 GLY A O 1
ATOM 1404 N N . TRP A 1 191 ? 9.969 20.625 20.453 1 38.44 191 TRP A N 1
ATOM 1405 C CA . TRP A 1 191 ? 9.008 19.562 20.688 1 38.44 191 TRP A CA 1
ATOM 1406 C C . TRP A 1 191 ? 8.523 19.578 22.141 1 38.44 191 TRP A C 1
ATOM 1408 O O . TRP A 1 191 ? 9.305 19.359 23.062 1 38.44 191 TRP A O 1
ATOM 1418 N N . LYS A 1 192 ? 7.629 20.484 22.5 1 37 192 LYS A N 1
ATOM 1419 C CA . LYS A 1 192 ? 7.105 20.438 23.859 1 37 192 LYS A CA 1
ATOM 1420 C C . LYS A 1 192 ? 6.598 19.047 24.203 1 37 192 LYS A C 1
ATOM 1422 O O . LYS A 1 192 ? 5.82 18.469 23.453 1 37 192 LYS A O 1
ATOM 1427 N N . LYS A 1 193 ? 7.23 18.297 24.969 1 36.41 193 LYS A N 1
ATOM 1428 C CA . LYS A 1 193 ? 6.766 17.141 25.719 1 36.41 193 LYS A CA 1
ATOM 1429 C C . LYS A 1 193 ? 5.277 17.25 26.047 1 36.41 193 LYS A C 1
ATOM 1431 O O . LYS A 1 193 ? 4.848 18.203 26.688 1 36.41 193 LYS A O 1
ATOM 1436 N N . LEU A 1 194 ? 4.344 16.75 25.297 1 34.12 194 LEU A N 1
ATOM 1437 C CA . LEU A 1 194 ? 3.033 16.562 25.906 1 34.12 194 LEU A CA 1
ATOM 1438 C C . LEU A 1 194 ? 3.164 15.914 27.281 1 34.12 194 LEU A C 1
ATOM 1440 O O . LEU A 1 194 ? 3.5 14.727 27.391 1 34.12 194 LEU A O 1
ATOM 1444 N N . GLU A 1 195 ? 3.783 16.5 28.203 1 31.72 195 GLU A N 1
ATOM 1445 C CA . GLU A 1 195 ? 3.635 16.062 29.594 1 31.72 195 GLU A CA 1
ATOM 1446 C C . GLU A 1 195 ? 2.191 15.672 29.906 1 31.72 195 GLU A C 1
ATOM 1448 O O . GLU A 1 195 ? 1.283 16.5 29.781 1 31.72 195 GLU A O 1
ATOM 1453 N N . GLY A 1 196 ? 1.784 14.492 29.547 1 34.78 196 GLY A N 1
ATOM 1454 C CA . GLY A 1 196 ? 0.571 13.977 30.156 1 34.78 196 GLY A CA 1
ATOM 1455 C C . GLY A 1 196 ? 0.387 14.422 31.594 1 34.78 196 GLY A C 1
ATOM 1456 O O . GLY A 1 196 ? 1.305 14.305 32.406 1 34.78 196 GLY A O 1
ATOM 1457 N N . LYS A 1 197 ? -0.334 15.539 31.953 1 33.75 197 LYS A N 1
ATOM 1458 C CA . LYS A 1 197 ? -0.801 15.836 33.312 1 33.75 197 LYS A CA 1
ATOM 1459 C C . LYS A 1 197 ? -1.252 14.57 34.031 1 33.75 197 LYS A C 1
ATOM 1461 O O . LYS A 1 197 ? -2.262 13.969 33.656 1 33.75 197 LYS A O 1
ATOM 1466 N N . GLU A 1 198 ? -0.434 13.766 34.531 1 35.41 198 GLU A N 1
ATOM 1467 C CA . GLU A 1 198 ? -0.844 12.883 35.625 1 35.41 198 GLU A CA 1
ATOM 1468 C C . GLU A 1 198 ? -1.749 13.609 36.594 1 35.41 198 GLU A C 1
ATOM 1470 O O . GLU A 1 198 ? -1.375 14.656 37.156 1 35.41 198 GLU A O 1
ATOM 1475 N N . GLY A 1 199 ? -3.088 13.625 36.406 1 34.16 199 GLY A N 1
ATOM 1476 C CA . GLY A 1 199 ? -4.121 14.039 37.344 1 34.16 199 GLY A CA 1
ATOM 1477 C C . GLY A 1 199 ? -3.762 13.75 38.812 1 34.16 199 GLY A C 1
ATOM 1478 O O . GLY A 1 199 ? -3.473 12.609 39.156 1 34.16 199 GLY A O 1
ATOM 1479 N N . LYS A 1 200 ? -3.115 14.609 39.594 1 38.22 200 LYS A N 1
ATOM 1480 C CA . LYS A 1 200 ? -3.055 14.547 41.031 1 38.22 200 LYS A CA 1
ATOM 1481 C C . LYS A 1 200 ? -4.406 14.164 41.625 1 38.22 200 LYS A C 1
ATOM 1483 O O . LYS A 1 200 ? -5.398 14.867 41.438 1 38.22 200 LYS A O 1
ATOM 1488 N N . GLY A 1 201 ? -4.648 12.938 41.906 1 30.25 201 GLY A N 1
ATOM 1489 C CA . GLY A 1 201 ? -5.711 12.516 42.812 1 30.25 201 GLY A CA 1
ATOM 1490 C C . GLY A 1 201 ? -5.844 13.398 44.031 1 30.25 201 GLY A C 1
ATOM 1491 O O . GLY A 1 201 ? -4.852 13.688 44.688 1 30.25 201 GLY A O 1
ATOM 1492 N N . ALA A 1 202 ? -6.68 14.477 44.031 1 34.59 202 ALA A N 1
ATOM 1493 C CA . ALA A 1 202 ? -7.184 15.18 45.188 1 34.59 202 ALA A CA 1
ATOM 1494 C C . ALA A 1 202 ? -7.355 14.227 46.375 1 34.59 202 ALA A C 1
ATOM 1496 O O . ALA A 1 202 ? -8.031 13.203 46.25 1 34.59 202 ALA A O 1
ATOM 1497 N N . GLU A 1 203 ? -6.473 14.188 47.344 1 25.08 203 GLU A N 1
ATOM 1498 C CA . GLU A 1 203 ? -6.895 13.828 48.688 1 25.08 203 GLU A CA 1
ATOM 1499 C C . GLU A 1 203 ? -7.992 14.758 49.188 1 25.08 203 GLU A C 1
ATOM 1501 O O . GLU A 1 203 ? -7.973 15.961 48.906 1 25.08 203 GLU A O 1
ATOM 1506 N N . MET B 1 1 ? -24.469 -91.25 -44.688 1 33.47 1 MET B N 1
ATOM 1507 C CA . MET B 1 1 ? -24.688 -89.875 -45.031 1 33.47 1 MET B CA 1
ATOM 1508 C C . MET B 1 1 ? -23.891 -88.938 -44.125 1 33.47 1 MET B C 1
ATOM 1510 O O . MET B 1 1 ? -24 -89 -42.906 1 33.47 1 MET B O 1
ATOM 1514 N N . THR B 1 2 ? -22.719 -88.438 -44.562 1 35.91 2 THR B N 1
ATOM 1515 C CA . THR B 1 2 ? -21.578 -87.75 -44 1 35.91 2 THR B CA 1
ATOM 1516 C C . THR B 1 2 ? -21.984 -86.375 -43.562 1 35.91 2 THR B C 1
ATOM 1518 O O . THR B 1 2 ? -22.656 -85.625 -44.312 1 35.91 2 THR B O 1
ATOM 1521 N N . ASN B 1 3 ? -22.203 -86.125 -42.281 1 40.25 3 ASN B N 1
ATOM 1522 C CA . ASN B 1 3 ? -22.703 -84.875 -41.625 1 40.25 3 ASN B CA 1
ATOM 1523 C C . ASN B 1 3 ? -21.844 -83.688 -41.969 1 40.25 3 ASN B C 1
ATOM 1525 O O . ASN B 1 3 ? -20.641 -83.688 -41.719 1 40.25 3 ASN B O 1
ATOM 1529 N N . PRO B 1 4 ? -22.266 -82.812 -42.875 1 39.34 4 PRO B N 1
ATOM 1530 C CA . PRO B 1 4 ? -21.438 -81.688 -43.312 1 39.34 4 PRO B CA 1
ATOM 1531 C C . PRO B 1 4 ? -20.969 -80.812 -42.156 1 39.34 4 PRO B C 1
ATOM 1533 O O . PRO B 1 4 ? -21.656 -80.688 -41.125 1 39.34 4 PRO B O 1
ATOM 1536 N N . THR B 1 5 ? -19.688 -80.75 -41.938 1 39.69 5 THR B N 1
ATOM 1537 C CA . THR B 1 5 ? -18.906 -80 -40.969 1 39.69 5 THR B CA 1
ATOM 1538 C C . THR B 1 5 ? -19.234 -78.5 -41 1 39.69 5 THR B C 1
ATOM 1540 O O . THR B 1 5 ? -19.266 -77.938 -42.094 1 39.69 5 THR B O 1
ATOM 1543 N N . LYS B 1 6 ? -20.047 -78 -40.062 1 41.47 6 LYS B N 1
ATOM 1544 C CA . LYS B 1 6 ? -20.516 -76.625 -39.938 1 41.47 6 LYS B CA 1
ATOM 1545 C C . LYS B 1 6 ? -19.344 -75.688 -40 1 41.47 6 LYS B C 1
ATOM 1547 O O . LYS B 1 6 ? -18.328 -75.875 -39.312 1 41.47 6 LYS B O 1
ATOM 1552 N N . PRO B 1 7 ? -19.297 -74.812 -41.031 1 37.62 7 PRO B N 1
ATOM 1553 C CA . PRO B 1 7 ? -18.156 -73.938 -41.125 1 37.62 7 PRO B CA 1
ATOM 1554 C C . PRO B 1 7 ? -17.953 -73.062 -39.875 1 37.62 7 PRO B C 1
ATOM 1556 O O . PRO B 1 7 ? -18.938 -72.688 -39.219 1 37.62 7 PRO B O 1
ATOM 1559 N N . GLN B 1 8 ? -16.859 -73.25 -39.156 1 39.06 8 GLN B N 1
ATOM 1560 C CA . GLN B 1 8 ? -16.531 -72.5 -37.938 1 39.06 8 GLN B CA 1
ATOM 1561 C C . GLN B 1 8 ? -16.453 -71 -38.25 1 39.06 8 GLN B C 1
ATOM 1563 O O . GLN B 1 8 ? -15.867 -70.562 -39.25 1 39.06 8 GLN B O 1
ATOM 1568 N N . PRO B 1 9 ? -17.359 -70.188 -37.688 1 35.41 9 PRO B N 1
ATOM 1569 C CA . PRO B 1 9 ? -17.359 -68.75 -38 1 35.41 9 PRO B CA 1
ATOM 1570 C C . PRO B 1 9 ? -16 -68.125 -37.75 1 35.41 9 PRO B C 1
ATOM 1572 O O . PRO B 1 9 ? -15.234 -68.562 -36.906 1 35.41 9 PRO B O 1
ATOM 1575 N N . GLN B 1 10 ? -15.414 -67.562 -38.781 1 37.44 10 GLN B N 1
ATOM 1576 C CA . GLN B 1 10 ? -14.141 -66.812 -38.719 1 37.44 10 GLN B CA 1
ATOM 1577 C C . GLN B 1 10 ? -14.141 -65.812 -37.594 1 37.44 10 GLN B C 1
ATOM 1579 O O . GLN B 1 10 ? -15.172 -65.188 -37.312 1 37.44 10 GLN B O 1
ATOM 1584 N N . PRO B 1 11 ? -13.195 -65.938 -36.656 1 36.81 11 PRO B N 1
ATOM 1585 C CA . PRO B 1 11 ? -13.117 -64.938 -35.531 1 36.81 11 PRO B CA 1
ATOM 1586 C C . PRO B 1 11 ? -13.109 -63.5 -36 1 36.81 11 PRO B C 1
ATOM 1588 O O . PRO B 1 11 ? -12.578 -63.188 -37.062 1 36.81 11 PRO B O 1
ATOM 1591 N N . GLY B 1 12 ? -14.18 -62.75 -35.812 1 34.81 12 GLY B N 1
ATOM 1592 C CA . GLY B 1 12 ? -14.305 -61.344 -36.125 1 34.81 12 GLY B CA 1
ATOM 1593 C C . GLY B 1 12 ? -13.047 -60.562 -35.844 1 34.81 12 GLY B C 1
ATOM 1594 O O . GLY B 1 12 ? -12.242 -60.938 -35 1 34.81 12 GLY B O 1
ATOM 1595 N N . THR B 1 13 ? -12.438 -59.938 -36.875 1 36.78 13 THR B N 1
ATOM 1596 C CA . THR B 1 13 ? -11.328 -59 -36.781 1 36.78 13 THR B CA 1
ATOM 1597 C C . THR B 1 13 ? -11.555 -58 -35.656 1 36.78 13 THR B C 1
ATOM 1599 O O . THR B 1 13 ? -12.578 -57.312 -35.625 1 36.78 13 THR B O 1
ATOM 1602 N N . LEU B 1 14 ? -10.969 -58.219 -34.5 1 34.84 14 LEU B N 1
ATOM 1603 C CA . LEU B 1 14 ? -10.93 -57.219 -33.438 1 34.84 14 LEU B CA 1
ATOM 1604 C C . LEU B 1 14 ? -10.547 -55.875 -34 1 34.84 14 LEU B C 1
ATOM 1606 O O . LEU B 1 14 ? -9.453 -55.688 -34.531 1 34.84 14 LEU B O 1
ATOM 1610 N N . PHE B 1 15 ? -11.492 -55.094 -34.531 1 34.41 15 PHE B N 1
ATOM 1611 C CA . PHE B 1 15 ? -11.211 -53.688 -34.781 1 34.41 15 PHE B CA 1
ATOM 1612 C C . PHE B 1 15 ? -10.523 -53.031 -33.562 1 34.41 15 PHE B C 1
ATOM 1614 O O . PHE B 1 15 ? -11.102 -52.969 -32.469 1 34.41 15 PHE B O 1
ATOM 1621 N N . THR B 1 16 ? -9.195 -53.188 -33.438 1 37.5 16 THR B N 1
ATOM 1622 C CA . THR B 1 16 ? -8.5 -52.344 -32.5 1 37.5 16 THR B CA 1
ATOM 1623 C C . THR B 1 16 ? -8.93 -50.875 -32.688 1 37.5 16 THR B C 1
ATOM 1625 O O . THR B 1 16 ? -8.672 -50.281 -33.719 1 37.5 16 THR B O 1
ATOM 1628 N N . VAL B 1 17 ? -10.102 -50.562 -32.25 1 38.59 17 VAL B N 1
ATOM 1629 C CA . VAL B 1 17 ? -10.32 -49.125 -32.156 1 38.59 17 VAL B CA 1
ATOM 1630 C C . VAL B 1 17 ? -9.078 -48.438 -31.594 1 38.59 17 VAL B C 1
ATOM 1632 O O . VAL B 1 17 ? -8.633 -48.75 -30.5 1 38.59 17 VAL B O 1
ATOM 1635 N N . GLY B 1 18 ? -8.133 -48.062 -32.438 1 38.72 18 GLY B N 1
ATOM 1636 C CA . GLY B 1 18 ? -7.145 -47.125 -31.938 1 38.72 18 GLY B CA 1
ATOM 1637 C C . GLY B 1 18 ? -7.719 -46.094 -30.969 1 38.72 18 GLY B C 1
ATOM 1638 O O . GLY B 1 18 ? -8.625 -45.344 -31.312 1 38.72 18 GLY B O 1
ATOM 1639 N N . ILE B 1 19 ? -7.836 -46.531 -29.734 1 38.5 19 ILE B N 1
ATOM 1640 C CA . ILE B 1 19 ? -8.086 -45.469 -28.766 1 38.5 19 ILE B CA 1
ATOM 1641 C C . ILE B 1 19 ? -7.238 -44.25 -29.109 1 38.5 19 ILE B C 1
ATOM 1643 O O . ILE B 1 19 ? -6.008 -44.312 -29.094 1 38.5 19 ILE B O 1
ATOM 1647 N N . ASN B 1 20 ? -7.574 -43.5 -30.125 1 38.72 20 ASN B N 1
ATOM 1648 C CA . ASN B 1 20 ? -6.98 -42.188 -30.156 1 38.72 20 ASN B CA 1
ATOM 1649 C C . ASN B 1 20 ? -6.828 -41.594 -28.75 1 38.72 20 ASN B C 1
ATOM 1651 O O . ASN B 1 20 ? -7.812 -41.469 -28.016 1 38.72 20 ASN B O 1
ATOM 1655 N N . SER B 1 21 ? -5.754 -42.031 -28.062 1 40.53 21 SER B N 1
ATOM 1656 C CA . SER B 1 21 ? -5.43 -41.219 -26.891 1 40.53 21 SER B CA 1
ATOM 1657 C C . SER B 1 21 ? -5.754 -39.75 -27.109 1 40.53 21 SER B C 1
ATOM 1659 O O . SER B 1 21 ? -5.316 -39.156 -28.109 1 40.53 21 SER B O 1
ATOM 1661 N N . SER B 1 22 ? -6.906 -39.344 -26.828 1 44.5 22 SER B N 1
ATOM 1662 C CA . SER B 1 22 ? -7.117 -37.906 -26.75 1 44.5 22 SER B CA 1
ATOM 1663 C C . SER B 1 22 ? -5.828 -37.188 -26.375 1 44.5 22 SER B C 1
ATOM 1665 O O . SER B 1 22 ? -5.008 -37.719 -25.625 1 44.5 22 SER B O 1
ATOM 1667 N N . PRO B 1 23 ? -5.238 -36.312 -27.172 1 45.19 23 PRO B N 1
ATOM 1668 C CA . PRO B 1 23 ? -4.059 -35.594 -26.719 1 45.19 23 PRO B CA 1
ATOM 1669 C C . PRO B 1 23 ? -4.043 -35.344 -25.219 1 45.19 23 PRO B C 1
ATOM 1671 O O . PRO B 1 23 ? -5.074 -35 -24.625 1 45.19 23 PRO B O 1
ATOM 1674 N N . SER B 1 24 ? -3.385 -36.094 -24.391 1 45.78 24 SER B N 1
ATOM 1675 C CA . SER B 1 24 ? -3.111 -35.875 -22.969 1 45.78 24 SER B CA 1
ATOM 1676 C C . SER B 1 24 ? -3.072 -34.375 -22.641 1 45.78 24 SER B C 1
ATOM 1678 O O . SER B 1 24 ? -2.203 -33.656 -23.125 1 45.78 24 SER B O 1
ATOM 1680 N N . GLU B 1 25 ? -4.113 -33.594 -22.641 1 49.81 25 GLU B N 1
ATOM 1681 C CA . GLU B 1 25 ? -4.129 -32.219 -22.172 1 49.81 25 GLU B CA 1
ATOM 1682 C C . GLU B 1 25 ? -3.145 -32.031 -21.016 1 49.81 25 GLU B C 1
ATOM 1684 O O . GLU B 1 25 ? -3.27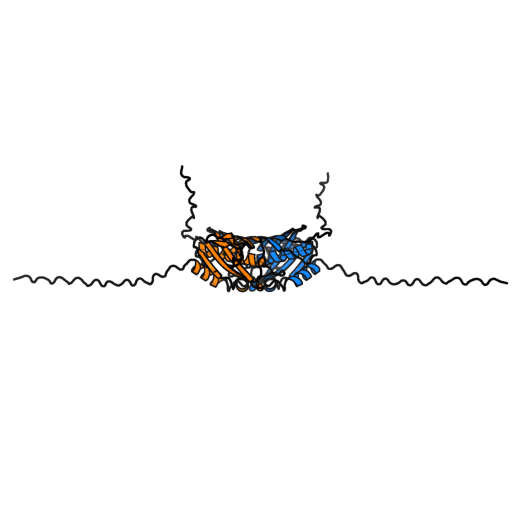 -32.656 -19.969 1 49.81 25 GLU B O 1
ATOM 1689 N N . ARG B 1 26 ? -1.827 -31.953 -21.203 1 55.22 26 ARG B N 1
ATOM 1690 C CA . ARG B 1 26 ? -0.844 -31.672 -20.172 1 55.22 26 ARG B CA 1
ATOM 1691 C C . ARG B 1 26 ? -1.427 -30.75 -19.094 1 55.22 26 ARG B C 1
ATOM 1693 O O . ARG B 1 26 ? -2.074 -29.75 -19.422 1 55.22 26 ARG B O 1
ATOM 1700 N N . PRO B 1 27 ? -1.605 -31.281 -17.891 1 67.38 27 PRO B N 1
ATOM 1701 C CA . PRO B 1 27 ? -2.123 -30.438 -16.812 1 67.38 27 PRO B CA 1
ATOM 1702 C C . PRO B 1 27 ? -1.488 -29.062 -16.797 1 67.38 27 PRO B C 1
ATOM 1704 O O . PRO B 1 27 ? -0.29 -28.922 -17.047 1 67.38 27 PRO B O 1
ATOM 1707 N N . ILE B 1 28 ? -2.236 -28.062 -16.938 1 80.38 28 ILE B N 1
ATOM 1708 C CA . ILE B 1 28 ? -1.771 -26.688 -16.891 1 80.38 28 ILE B CA 1
ATOM 1709 C C . ILE B 1 28 ? -0.782 -26.5 -15.742 1 80.38 28 ILE B C 1
ATOM 1711 O O . ILE B 1 28 ? -1.047 -26.922 -14.617 1 80.38 28 ILE B O 1
ATOM 1715 N N . SER B 1 29 ? 0.452 -26.125 -16.078 1 95.31 29 SER B N 1
ATOM 1716 C CA . SER B 1 29 ? 1.458 -25.891 -15.047 1 95.31 29 SER B CA 1
ATOM 1717 C C . SER B 1 29 ? 0.97 -24.875 -14.016 1 95.31 29 SER B C 1
ATOM 1719 O O . SER B 1 29 ? 0.054 -24.094 -14.297 1 95.31 29 SER B O 1
ATOM 1721 N N . THR B 1 30 ? 1.409 -24.984 -12.805 1 97.69 30 THR B N 1
ATOM 1722 C CA . THR B 1 30 ? 1.08 -24 -11.781 1 97.69 30 THR B CA 1
ATOM 1723 C C . THR B 1 30 ? 1.38 -22.594 -12.266 1 97.69 30 THR B C 1
ATOM 1725 O O . THR B 1 30 ? 0.604 -21.656 -12.016 1 97.69 30 THR B O 1
ATOM 1728 N N . LEU B 1 31 ? 2.477 -22.359 -12.922 1 98.38 31 LEU B N 1
ATOM 1729 C CA . LEU B 1 31 ? 2.84 -21.062 -13.461 1 98.38 31 LEU B CA 1
ATOM 1730 C C . LEU B 1 31 ? 1.79 -20.578 -14.453 1 98.38 31 LEU B C 1
ATOM 1732 O O . LEU B 1 31 ? 1.406 -19.406 -14.43 1 98.38 31 LEU B O 1
ATOM 1736 N N . ASP B 1 32 ? 1.333 -21.422 -15.312 1 98.31 32 ASP B N 1
ATOM 1737 C CA . ASP B 1 32 ? 0.311 -21.031 -16.281 1 98.31 32 ASP B CA 1
ATOM 1738 C C . ASP B 1 32 ? -0.981 -20.625 -15.586 1 98.31 32 ASP B C 1
ATOM 1740 O O . ASP B 1 32 ? -1.638 -19.656 -16 1 98.31 32 ASP B O 1
ATOM 1744 N N . HIS B 1 33 ? -1.311 -21.422 -14.578 1 98.25 33 HIS B N 1
ATOM 1745 C CA . HIS B 1 33 ? -2.506 -21.094 -13.812 1 98.25 33 HIS B CA 1
ATOM 1746 C C . HIS B 1 33 ? -2.385 -19.703 -13.188 1 98.25 33 HIS B C 1
ATOM 1748 O O . HIS B 1 33 ? -3.301 -18.891 -13.305 1 98.25 33 HIS B O 1
ATOM 1754 N N . VAL B 1 34 ? -1.266 -19.391 -12.555 1 98.69 34 VAL B N 1
ATOM 1755 C CA . VAL B 1 34 ? -1.054 -18.109 -11.883 1 98.69 34 VAL B CA 1
ATOM 1756 C C . VAL B 1 34 ? -1.07 -16.984 -12.914 1 98.69 34 VAL B C 1
ATOM 1758 O O . VAL B 1 34 ? -1.645 -15.922 -12.664 1 98.69 34 VAL B O 1
ATOM 1761 N N . LYS B 1 35 ? -0.485 -17.188 -14.047 1 98.69 35 LYS B N 1
ATOM 1762 C CA . LYS B 1 35 ? -0.506 -16.188 -15.117 1 98.69 35 LYS B CA 1
ATOM 1763 C C . LYS B 1 35 ? -1.933 -15.914 -15.578 1 98.69 35 LYS B C 1
ATOM 1765 O O . LYS B 1 35 ? -2.285 -14.766 -15.875 1 98.69 35 LYS B O 1
ATOM 1770 N N . ALA B 1 36 ? -2.711 -16.938 -15.68 1 98.5 36 ALA B N 1
ATOM 1771 C CA . ALA B 1 36 ? -4.105 -16.781 -16.078 1 98.5 36 ALA B CA 1
ATOM 1772 C C . ALA B 1 36 ? -4.887 -15.977 -15.055 1 98.5 36 ALA B C 1
ATOM 1774 O O . ALA B 1 36 ? -5.684 -15.102 -15.406 1 98.5 36 ALA B O 1
ATOM 1775 N N . VAL B 1 37 ? -4.691 -16.312 -13.781 1 98.06 37 VAL B N 1
ATOM 1776 C CA . VAL B 1 37 ? -5.344 -15.57 -12.711 1 98.06 37 VAL B CA 1
ATOM 1777 C C . VAL B 1 37 ? -4.945 -14.102 -12.773 1 98.06 37 VAL B C 1
ATOM 1779 O O . VAL B 1 37 ? -5.805 -13.219 -12.688 1 98.06 37 VAL B O 1
ATOM 1782 N N . TRP B 1 38 ? -3.648 -13.844 -12.953 1 98.5 38 TRP B N 1
ATOM 1783 C CA . TRP B 1 38 ? -3.139 -12.477 -13.039 1 98.5 38 TRP B CA 1
ATOM 1784 C C . TRP B 1 38 ? -3.766 -11.734 -14.219 1 98.5 38 TRP B C 1
ATOM 1786 O O . TRP B 1 38 ? -4.176 -10.578 -14.086 1 98.5 38 TRP B O 1
ATOM 1796 N N . SER B 1 39 ? -3.885 -12.391 -15.367 1 98.06 39 SER B N 1
ATOM 1797 C CA . SER B 1 39 ? -4.453 -11.789 -16.562 1 98.06 39 SER B CA 1
ATOM 1798 C C . SER B 1 39 ? -5.914 -11.406 -16.344 1 98.06 39 SER B C 1
ATOM 1800 O O . SER B 1 39 ? -6.395 -10.43 -16.922 1 98.06 39 SER B O 1
ATOM 1802 N N . ARG B 1 40 ? -6.543 -12.078 -15.516 1 97.06 40 ARG B N 1
ATOM 1803 C CA . ARG B 1 40 ? -7.949 -11.82 -15.234 1 97.06 40 ARG B CA 1
ATOM 1804 C C . ARG B 1 40 ? -8.102 -10.648 -14.273 1 97.06 40 ARG B C 1
ATOM 1806 O O . ARG B 1 40 ? -8.984 -9.797 -14.445 1 97.06 40 ARG B O 1
ATOM 1813 N N . ILE B 1 41 ? -7.25 -10.57 -13.32 1 97.31 41 ILE B N 1
ATOM 1814 C CA . ILE B 1 41 ? -7.391 -9.625 -12.219 1 97.31 41 ILE B CA 1
ATOM 1815 C C . ILE B 1 41 ? -6.895 -8.25 -12.641 1 97.31 41 ILE B C 1
ATOM 1817 O O . ILE B 1 41 ? -7.504 -7.23 -12.305 1 97.31 41 ILE B O 1
ATOM 1821 N N . ARG B 1 42 ? -5.82 -8.18 -13.383 1 97.88 42 ARG B N 1
ATOM 1822 C CA . ARG B 1 42 ? -5.055 -6.961 -13.633 1 97.88 42 ARG B CA 1
ATOM 1823 C C . ARG B 1 42 ? -5.938 -5.875 -14.242 1 97.88 42 ARG B C 1
ATOM 1825 O O . ARG B 1 42 ? -5.961 -4.746 -13.75 1 97.88 42 ARG B O 1
ATOM 1832 N N . PRO B 1 43 ? -6.781 -6.18 -15.25 1 97.12 43 PRO B N 1
ATOM 1833 C CA . PRO B 1 43 ? -7.535 -5.098 -15.883 1 97.12 43 PRO B CA 1
ATOM 1834 C C . PRO B 1 43 ? -8.656 -4.562 -15 1 97.12 43 PRO B C 1
ATOM 1836 O O . PRO B 1 43 ? -9.234 -3.514 -15.297 1 97.12 43 PRO B O 1
ATOM 1839 N N . HIS B 1 44 ? -8.961 -5.223 -13.898 1 96.88 44 HIS B N 1
ATOM 1840 C CA . HIS B 1 44 ? -10.086 -4.836 -13.055 1 96.88 44 HIS B CA 1
ATOM 1841 C C . HIS B 1 44 ? -9.602 -4.219 -11.742 1 96.88 44 HIS B C 1
ATOM 1843 O O . HIS B 1 44 ? -10.383 -4.074 -10.797 1 96.88 44 HIS B O 1
ATOM 1849 N N . SER B 1 45 ? -8.359 -3.951 -11.695 1 97.56 45 SER B N 1
ATOM 1850 C CA . SER B 1 45 ? -7.699 -3.275 -10.578 1 97.56 45 SER B CA 1
ATOM 1851 C C . SER B 1 45 ? -6.754 -2.186 -11.078 1 97.56 45 SER B C 1
ATOM 1853 O O . SER B 1 45 ? -5.621 -2.473 -11.469 1 97.56 45 SER B O 1
ATOM 1855 N N . ALA B 1 46 ? -7.164 -0.931 -10.984 1 98.12 46 ALA B N 1
ATOM 1856 C CA . ALA B 1 46 ? -6.402 0.165 -11.578 1 98.12 46 ALA B CA 1
ATOM 1857 C C . ALA B 1 46 ? -4.996 0.239 -10.984 1 98.12 46 ALA B C 1
ATOM 1859 O O . ALA B 1 46 ? -4.02 0.455 -11.711 1 98.12 46 ALA B O 1
ATOM 1860 N N . ILE B 1 47 ? -4.902 0.075 -9.656 1 98.69 47 ILE B N 1
ATOM 1861 C CA . ILE B 1 47 ? -3.59 0.21 -9.031 1 98.69 47 ILE B CA 1
ATOM 1862 C C . ILE B 1 47 ? -2.67 -0.909 -9.516 1 98.69 47 ILE B C 1
ATOM 1864 O O . ILE B 1 47 ? -1.481 -0.684 -9.758 1 98.69 47 ILE B O 1
ATOM 1868 N N . TYR B 1 48 ? -3.201 -2.152 -9.719 1 98.69 48 TYR B N 1
ATOM 1869 C CA . TYR B 1 48 ? -2.422 -3.23 -10.32 1 98.69 48 TYR B CA 1
ATOM 1870 C C . TYR B 1 48 ? -2.07 -2.912 -11.766 1 98.69 48 TYR B C 1
ATOM 1872 O O . TYR B 1 48 ? -0.916 -3.055 -12.18 1 98.69 48 TYR B O 1
ATOM 1880 N N . ASN B 1 49 ? -3.018 -2.449 -12.438 1 98.44 49 ASN B N 1
ATOM 1881 C CA . ASN B 1 49 ? -2.873 -2.23 -13.875 1 98.44 49 ASN B CA 1
ATOM 1882 C C . ASN B 1 49 ? -1.831 -1.158 -14.172 1 98.44 49 ASN B C 1
ATOM 1884 O O . ASN B 1 49 ? -1.1 -1.258 -15.164 1 98.44 49 ASN B O 1
ATOM 1888 N N . ILE B 1 50 ? -1.775 -0.182 -13.391 1 98.19 50 ILE B N 1
ATOM 1889 C CA . ILE B 1 50 ? -0.879 0.94 -13.648 1 98.19 50 ILE B CA 1
ATOM 1890 C C . ILE B 1 50 ? 0.514 0.621 -13.109 1 98.19 50 ILE B C 1
ATOM 1892 O O . ILE B 1 50 ? 1.51 0.764 -13.82 1 98.19 50 ILE B O 1
ATOM 1896 N N . PHE B 1 51 ? 0.674 0.059 -11.961 1 98.56 51 PHE B N 1
ATOM 1897 C CA . PHE B 1 51 ? 1.978 0.008 -11.312 1 98.56 51 PHE B CA 1
ATOM 1898 C C . PHE B 1 51 ? 2.633 -1.352 -11.523 1 98.56 51 PHE B C 1
ATOM 1900 O O . PHE B 1 51 ? 3.848 -1.492 -11.359 1 98.56 51 PHE B O 1
ATOM 1907 N N . LEU B 1 52 ? 1.769 -2.357 -11.898 1 98.5 52 LEU B N 1
ATOM 1908 C CA . LEU B 1 52 ? 2.336 -3.697 -12.008 1 98.5 52 LEU B CA 1
ATOM 1909 C C . LEU B 1 52 ? 2.176 -4.238 -13.43 1 98.5 52 LEU B C 1
ATOM 1911 O O . LEU B 1 52 ? 2.213 -5.453 -13.641 1 98.5 52 LEU B O 1
ATOM 1915 N N . SER B 1 53 ? 1.97 -3.359 -14.352 1 96.75 53 SER B N 1
ATOM 1916 C CA . SER B 1 53 ? 1.78 -3.771 -15.742 1 96.75 53 SER B CA 1
ATOM 1917 C C . SER B 1 53 ? 3.037 -4.43 -16.297 1 96.75 53 SER B C 1
ATOM 1919 O O . SER B 1 53 ? 2.959 -5.266 -17.203 1 96.75 53 SER B O 1
ATOM 1921 N N . GLY B 1 54 ? 4.219 -4.121 -15.734 1 97.31 54 GLY B N 1
ATOM 1922 C CA . GLY B 1 54 ? 5.48 -4.629 -16.25 1 97.31 54 GLY B CA 1
ATOM 1923 C C . GLY B 1 54 ? 5.996 -5.832 -15.484 1 97.31 54 GLY B C 1
ATOM 1924 O O . GLY B 1 54 ? 7.105 -6.305 -15.742 1 97.31 54 GLY B O 1
ATOM 1925 N N . VAL B 1 55 ? 5.215 -6.383 -14.586 1 98.19 55 VAL B N 1
ATOM 1926 C CA . VAL B 1 55 ? 5.676 -7.516 -13.789 1 98.19 55 VAL B CA 1
ATOM 1927 C C . VAL B 1 55 ? 5.781 -8.758 -14.672 1 98.19 55 VAL B C 1
ATOM 1929 O O . VAL B 1 55 ? 4.91 -9.008 -15.508 1 98.19 55 VAL B O 1
ATOM 1932 N N . ARG B 1 56 ? 6.824 -9.484 -14.516 1 98 56 ARG B N 1
ATOM 1933 C CA . ARG B 1 56 ? 7.035 -10.758 -15.195 1 98 56 ARG B CA 1
ATOM 1934 C C . ARG B 1 56 ? 7.062 -11.906 -14.195 1 98 56 ARG B C 1
ATOM 1936 O O . ARG B 1 56 ? 7.984 -12.008 -13.383 1 98 56 ARG B O 1
ATOM 1943 N N . LEU B 1 57 ? 6.062 -12.75 -14.258 1 98.19 57 LEU B N 1
ATOM 1944 C CA . LEU B 1 57 ? 6.055 -13.977 -13.461 1 98.19 57 LEU B CA 1
ATOM 1945 C C . LEU B 1 57 ? 7.082 -14.969 -13.984 1 98.19 57 LEU B C 1
ATOM 1947 O O . LEU B 1 57 ? 7.035 -15.359 -15.156 1 98.19 57 LEU B O 1
ATOM 1951 N N . VAL B 1 58 ? 8.008 -15.406 -13.164 1 97.25 58 VAL B N 1
ATOM 1952 C CA . VAL B 1 58 ? 9.141 -16.234 -13.547 1 97.25 58 VAL B CA 1
ATOM 1953 C C . VAL B 1 58 ? 8.859 -17.703 -13.195 1 97.25 58 VAL B C 1
ATOM 1955 O O . VAL B 1 58 ? 9.125 -18.594 -13.992 1 97.25 58 VAL B O 1
ATOM 1958 N N . SER B 1 59 ? 8.391 -17.906 -12 1 97.88 59 SER B N 1
ATOM 1959 C CA . SER B 1 59 ? 8.086 -19.266 -11.555 1 97.88 59 SER B CA 1
ATOM 1960 C C . SER B 1 59 ? 6.941 -19.266 -10.547 1 97.88 59 SER B C 1
ATOM 1962 O O . SER B 1 59 ? 6.645 -18.234 -9.938 1 97.88 59 SER B O 1
ATOM 1964 N N . ALA B 1 60 ? 6.27 -20.375 -10.477 1 98.56 60 ALA B N 1
ATOM 1965 C CA . ALA B 1 60 ? 5.23 -20.688 -9.5 1 98.56 60 ALA B CA 1
ATOM 1966 C C . ALA B 1 60 ? 5.195 -22.188 -9.195 1 98.56 60 ALA B C 1
ATOM 1968 O O . ALA B 1 60 ? 5.328 -23.016 -10.094 1 98.56 60 ALA B O 1
ATOM 1969 N N . SER B 1 61 ? 5.062 -22.484 -7.961 1 98.12 61 SER B N 1
ATOM 1970 C CA . SER B 1 61 ? 5.016 -23.891 -7.559 1 98.12 61 SER B CA 1
ATOM 1971 C C . SER B 1 61 ? 3.701 -24.219 -6.859 1 98.12 61 SER B C 1
ATOM 1973 O O . SER B 1 61 ? 3.064 -23.344 -6.277 1 98.12 61 SER B O 1
ATOM 1975 N N . PRO B 1 62 ? 3.318 -25.469 -6.863 1 96.88 62 PRO B N 1
ATOM 1976 C CA . PRO B 1 62 ? 2.059 -25.859 -6.238 1 96.88 62 PRO B CA 1
ATOM 1977 C C . PRO B 1 62 ? 2.068 -25.672 -4.723 1 96.88 62 PRO B C 1
ATOM 1979 O O . PRO B 1 62 ? 1.008 -25.672 -4.09 1 96.88 62 PRO B O 1
ATOM 1982 N N . GLU B 1 63 ? 3.246 -25.562 -4.141 1 96.94 63 GLU B N 1
ATOM 1983 C CA . GLU B 1 63 ? 3.352 -25.312 -2.707 1 96.94 63 GLU B CA 1
ATOM 1984 C C . GLU B 1 63 ? 3.016 -23.859 -2.377 1 96.94 63 GLU B C 1
ATOM 1986 O O . GLU B 1 63 ? 2.939 -23.484 -1.205 1 96.94 63 GLU B O 1
ATOM 1991 N N . GLY B 1 64 ? 2.826 -23.062 -3.346 1 98.5 64 GLY B N 1
ATOM 1992 C CA . GLY B 1 64 ? 2.402 -21.688 -3.127 1 98.5 64 GLY B CA 1
ATOM 1993 C C . GLY B 1 64 ? 3.561 -20.703 -3.068 1 98.5 64 GLY B C 1
ATOM 1994 O O . GLY B 1 64 ? 3.564 -19.797 -2.24 1 98.5 64 GLY B O 1
ATOM 1995 N N . ARG B 1 65 ? 4.574 -21 -3.834 1 98.75 65 ARG B N 1
ATOM 1996 C CA . ARG B 1 65 ? 5.691 -20.078 -3.953 1 98.75 65 ARG B CA 1
ATOM 1997 C C . ARG B 1 65 ? 5.773 -19.5 -5.359 1 98.75 65 ARG B C 1
ATOM 1999 O O . ARG B 1 65 ? 5.672 -20.234 -6.348 1 98.75 65 ARG B O 1
ATOM 2006 N N . ILE B 1 66 ? 5.918 -18.156 -5.434 1 98.62 66 ILE B N 1
ATOM 2007 C CA . ILE B 1 66 ? 6.035 -17.516 -6.738 1 98.62 66 ILE B CA 1
ATOM 2008 C C . ILE B 1 66 ? 7.262 -16.609 -6.762 1 98.62 66 ILE B C 1
ATOM 2010 O O . ILE B 1 66 ? 7.711 -16.141 -5.715 1 98.62 66 ILE B O 1
ATOM 2014 N N . LEU B 1 67 ? 7.82 -16.422 -7.938 1 98.19 67 LEU B N 1
ATOM 2015 C CA . LEU B 1 67 ? 8.898 -15.492 -8.227 1 98.19 67 LEU B CA 1
ATOM 2016 C C . LEU B 1 67 ? 8.539 -14.594 -9.414 1 98.19 67 LEU B C 1
ATOM 2018 O O . LEU B 1 67 ? 8.008 -15.078 -10.414 1 98.19 67 LEU B O 1
ATOM 2022 N N . ALA B 1 68 ? 8.797 -13.305 -9.266 1 98.19 68 ALA B N 1
ATOM 2023 C CA . ALA B 1 68 ? 8.516 -12.359 -10.336 1 98.19 68 ALA B CA 1
ATOM 2024 C C . ALA B 1 68 ? 9.578 -11.273 -10.398 1 98.19 68 ALA B C 1
ATOM 2026 O O . ALA B 1 68 ? 10.32 -11.062 -9.438 1 98.19 68 ALA B O 1
ATOM 2027 N N . HIS B 1 69 ? 9.656 -10.641 -11.531 1 97.94 69 HIS B N 1
ATOM 2028 C CA . HIS B 1 69 ? 10.562 -9.516 -11.727 1 97.94 69 HIS B CA 1
ATOM 2029 C C . HIS B 1 69 ? 9.797 -8.273 -12.172 1 97.94 69 HIS B C 1
ATOM 2031 O O . HIS B 1 69 ? 8.789 -8.375 -12.867 1 97.94 69 HIS B O 1
ATOM 2037 N N . LEU B 1 70 ? 10.297 -7.102 -11.75 1 98.06 70 LEU B N 1
ATOM 2038 C CA . LEU B 1 70 ? 9.773 -5.809 -12.18 1 98.06 70 LEU B CA 1
ATOM 2039 C C . LEU B 1 70 ? 10.898 -4.797 -12.359 1 98.06 70 LEU B C 1
ATOM 2041 O O . LEU B 1 70 ? 11.672 -4.543 -11.43 1 98.06 70 LEU B O 1
ATOM 2045 N N . ASP B 1 71 ? 11.031 -4.293 -13.539 1 97.88 71 ASP B N 1
ATOM 2046 C CA . ASP B 1 71 ? 11.938 -3.172 -13.758 1 97.88 71 ASP B CA 1
ATOM 2047 C C . ASP B 1 71 ? 11.328 -1.864 -13.258 1 97.88 71 ASP B C 1
ATOM 2049 O O . ASP B 1 71 ? 10.18 -1.547 -13.578 1 97.88 71 ASP B O 1
ATOM 2053 N N . LEU B 1 72 ? 12.125 -1.149 -12.508 1 97.88 72 LEU B N 1
ATOM 2054 C CA . LEU B 1 72 ? 11.609 0.083 -11.93 1 97.88 72 LEU B CA 1
ATOM 2055 C C . LEU B 1 72 ? 11.664 1.228 -12.938 1 97.88 72 LEU B C 1
ATOM 2057 O O . LEU B 1 72 ? 12.703 1.464 -13.555 1 97.88 72 LEU B O 1
ATOM 2061 N N . LEU B 1 73 ? 10.57 1.845 -13.086 1 98.06 73 LEU B N 1
ATOM 2062 C CA . LEU B 1 73 ? 10.375 3.043 -13.898 1 98.06 73 LEU B CA 1
ATOM 2063 C C . LEU B 1 73 ? 10.031 4.238 -13.016 1 98.06 73 LEU B C 1
ATOM 2065 O O . LEU B 1 73 ? 9.734 4.082 -11.828 1 98.06 73 LEU B O 1
ATOM 2069 N N . PRO B 1 74 ? 10.07 5.449 -13.523 1 97.88 74 PRO B N 1
ATOM 2070 C CA . PRO B 1 74 ? 9.742 6.633 -12.719 1 97.88 74 PRO B CA 1
ATOM 2071 C C . PRO B 1 74 ? 8.375 6.535 -12.047 1 97.88 74 PRO B C 1
ATOM 2073 O O . PRO B 1 74 ? 8.188 7.066 -10.953 1 97.88 74 PRO B O 1
ATOM 2076 N N . VAL B 1 75 ? 7.41 5.844 -12.641 1 98.06 75 VAL B N 1
ATOM 2077 C CA . VAL B 1 75 ? 6.047 5.746 -12.133 1 98.06 75 VAL B CA 1
ATOM 2078 C C . VAL B 1 75 ? 6.055 5.043 -10.773 1 98.06 75 VAL B C 1
ATOM 2080 O O . VAL B 1 75 ? 5.121 5.195 -9.984 1 98.06 75 VAL B O 1
ATOM 2083 N N . HIS B 1 76 ? 7.137 4.281 -10.461 1 98.69 76 HIS B N 1
ATOM 2084 C CA . HIS B 1 76 ? 7.195 3.482 -9.242 1 98.69 76 HIS B CA 1
ATOM 2085 C C . HIS B 1 76 ? 7.859 4.254 -8.109 1 98.69 76 HIS B C 1
ATOM 2087 O O . HIS B 1 76 ? 7.93 3.768 -6.977 1 98.69 76 HIS B O 1
ATOM 2093 N N . LEU B 1 77 ? 8.414 5.422 -8.375 1 98.31 77 LEU B N 1
ATOM 2094 C CA . LEU B 1 77 ? 9.273 6.129 -7.43 1 98.31 77 LEU B CA 1
ATOM 2095 C C . LEU B 1 77 ? 8.492 7.215 -6.695 1 98.31 77 LEU B C 1
ATOM 2097 O O . LEU B 1 77 ? 7.488 7.719 -7.207 1 98.31 77 LEU B O 1
ATOM 2101 N N . ASN B 1 78 ? 8.961 7.484 -5.5 1 97.38 78 ASN B N 1
ATOM 2102 C CA . ASN B 1 78 ? 8.391 8.578 -4.723 1 97.38 78 ASN B CA 1
ATOM 2103 C C . ASN B 1 78 ? 9.086 9.906 -5.027 1 97.38 78 ASN B C 1
ATOM 2105 O O . ASN B 1 78 ? 9.844 10.008 -5.992 1 97.38 78 ASN B O 1
ATOM 2109 N N . SER B 1 79 ? 8.656 10.914 -4.23 1 95.56 79 SER B N 1
ATOM 2110 C CA . SER B 1 79 ? 9.156 12.266 -4.473 1 95.56 79 SER B CA 1
ATOM 2111 C C . SER B 1 79 ? 10.664 12.344 -4.246 1 95.56 79 SER B C 1
ATOM 2113 O O . SER B 1 79 ? 11.32 13.289 -4.691 1 95.56 79 SER B O 1
ATOM 2115 N N . LYS B 1 80 ? 11.273 11.391 -3.549 1 94.94 80 LYS B N 1
ATOM 2116 C CA . LYS B 1 80 ? 12.711 11.344 -3.291 1 94.94 80 LYS B CA 1
ATOM 2117 C C . LYS B 1 80 ? 13.422 10.484 -4.332 1 94.94 80 LYS B C 1
ATOM 2119 O O . LYS B 1 80 ? 14.617 10.211 -4.199 1 94.94 80 LYS B O 1
ATOM 2124 N N . ARG B 1 81 ? 12.703 9.969 -5.277 1 96.56 81 ARG B N 1
ATOM 2125 C CA . ARG B 1 81 ? 13.219 9.227 -6.422 1 96.56 81 ARG B CA 1
ATOM 2126 C C . ARG B 1 81 ? 13.719 7.852 -6.004 1 96.56 81 ARG B C 1
ATOM 2128 O O . ARG B 1 81 ? 14.68 7.336 -6.574 1 96.56 81 ARG B O 1
ATOM 2135 N N . ILE B 1 82 ? 13.188 7.383 -4.996 1 97.69 82 ILE B N 1
ATOM 2136 C CA . ILE B 1 82 ? 13.367 5.984 -4.613 1 97.69 82 ILE B CA 1
ATOM 2137 C C . ILE B 1 82 ? 12.031 5.254 -4.695 1 97.69 82 ILE B C 1
ATOM 2139 O O . ILE B 1 82 ? 10.984 5.883 -4.859 1 97.69 82 ILE B O 1
ATOM 2143 N N . LEU B 1 83 ? 12.07 3.902 -4.617 1 98.44 83 LEU B N 1
ATOM 2144 C CA . LEU B 1 83 ? 10.859 3.094 -4.672 1 98.44 83 LEU B CA 1
ATOM 2145 C C . LEU B 1 83 ? 9.859 3.543 -3.611 1 98.44 83 LEU B C 1
ATOM 2147 O O . LEU B 1 83 ? 10.188 3.596 -2.424 1 98.44 83 LEU B O 1
ATOM 2151 N N . HIS B 1 84 ? 8.695 3.873 -4.047 1 98.81 84 HIS B N 1
ATOM 2152 C CA . HIS B 1 84 ? 7.648 4.328 -3.141 1 98.81 84 HIS B CA 1
ATOM 2153 C C . HIS B 1 84 ? 7.207 3.207 -2.207 1 98.81 84 HIS B C 1
ATOM 2155 O O . HIS B 1 84 ? 6.945 2.088 -2.654 1 98.81 84 HIS B O 1
ATOM 2161 N N . GLY B 1 85 ? 7.047 3.484 -0.933 1 98.44 85 GLY B N 1
ATOM 2162 C CA . GLY B 1 85 ? 6.574 2.496 0.024 1 98.44 85 GLY B CA 1
ATOM 2163 C C . GLY B 1 85 ? 5.219 1.919 -0.337 1 98.44 85 GLY B C 1
ATOM 2164 O O . GLY B 1 85 ? 4.973 0.729 -0.134 1 98.44 85 GLY B O 1
ATOM 2165 N N . ALA B 1 86 ? 4.352 2.711 -0.838 1 98.75 86 ALA B N 1
ATOM 2166 C CA . ALA B 1 86 ? 3.016 2.27 -1.232 1 98.75 86 ALA B CA 1
ATOM 2167 C C . ALA B 1 86 ? 3.082 1.311 -2.418 1 98.75 86 ALA B C 1
ATOM 2169 O O . ALA B 1 86 ? 2.24 0.42 -2.553 1 98.75 86 ALA B O 1
ATOM 2170 N N . VAL B 1 87 ? 4.07 1.489 -3.316 1 98.88 87 VAL B N 1
ATOM 2171 C CA . VAL B 1 87 ? 4.254 0.544 -4.414 1 98.88 87 VAL B CA 1
ATOM 2172 C C . VAL B 1 87 ? 4.762 -0.789 -3.867 1 98.88 87 VAL B C 1
ATOM 2174 O O . VAL B 1 87 ? 4.312 -1.854 -4.301 1 98.88 87 VAL B O 1
ATOM 2177 N N . SER B 1 88 ? 5.68 -0.739 -2.902 1 98.94 88 SER B N 1
ATOM 2178 C CA . SER B 1 88 ? 6.105 -1.967 -2.238 1 98.94 88 SER B CA 1
ATOM 2179 C C . SER B 1 88 ? 4.926 -2.684 -1.593 1 98.94 88 SER B C 1
ATOM 2181 O O . SER B 1 88 ? 4.82 -3.91 -1.667 1 98.94 88 SER B O 1
ATOM 2183 N N . ALA B 1 89 ? 4.043 -1.922 -0.911 1 98.94 89 ALA B N 1
ATOM 2184 C CA . ALA B 1 89 ? 2.852 -2.518 -0.316 1 98.94 89 ALA B CA 1
ATOM 2185 C C . ALA B 1 89 ? 1.966 -3.154 -1.383 1 98.94 89 ALA B C 1
ATOM 2187 O O . ALA B 1 89 ? 1.399 -4.23 -1.169 1 98.94 89 ALA B O 1
ATOM 2188 N N . THR B 1 90 ? 1.798 -2.504 -2.514 1 98.94 90 THR B N 1
ATOM 2189 C CA . THR B 1 90 ? 1.03 -3.021 -3.641 1 98.94 90 THR B CA 1
ATOM 2190 C C . THR B 1 90 ? 1.617 -4.344 -4.133 1 98.94 90 THR B C 1
ATOM 2192 O O . THR B 1 90 ? 0.881 -5.297 -4.395 1 98.94 90 THR B O 1
ATOM 2195 N N . LEU B 1 91 ? 2.959 -4.367 -4.25 1 98.94 91 LEU B N 1
ATOM 2196 C CA . LEU B 1 91 ? 3.641 -5.586 -4.672 1 98.94 91 LEU B CA 1
ATOM 2197 C C . LEU B 1 91 ? 3.391 -6.719 -3.682 1 98.94 91 LEU B C 1
ATOM 2199 O O . LEU B 1 91 ? 3.139 -7.855 -4.086 1 98.94 91 LEU B O 1
ATOM 2203 N N . CYS B 1 92 ? 3.459 -6.406 -2.4 1 98.88 92 CYS B N 1
ATOM 2204 C CA . CYS B 1 92 ? 3.227 -7.418 -1.375 1 98.88 92 CYS B CA 1
ATOM 2205 C C . CYS B 1 92 ? 1.796 -7.938 -1.438 1 98.88 92 CYS B C 1
ATOM 2207 O O . CYS B 1 92 ? 1.565 -9.148 -1.352 1 98.88 92 CYS B O 1
ATOM 2209 N N . ASP B 1 93 ? 0.841 -7.066 -1.538 1 98.88 93 ASP B N 1
ATOM 2210 C CA . ASP B 1 93 ? -0.566 -7.418 -1.701 1 98.88 93 ASP B CA 1
ATOM 2211 C C . ASP B 1 93 ? -0.765 -8.352 -2.895 1 98.88 93 ASP B C 1
ATOM 2213 O O . ASP B 1 93 ? -1.332 -9.43 -2.756 1 98.88 93 ASP B O 1
ATOM 2217 N N . TRP B 1 94 ? -0.238 -7.98 -4 1 98.88 94 TRP B N 1
ATOM 2218 C CA . TRP B 1 94 ? -0.351 -8.719 -5.254 1 98.88 94 TRP B CA 1
ATOM 2219 C C . TRP B 1 94 ? 0.317 -10.086 -5.141 1 98.88 94 TRP B C 1
ATOM 2221 O O . TRP B 1 94 ? -0.292 -11.109 -5.461 1 98.88 94 TRP B O 1
ATOM 2231 N N . ALA B 1 95 ? 1.541 -10.102 -4.684 1 98.94 95 ALA B N 1
ATOM 2232 C CA . ALA B 1 95 ? 2.332 -11.328 -4.637 1 98.94 95 ALA B CA 1
ATOM 2233 C C . ALA B 1 95 ? 1.701 -12.352 -3.701 1 98.94 95 ALA B C 1
ATOM 2235 O O . ALA B 1 95 ? 1.722 -13.555 -3.98 1 98.94 95 ALA B O 1
ATOM 2236 N N . GLY B 1 96 ? 1.181 -11.852 -2.566 1 98.75 96 GLY B N 1
ATOM 2237 C CA . GLY B 1 96 ? 0.455 -12.75 -1.686 1 98.75 96 GLY B CA 1
ATOM 2238 C C . GLY B 1 96 ? -0.729 -13.414 -2.359 1 98.75 96 GLY B C 1
ATOM 2239 O O . GLY B 1 96 ? -0.938 -14.625 -2.207 1 98.75 96 GLY B O 1
ATOM 2240 N N . GLY B 1 97 ? -1.521 -12.625 -3.107 1 98.44 97 GLY B N 1
ATOM 2241 C CA . GLY B 1 97 ? -2.629 -13.188 -3.861 1 98.44 97 GLY B CA 1
ATOM 2242 C C . GLY B 1 97 ? -2.195 -14.234 -4.875 1 98.44 97 GLY B C 1
ATOM 2243 O O . GLY B 1 97 ? -2.83 -15.281 -5.008 1 98.44 97 GLY B O 1
ATOM 2244 N N . MET B 1 98 ? -1.082 -13.977 -5.57 1 98.75 98 MET B N 1
ATOM 2245 C CA . MET B 1 98 ? -0.573 -14.922 -6.566 1 98.75 98 MET B CA 1
ATOM 2246 C C . MET B 1 98 ? -0.073 -16.203 -5.906 1 98.75 98 MET B C 1
ATOM 2248 O O . MET B 1 98 ? -0.249 -17.297 -6.445 1 98.75 98 MET B O 1
ATOM 2252 N N . ALA B 1 99 ? 0.578 -16.016 -4.754 1 98.81 99 ALA B N 1
ATOM 2253 C CA . ALA B 1 99 ? 1.021 -17.188 -4 1 98.81 99 ALA B CA 1
ATOM 2254 C C . ALA B 1 99 ? -0.163 -18.062 -3.6 1 98.81 99 ALA B C 1
ATOM 2256 O O . ALA B 1 99 ? -0.093 -19.297 -3.682 1 98.81 99 ALA B O 1
ATOM 2257 N N . ILE B 1 100 ? -1.232 -17.453 -3.197 1 98.19 100 ILE B N 1
ATOM 2258 C CA . ILE B 1 100 ? -2.436 -18.172 -2.807 1 98.19 100 ILE B CA 1
ATOM 2259 C C . ILE B 1 100 ? -3.023 -18.891 -4.02 1 98.19 100 ILE B C 1
ATOM 2261 O O . ILE B 1 100 ? -3.41 -20.062 -3.932 1 98.19 100 ILE B O 1
ATOM 2265 N N . ALA B 1 101 ? -3.125 -18.188 -5.125 1 97.62 101 ALA B N 1
ATOM 2266 C CA . ALA B 1 101 ? -3.609 -18.812 -6.352 1 97.62 101 ALA B CA 1
ATOM 2267 C C . ALA B 1 101 ? -2.768 -20.031 -6.703 1 97.62 101 ALA B C 1
ATOM 2269 O O . ALA B 1 101 ? -3.301 -21.062 -7.133 1 97.62 101 ALA B O 1
ATOM 2270 N N . ALA B 1 102 ? -1.479 -19.938 -6.551 1 98.25 102 ALA B N 1
ATOM 2271 C CA . ALA B 1 102 ? -0.58 -21.062 -6.828 1 98.25 102 ALA B CA 1
ATOM 2272 C C . ALA B 1 102 ? -0.878 -22.234 -5.91 1 98.25 102 ALA B C 1
ATOM 2274 O O . ALA B 1 102 ? -0.958 -23.375 -6.367 1 98.25 102 ALA B O 1
ATOM 2275 N N . ALA B 1 103 ? -1.078 -21.984 -4.684 1 97.31 103 ALA B N 1
ATOM 2276 C CA . ALA B 1 103 ? -1.253 -23.031 -3.678 1 97.31 103 ALA B CA 1
ATOM 2277 C C . ALA B 1 103 ? -2.604 -23.719 -3.834 1 97.31 103 ALA B C 1
ATOM 2279 O O . ALA B 1 103 ? -2.713 -24.922 -3.645 1 97.31 103 ALA B O 1
ATOM 2280 N N . THR B 1 104 ? -3.605 -22.938 -4.137 1 94.5 104 THR B N 1
ATOM 2281 C CA . THR B 1 104 ? -4.965 -23.469 -4.086 1 94.5 104 THR B CA 1
ATOM 2282 C C . THR B 1 104 ? -5.398 -23.984 -5.457 1 94.5 104 THR B C 1
ATOM 2284 O O . THR B 1 104 ? -6.316 -24.797 -5.559 1 94.5 104 THR B O 1
ATOM 2287 N N . GLY B 1 105 ? -4.789 -23.391 -6.461 1 94.5 105 GLY B N 1
ATOM 2288 C CA . GLY B 1 105 ? -5.23 -23.703 -7.809 1 94.5 105 GLY B CA 1
ATOM 2289 C C . GLY B 1 105 ? -6.539 -23.031 -8.188 1 94.5 105 GLY B C 1
ATOM 2290 O O . GLY B 1 105 ? -7.152 -23.391 -9.195 1 94.5 105 GLY B O 1
ATOM 2291 N N . LEU B 1 106 ? -6.945 -22.141 -7.371 1 93.62 106 LEU B N 1
ATOM 2292 C CA . LEU B 1 106 ? -8.203 -21.438 -7.609 1 93.62 106 LEU B CA 1
ATOM 2293 C C . LEU B 1 106 ? -7.941 -20.062 -8.211 1 93.62 106 LEU B C 1
ATOM 2295 O O . LEU B 1 106 ? -6.824 -19.531 -8.117 1 93.62 106 LEU B O 1
ATOM 2299 N N . ALA B 1 107 ? -8.977 -19.469 -8.781 1 93.62 107 ALA B N 1
ATOM 2300 C CA . ALA B 1 107 ? -8.883 -18.141 -9.359 1 93.62 107 ALA B CA 1
ATOM 2301 C C . ALA B 1 107 ? -9.07 -17.062 -8.289 1 93.62 107 ALA B C 1
ATOM 2303 O O . ALA B 1 107 ? -8.586 -15.938 -8.438 1 93.62 107 ALA B O 1
ATOM 2304 N N . GLN B 1 108 ? -9.773 -17.406 -7.262 1 92.56 108 GLN B N 1
ATOM 2305 C CA . GLN B 1 108 ? -10.016 -16.469 -6.172 1 92.56 108 GLN B CA 1
ATOM 2306 C C . GLN B 1 108 ? -8.773 -16.312 -5.293 1 92.56 108 GLN B C 1
ATOM 2308 O O . GLN B 1 108 ? -8.18 -17.312 -4.875 1 92.56 108 GLN B O 1
ATOM 2313 N N . THR B 1 109 ? -8.414 -15.07 -4.965 1 95.19 109 THR B N 1
ATOM 2314 C CA . THR B 1 109 ? -7.184 -14.836 -4.223 1 95.19 109 THR B CA 1
ATOM 2315 C C . THR B 1 109 ? -7.488 -14.305 -2.822 1 95.19 109 THR B C 1
ATOM 2317 O O . THR B 1 109 ? -6.578 -14.125 -2.012 1 95.19 109 THR B O 1
ATOM 2320 N N . GLY B 1 110 ? -8.781 -14.008 -2.5 1 95.38 110 GLY B N 1
ATOM 2321 C CA . GLY B 1 110 ? -9.172 -13.586 -1.163 1 95.38 110 GLY B CA 1
ATOM 2322 C C . GLY B 1 110 ? -9.242 -12.078 -1.013 1 95.38 110 GLY B C 1
ATOM 2323 O O . GLY B 1 110 ? -9.07 -11.344 -1.989 1 95.38 110 GLY B O 1
ATOM 2324 N N . VAL B 1 111 ? -9.625 -11.648 0.228 1 97.06 111 VAL B N 1
ATOM 2325 C CA . VAL B 1 111 ? -9.688 -10.242 0.617 1 97.06 111 VAL B CA 1
ATOM 2326 C C . VAL B 1 111 ? -8.773 -10 1.816 1 97.06 111 VAL B C 1
ATOM 2328 O O . VAL B 1 111 ? -8.727 -10.812 2.744 1 97.06 111 VAL B O 1
ATOM 2331 N N . SER B 1 112 ? -8.062 -8.867 1.785 1 98.31 112 SER B N 1
ATOM 2332 C CA . SER B 1 112 ? -7.055 -8.586 2.803 1 98.31 112 SER B CA 1
ATOM 2333 C C . SER B 1 112 ? -7.684 -8.461 4.188 1 98.31 112 SER B C 1
ATOM 2335 O O . SER B 1 112 ? -8.734 -7.84 4.34 1 98.31 112 SER B O 1
ATOM 2337 N N . THR B 1 113 ? -6.988 -9.047 5.156 1 98.69 113 THR B N 1
ATOM 2338 C CA . THR B 1 113 ? -7.371 -8.82 6.547 1 98.69 113 THR B CA 1
ATOM 2339 C C . THR B 1 113 ? -6.25 -8.117 7.309 1 98.69 113 THR B C 1
ATOM 2341 O O . THR B 1 113 ? -6.512 -7.312 8.203 1 98.69 113 THR B O 1
ATOM 2344 N N . ASP B 1 114 ? -4.957 -8.492 6.957 1 98.88 114 ASP B N 1
ATOM 2345 C CA . ASP B 1 114 ? -3.807 -7.863 7.602 1 98.88 114 ASP B CA 1
ATOM 2346 C C . ASP B 1 114 ? -2.6 -7.84 6.668 1 98.88 114 ASP B C 1
ATOM 2348 O O . ASP B 1 114 ? -2.35 -8.805 5.941 1 98.88 114 ASP B O 1
ATOM 2352 N N . MET B 1 115 ? -1.87 -6.805 6.781 1 98.88 115 MET B N 1
ATOM 2353 C CA . MET B 1 115 ? -0.623 -6.711 6.027 1 98.88 115 MET B CA 1
ATOM 2354 C C . MET B 1 115 ? 0.428 -5.93 6.809 1 98.88 115 MET B C 1
ATOM 2356 O O . MET B 1 115 ? 0.12 -4.902 7.418 1 98.88 115 MET B O 1
ATOM 2360 N N . HIS B 1 116 ? 1.593 -6.465 6.781 1 98.88 116 HIS B N 1
ATOM 2361 C CA . HIS B 1 116 ? 2.732 -5.82 7.426 1 98.88 116 HIS B CA 1
ATOM 2362 C C . HIS B 1 116 ? 3.939 -5.777 6.492 1 98.88 116 HIS B C 1
ATOM 2364 O O . HIS B 1 116 ? 4.262 -6.773 5.84 1 98.88 116 HIS B O 1
ATOM 2370 N N . LEU B 1 117 ? 4.566 -4.648 6.488 1 98.88 117 LEU B N 1
ATOM 2371 C CA . LEU B 1 117 ? 5.789 -4.52 5.703 1 98.88 117 LEU B CA 1
ATOM 2372 C C . LEU B 1 117 ? 6.883 -3.826 6.512 1 98.88 117 LEU B C 1
ATOM 2374 O O . LEU B 1 117 ? 6.613 -2.859 7.23 1 98.88 117 LEU B O 1
ATOM 2378 N N . SER B 1 118 ? 8.086 -4.32 6.359 1 98.94 118 SER B N 1
ATOM 2379 C CA . SER B 1 118 ? 9.312 -3.631 6.746 1 98.94 118 SER B CA 1
ATOM 2380 C C . SER B 1 118 ? 10.094 -3.164 5.52 1 98.94 118 SER B C 1
ATOM 2382 O O . SER B 1 118 ? 10.336 -3.945 4.598 1 98.94 118 SER B O 1
ATOM 2384 N N . TYR B 1 119 ? 10.383 -1.943 5.52 1 98.69 119 TYR B N 1
ATOM 2385 C CA . TYR B 1 119 ? 11.18 -1.337 4.461 1 98.69 119 TYR B CA 1
ATOM 2386 C C . TYR B 1 119 ? 12.648 -1.255 4.859 1 98.69 119 TYR B C 1
ATOM 2388 O O . TYR B 1 119 ? 13.016 -0.443 5.707 1 98.69 119 TYR B O 1
ATOM 2396 N N . VAL B 1 120 ? 13.445 -2.061 4.23 1 98.19 120 VAL B N 1
ATOM 2397 C CA . VAL B 1 120 ? 14.773 -2.4 4.73 1 98.19 120 VAL B CA 1
ATOM 2398 C C . VAL B 1 120 ? 15.82 -1.521 4.051 1 98.19 120 VAL B C 1
ATOM 2400 O O . VAL B 1 120 ? 16.75 -1.029 4.703 1 98.19 120 VAL B O 1
ATOM 2403 N N . SER B 1 121 ? 15.695 -1.384 2.719 1 97.56 121 SER B N 1
ATOM 2404 C CA . SER B 1 121 ? 16.609 -0.55 1.95 1 97.56 121 SER B CA 1
ATOM 2405 C C . SER B 1 121 ? 15.914 0.096 0.761 1 97.56 121 SER B C 1
ATOM 2407 O O . SER B 1 121 ? 14.688 0.021 0.642 1 97.56 121 SER B O 1
ATOM 2409 N N . THR B 1 122 ? 16.656 0.797 -0.064 1 97.25 122 THR B N 1
ATOM 2410 C CA . THR B 1 122 ? 16.062 1.56 -1.154 1 97.25 122 THR B CA 1
ATOM 2411 C C . THR B 1 122 ? 16.375 0.913 -2.502 1 97.25 122 THR B C 1
ATOM 2413 O O . THR B 1 122 ? 17.328 0.136 -2.617 1 97.25 122 THR B O 1
ATOM 2416 N N . ALA B 1 123 ? 15.547 1.102 -3.457 1 97.44 123 ALA B N 1
ATOM 2417 C CA . ALA B 1 123 ? 15.742 0.849 -4.879 1 97.44 123 ALA B CA 1
ATOM 2418 C C . ALA B 1 123 ? 15.281 2.035 -5.719 1 97.44 123 ALA B C 1
ATOM 2420 O O . ALA B 1 123 ? 14.531 2.887 -5.238 1 97.44 123 ALA B O 1
ATOM 2421 N N . GLY B 1 124 ? 15.789 2.154 -6.891 1 96.69 124 GLY B N 1
ATOM 2422 C CA . GLY B 1 124 ? 15.422 3.285 -7.73 1 96.69 124 GLY B CA 1
ATOM 2423 C C . GLY B 1 124 ? 15.414 2.951 -9.211 1 96.69 124 GLY B C 1
ATOM 2424 O O . GLY B 1 124 ? 15.555 1.786 -9.586 1 96.69 124 GLY B O 1
ATOM 2425 N N . GLU B 1 125 ? 15.195 4.027 -9.969 1 95.75 125 GLU B N 1
ATOM 2426 C CA . GLU B 1 125 ? 15.109 3.881 -11.422 1 95.75 125 GLU B CA 1
ATOM 2427 C C . GLU B 1 125 ? 16.312 3.119 -11.977 1 95.75 125 GLU B C 1
ATOM 2429 O O . GLU B 1 125 ? 17.453 3.383 -11.586 1 95.75 125 GLU B O 1
ATOM 2434 N N . GLY B 1 126 ? 16 2.115 -12.852 1 92.75 126 GLY B N 1
ATOM 2435 C CA . GLY B 1 126 ? 17.062 1.32 -13.445 1 92.75 126 GLY B CA 1
ATOM 2436 C C . GLY B 1 126 ? 17.297 -0.002 -12.734 1 92.75 126 GLY B C 1
ATOM 2437 O O . GLY B 1 126 ? 17.875 -0.925 -13.305 1 92.75 126 GLY B O 1
ATOM 2438 N N . ASP B 1 127 ? 16.906 -0.095 -11.484 1 95.44 127 ASP B N 1
ATOM 2439 C CA . ASP B 1 127 ? 16.984 -1.368 -10.773 1 95.44 127 ASP B CA 1
ATOM 2440 C C . ASP B 1 127 ? 15.906 -2.332 -11.266 1 95.44 127 ASP B C 1
ATOM 2442 O O . ASP B 1 127 ? 14.852 -1.902 -11.742 1 95.44 127 ASP B O 1
ATOM 2446 N N . THR B 1 128 ? 16.188 -3.604 -11.234 1 96.88 128 THR B N 1
ATOM 2447 C CA . THR B 1 128 ? 15.195 -4.66 -11.359 1 96.88 128 THR B CA 1
ATOM 2448 C C . THR B 1 128 ? 14.914 -5.305 -10.008 1 96.88 128 THR B C 1
ATOM 2450 O O . THR B 1 128 ? 15.836 -5.707 -9.297 1 96.88 128 THR B O 1
ATOM 2453 N N . LEU B 1 129 ? 13.633 -5.359 -9.695 1 98 129 LEU B N 1
ATOM 2454 C CA . LEU B 1 129 ? 13.242 -6.031 -8.461 1 98 129 LEU B CA 1
ATOM 2455 C C . LEU B 1 129 ? 13.008 -7.52 -8.703 1 98 129 LEU B C 1
ATOM 2457 O O . LEU B 1 129 ? 12.461 -7.906 -9.734 1 98 129 LEU B O 1
ATOM 2461 N N . GLU B 1 130 ? 13.43 -8.305 -7.773 1 97.75 130 GLU B N 1
ATOM 2462 C CA . GLU B 1 130 ? 12.984 -9.688 -7.621 1 97.75 130 GLU B CA 1
ATOM 2463 C C . GLU B 1 130 ? 11.969 -9.82 -6.488 1 97.75 130 GLU B C 1
ATOM 2465 O O . GLU B 1 130 ? 12.281 -9.516 -5.332 1 97.75 130 GLU B O 1
ATOM 2470 N N . ILE B 1 131 ? 10.766 -10.211 -6.809 1 98.5 131 ILE B N 1
ATOM 2471 C CA . ILE B 1 131 ? 9.68 -10.344 -5.848 1 98.5 131 ILE B CA 1
ATOM 2472 C C . ILE B 1 131 ? 9.375 -11.82 -5.609 1 98.5 131 ILE B C 1
ATOM 2474 O O . ILE B 1 131 ? 8.984 -12.539 -6.531 1 98.5 131 ILE B O 1
ATOM 2478 N N . GLU B 1 132 ? 9.586 -12.234 -4.398 1 98.5 132 GLU B N 1
ATOM 2479 C CA . GLU B 1 132 ? 9.211 -13.594 -3.994 1 98.5 132 GLU B CA 1
ATOM 2480 C C . GLU B 1 132 ? 8.109 -13.57 -2.943 1 98.5 132 GLU B C 1
ATOM 2482 O O . GLU B 1 132 ? 8.109 -12.727 -2.049 1 98.5 132 GLU B O 1
ATOM 2487 N N . ALA B 1 133 ? 7.148 -14.477 -3.084 1 98.94 133 ALA B N 1
ATOM 2488 C CA . ALA B 1 133 ? 6.113 -14.664 -2.068 1 98.94 133 ALA B CA 1
ATOM 2489 C C . ALA B 1 133 ? 5.758 -16.141 -1.917 1 98.94 133 ALA B C 1
ATOM 2491 O O . ALA B 1 133 ? 5.918 -16.922 -2.855 1 98.94 133 ALA B O 1
ATOM 2492 N N . TRP B 1 134 ? 5.316 -16.453 -0.727 1 98.81 134 TRP B N 1
ATOM 2493 C CA . TRP B 1 134 ? 4.93 -17.828 -0.482 1 98.81 134 TRP B 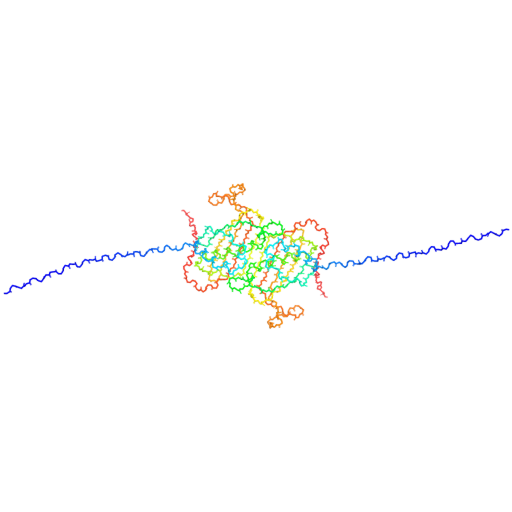CA 1
ATOM 2494 C C . TRP B 1 134 ? 3.846 -17.922 0.587 1 98.81 134 TRP B C 1
ATOM 2496 O O . TRP B 1 134 ? 3.715 -17.016 1.42 1 98.81 134 TRP B O 1
ATOM 2506 N N . VAL B 1 135 ? 3.092 -19 0.498 1 98.81 135 VAL B N 1
ATOM 2507 C CA . VAL B 1 135 ? 2.053 -19.281 1.481 1 98.81 135 VAL B CA 1
ATOM 2508 C C . VAL B 1 135 ? 2.672 -19.969 2.697 1 98.81 135 VAL B C 1
ATOM 2510 O O . VAL B 1 135 ? 3.387 -20.969 2.561 1 98.81 135 VAL B O 1
ATOM 2513 N N . THR B 1 136 ? 2.434 -19.391 3.826 1 98.56 136 THR B N 1
ATOM 2514 C CA . THR B 1 136 ? 2.867 -20.062 5.051 1 98.56 136 THR B CA 1
ATOM 2515 C C . THR B 1 136 ? 1.794 -21.031 5.555 1 98.56 136 THR B C 1
ATOM 2517 O O . THR B 1 136 ? 2.107 -22.062 6.141 1 98.56 136 THR B O 1
ATOM 2520 N N . ARG B 1 137 ? 0.573 -20.625 5.262 1 96.31 137 ARG B N 1
ATOM 2521 C CA . ARG B 1 137 ? -0.567 -21.484 5.586 1 96.31 137 ARG B CA 1
ATOM 2522 C C . ARG B 1 137 ? -1.798 -21.078 4.781 1 96.31 137 ARG B C 1
ATOM 2524 O O . ARG B 1 137 ? -2.084 -19.891 4.629 1 96.31 137 ARG B O 1
ATOM 2531 N N . ALA B 1 138 ? -2.418 -22.016 4.203 1 93.12 138 ALA B N 1
ATOM 2532 C CA . ALA B 1 138 ? -3.723 -21.812 3.574 1 93.12 138 ALA B CA 1
ATOM 2533 C C . ALA B 1 138 ? -4.77 -22.734 4.176 1 93.12 138 ALA B C 1
ATOM 2535 O O . ALA B 1 138 ? -4.719 -23.953 3.98 1 93.12 138 ALA B O 1
ATOM 2536 N N . GLY B 1 139 ? -5.633 -22.109 4.945 1 89.81 139 GLY B N 1
ATOM 2537 C CA . GLY B 1 139 ? -6.711 -22.891 5.523 1 89.81 139 GLY B CA 1
ATOM 2538 C C . GLY B 1 139 ? -8.031 -22.719 4.801 1 89.81 139 GLY B C 1
ATOM 2539 O O . GLY B 1 139 ? -8.055 -22.359 3.621 1 89.81 139 GLY B O 1
ATOM 2540 N N . ARG B 1 140 ? -9.078 -23.078 5.48 1 87.31 140 ARG B N 1
ATOM 2541 C CA . ARG B 1 140 ? -10.414 -22.984 4.906 1 87.31 140 ARG B CA 1
ATOM 2542 C C . ARG B 1 140 ? -10.828 -21.531 4.711 1 87.31 140 ARG B C 1
ATOM 2544 O O . ARG B 1 140 ? -11.422 -21.188 3.688 1 87.31 140 ARG B O 1
ATOM 2551 N N . ASN B 1 141 ? -10.414 -20.719 5.664 1 93.56 141 ASN B N 1
ATOM 2552 C CA . ASN B 1 141 ? -10.953 -19.359 5.656 1 93.56 141 ASN B CA 1
ATOM 2553 C C . ASN B 1 141 ? -9.844 -18.312 5.527 1 93.56 141 ASN B C 1
ATOM 2555 O O . ASN B 1 141 ? -10.094 -17.188 5.113 1 93.56 141 ASN B O 1
ATOM 2559 N N . LEU B 1 142 ? -8.625 -18.781 5.926 1 96.31 142 LEU B N 1
ATOM 2560 C CA . LEU B 1 142 ? -7.551 -17.781 5.953 1 96.31 142 LEU B CA 1
ATOM 2561 C C . LEU B 1 142 ? -6.332 -18.297 5.188 1 96.31 142 LEU B C 1
ATOM 2563 O O . LEU B 1 142 ? -5.984 -19.469 5.273 1 96.31 142 LEU B O 1
ATOM 2567 N N . GLY B 1 143 ? -5.773 -17.422 4.461 1 97.5 143 GLY B N 1
ATOM 2568 C CA . GLY B 1 143 ? -4.469 -17.609 3.85 1 97.5 143 GLY B CA 1
ATOM 2569 C C . GLY B 1 143 ? -3.406 -16.688 4.395 1 97.5 143 GLY B C 1
ATOM 2570 O O . GLY B 1 143 ? -3.602 -15.461 4.43 1 97.5 143 GLY B O 1
ATOM 2571 N N . PHE B 1 144 ? -2.328 -17.234 4.859 1 98.56 144 PHE B N 1
ATOM 2572 C CA . PHE B 1 144 ? -1.182 -16.484 5.367 1 98.56 144 PHE B CA 1
ATOM 2573 C C . PHE B 1 144 ? -0.021 -16.547 4.383 1 98.56 144 PHE B C 1
ATOM 2575 O O . PHE B 1 144 ? 0.38 -17.625 3.943 1 98.56 144 PHE B O 1
ATOM 2582 N N . THR B 1 145 ? 0.503 -15.391 4.031 1 98.88 145 THR B N 1
ATOM 2583 C CA . THR B 1 145 ? 1.597 -15.344 3.066 1 98.88 145 THR B CA 1
ATOM 2584 C C . THR B 1 145 ? 2.723 -14.445 3.572 1 98.88 145 THR B C 1
ATOM 2586 O O . THR B 1 145 ? 2.516 -13.625 4.465 1 98.88 145 THR B O 1
ATOM 2589 N N . ARG B 1 146 ? 3.889 -14.656 3.029 1 98.94 146 ARG B N 1
ATOM 2590 C CA . ARG B 1 146 ? 5.059 -13.797 3.188 1 98.94 146 ARG B CA 1
ATOM 2591 C C . ARG B 1 146 ? 5.574 -13.32 1.834 1 98.94 146 ARG B C 1
ATOM 2593 O O . ARG B 1 146 ? 5.27 -13.922 0.801 1 98.94 146 ARG B O 1
ATOM 2600 N N . CYS B 1 147 ? 6.266 -12.25 1.868 1 98.75 147 CYS B N 1
ATOM 2601 C CA . CYS B 1 147 ? 6.84 -11.688 0.653 1 98.75 147 CYS B CA 1
ATOM 2602 C C . CYS B 1 147 ? 8.195 -11.055 0.937 1 98.75 147 CYS B C 1
ATOM 2604 O O . CYS B 1 147 ? 8.422 -10.523 2.023 1 98.75 147 CYS B O 1
ATOM 2606 N N . GLU B 1 148 ? 9.07 -11.195 0.001 1 98.75 148 GLU B N 1
ATOM 2607 C CA . GLU B 1 148 ? 10.375 -10.547 0.006 1 98.75 148 GLU B CA 1
ATOM 2608 C C . GLU B 1 148 ? 10.664 -9.867 -1.333 1 98.75 148 GLU B C 1
ATOM 2610 O O . GLU B 1 148 ? 10.492 -10.484 -2.391 1 98.75 148 GLU B O 1
ATOM 2615 N N . ILE B 1 149 ? 10.984 -8.625 -1.261 1 98.75 149 ILE B N 1
ATOM 2616 C CA . ILE B 1 149 ? 11.375 -7.836 -2.422 1 98.75 149 ILE B CA 1
ATOM 2617 C C . ILE B 1 149 ? 12.867 -7.52 -2.354 1 98.75 149 ILE B C 1
ATOM 2619 O O . ILE B 1 149 ? 13.344 -6.949 -1.367 1 98.75 149 ILE B O 1
ATOM 2623 N N . ARG B 1 150 ? 13.578 -7.922 -3.426 1 98 150 ARG B N 1
ATOM 2624 C CA . ARG B 1 150 ? 15.016 -7.699 -3.496 1 98 150 ARG B CA 1
ATOM 2625 C C . ARG B 1 150 ? 15.391 -6.93 -4.762 1 98 150 ARG B C 1
ATOM 2627 O O . ARG B 1 150 ? 14.664 -6.965 -5.754 1 98 150 ARG B O 1
ATOM 2634 N N . LYS B 1 151 ? 16.516 -6.242 -4.672 1 94.81 151 LYS B N 1
ATOM 2635 C CA . LYS B 1 151 ? 17.109 -5.777 -5.918 1 94.81 151 LYS B CA 1
ATOM 2636 C C . LYS B 1 151 ? 17.703 -6.938 -6.711 1 94.81 151 LYS B C 1
ATOM 2638 O O . LYS B 1 151 ? 18.375 -7.801 -6.148 1 94.81 151 LYS B O 1
ATOM 2643 N N . GLY B 1 152 ? 17.234 -7.066 -7.93 1 82.5 152 GLY B N 1
ATOM 2644 C CA . GLY B 1 152 ? 17.766 -8.125 -8.773 1 82.5 152 GLY B CA 1
ATOM 2645 C C . GLY B 1 152 ? 19.266 -8.039 -8.969 1 82.5 152 GLY B C 1
ATOM 2646 O O . GLY B 1 152 ? 19.844 -6.957 -8.859 1 82.5 152 GLY B O 1
ATOM 2647 N N . VAL B 1 153 ? 19.953 -9.211 -8.766 1 60.25 153 VAL B N 1
ATOM 2648 C CA . VAL B 1 153 ? 21.391 -9.211 -9.055 1 60.25 153 VAL B CA 1
ATOM 2649 C C . VAL B 1 153 ? 21.625 -9 -10.547 1 60.25 153 VAL B C 1
ATOM 2651 O O . VAL B 1 153 ? 21.078 -9.734 -11.375 1 60.25 153 VAL B O 1
ATOM 2654 N N . THR B 1 154 ? 21.484 -7.82 -10.922 1 51.5 154 THR B N 1
ATOM 2655 C CA . THR B 1 154 ? 22.125 -7.73 -12.227 1 51.5 154 THR B CA 1
ATOM 2656 C C . THR B 1 154 ? 23.484 -8.406 -12.203 1 51.5 154 THR B C 1
ATOM 2658 O O . THR B 1 154 ? 24.078 -8.586 -11.141 1 51.5 154 THR B O 1
ATOM 2661 N N . THR B 1 155 ? 23.844 -9.234 -13.211 1 43.03 155 THR B N 1
ATOM 2662 C CA . THR B 1 155 ? 25.203 -9.781 -13.359 1 43.03 155 THR B CA 1
ATOM 2663 C C . THR B 1 155 ? 26.234 -8.852 -12.727 1 43.03 155 THR B C 1
ATOM 2665 O O . THR B 1 155 ? 27.344 -9.273 -12.422 1 43.03 155 THR B O 1
ATOM 2668 N N . THR B 1 156 ? 26.109 -7.598 -12.844 1 39.03 156 THR B N 1
ATOM 2669 C CA . THR B 1 156 ? 27.297 -6.859 -12.414 1 39.03 156 THR B CA 1
ATOM 2670 C C . THR B 1 156 ? 27.297 -6.672 -10.906 1 39.03 156 THR B C 1
ATOM 2672 O O . THR B 1 156 ? 28.188 -6.02 -10.359 1 39.03 156 THR B O 1
ATOM 2675 N N . ALA B 1 157 ? 26.219 -6.77 -10.164 1 40.75 157 ALA B N 1
ATOM 2676 C CA . ALA B 1 157 ? 26.359 -6.32 -8.781 1 40.75 157 ALA B CA 1
ATOM 2677 C C . ALA B 1 157 ? 27.109 -7.344 -7.941 1 40.75 157 ALA B C 1
ATOM 2679 O O . ALA B 1 157 ? 26.812 -8.539 -7.992 1 40.75 157 ALA B O 1
ATOM 2680 N N . THR B 1 158 ? 28.312 -7.102 -7.5 1 38.94 158 THR B N 1
ATOM 2681 C CA . THR B 1 158 ? 29.297 -7.758 -6.656 1 38.94 158 THR B CA 1
ATOM 2682 C C . THR B 1 158 ? 28.656 -8.297 -5.383 1 38.94 158 THR B C 1
ATOM 2684 O O . THR B 1 158 ? 29.078 -9.336 -4.863 1 38.94 158 THR B O 1
ATOM 2687 N N . SER B 1 159 ? 27.797 -7.48 -4.707 1 39 159 SER B N 1
ATOM 2688 C CA . SER B 1 159 ? 27.531 -7.871 -3.33 1 39 159 SER B CA 1
ATOM 2689 C C . SER B 1 159 ? 26.5 -8.992 -3.268 1 39 159 SER B C 1
ATOM 2691 O O . SER B 1 159 ? 25.469 -8.859 -2.596 1 39 159 SER B O 1
ATOM 2693 N N . ALA B 1 160 ? 26.203 -9.656 -4.297 1 41.81 160 ALA B N 1
ATOM 2694 C CA . ALA B 1 160 ? 25.141 -10.664 -4.34 1 41.81 160 ALA B CA 1
ATOM 2695 C C . ALA B 1 160 ? 25.5 -11.867 -3.473 1 41.81 160 ALA B C 1
ATOM 2697 O O . ALA B 1 160 ? 26.609 -12.398 -3.564 1 41.81 160 ALA B O 1
ATOM 2698 N N . THR B 1 161 ? 24.938 -11.961 -2.309 1 44.09 161 THR B N 1
ATOM 2699 C CA . THR B 1 161 ? 25.062 -13.203 -1.563 1 44.09 161 THR B CA 1
ATOM 2700 C C . THR B 1 161 ? 24.656 -14.398 -2.426 1 44.09 161 THR B C 1
ATOM 2702 O O . THR B 1 161 ? 23.703 -14.312 -3.193 1 44.09 161 THR B O 1
ATOM 2705 N N . PRO B 1 162 ? 25.406 -15.305 -2.557 1 42.78 162 PRO B N 1
ATOM 2706 C CA . PRO B 1 162 ? 25.094 -16.484 -3.365 1 42.78 162 PRO B CA 1
ATOM 2707 C C . PRO B 1 162 ? 23.703 -17.047 -3.078 1 42.78 162 PRO B C 1
ATOM 2709 O O . PRO B 1 162 ? 23.344 -17.25 -1.916 1 42.78 162 PRO B O 1
ATOM 2712 N N . GLY B 1 163 ? 22.641 -16.562 -3.717 1 44.12 163 GLY B N 1
ATOM 2713 C CA . GLY B 1 163 ? 21.375 -17.266 -3.502 1 44.12 163 GLY B CA 1
ATOM 2714 C C . GLY B 1 163 ? 21.438 -18.734 -3.844 1 44.12 163 GLY B C 1
ATOM 2715 O O . GLY B 1 163 ? 22.484 -19.234 -4.277 1 44.12 163 GLY B O 1
ATOM 2716 N N . ALA B 1 164 ? 20.344 -19.594 -3.551 1 43.12 164 ALA B N 1
ATOM 2717 C CA . ALA B 1 164 ? 20.359 -21.047 -3.682 1 43.12 164 ALA B CA 1
ATOM 2718 C C . ALA B 1 164 ? 20.984 -21.484 -5.008 1 43.12 164 ALA B C 1
ATOM 2720 O O . ALA B 1 164 ? 21.656 -22.516 -5.086 1 43.12 164 ALA B O 1
ATOM 2721 N N . ASP B 1 165 ? 20.531 -21.062 -6.215 1 47.44 165 ASP B N 1
ATOM 2722 C CA . ASP B 1 165 ? 21.062 -21.641 -7.449 1 47.44 165 ASP B CA 1
ATOM 2723 C C . ASP B 1 165 ? 22.453 -21.078 -7.758 1 47.44 165 ASP B C 1
ATOM 2725 O O . ASP B 1 165 ? 22.953 -21.25 -8.875 1 47.44 165 ASP B O 1
ATOM 2729 N N . GLY B 1 166 ? 23.125 -20.531 -6.875 1 54.22 166 GLY B N 1
ATOM 2730 C CA . GLY B 1 166 ? 24.438 -19.969 -7.102 1 54.22 166 GLY B CA 1
ATOM 2731 C C . GLY B 1 166 ? 24.422 -18.484 -7.418 1 54.22 166 GLY B C 1
ATOM 2732 O O . GLY B 1 166 ? 25.469 -17.859 -7.582 1 54.22 166 GLY B O 1
ATOM 2733 N N . ARG B 1 167 ? 23.219 -18.109 -7.812 1 54.66 167 ARG B N 1
ATOM 2734 C CA . ARG B 1 167 ? 23.172 -16.688 -8.148 1 54.66 167 ARG B CA 1
ATOM 2735 C C . ARG B 1 167 ? 23 -15.836 -6.898 1 54.66 167 ARG B C 1
ATOM 2737 O O . ARG B 1 167 ? 22.312 -16.234 -5.961 1 54.66 167 ARG B O 1
ATOM 2744 N N . LYS B 1 168 ? 23.812 -14.844 -6.707 1 62.25 168 LYS B N 1
ATOM 2745 C CA . LYS B 1 168 ? 23.797 -13.906 -5.59 1 62.25 168 LYS B CA 1
ATOM 2746 C C . LYS B 1 168 ? 22.516 -13.094 -5.551 1 62.25 168 LYS B C 1
ATOM 2748 O O . LYS B 1 168 ? 22.094 -12.547 -6.574 1 62.25 168 LYS B O 1
ATOM 2753 N N . LYS B 1 169 ? 21.766 -13.375 -4.48 1 82.06 169 LYS B N 1
ATOM 2754 C CA . LYS B 1 169 ? 20.562 -12.555 -4.293 1 82.06 169 LYS B CA 1
ATOM 2755 C C . LYS B 1 169 ? 20.938 -11.117 -3.949 1 82.06 169 LYS B C 1
ATOM 2757 O O . LYS B 1 169 ? 21.922 -10.875 -3.24 1 82.06 169 LYS B O 1
ATOM 2762 N N . GLY B 1 170 ? 20.344 -10.156 -4.605 1 90 170 GLY B N 1
ATOM 2763 C CA . GLY B 1 170 ? 20.547 -8.758 -4.258 1 90 170 GLY B CA 1
ATOM 2764 C C . GLY B 1 170 ? 20.016 -8.406 -2.881 1 90 170 GLY B C 1
ATOM 2765 O O . GLY B 1 170 ? 19.406 -9.242 -2.215 1 90 170 GLY B O 1
ATOM 2766 N N . PRO B 1 171 ? 20.312 -7.223 -2.432 1 94.19 171 PRO B N 1
ATOM 2767 C CA . PRO B 1 171 ? 19.859 -6.801 -1.104 1 94.19 171 PRO B CA 1
ATOM 2768 C C . PRO B 1 171 ? 18.344 -6.73 -0.993 1 94.19 171 PRO B C 1
ATOM 2770 O O . PRO B 1 171 ? 17.656 -6.383 -1.964 1 94.19 171 PRO B O 1
ATOM 2773 N N . VAL B 1 172 ? 17.844 -7.039 0.263 1 97.75 172 VAL B N 1
ATOM 2774 C CA . VAL B 1 172 ? 16.422 -6.918 0.556 1 97.75 172 VAL B CA 1
ATOM 2775 C C . VAL B 1 172 ? 16.016 -5.445 0.566 1 97.75 172 VAL B C 1
ATOM 2777 O O . VAL B 1 172 ? 16.672 -4.617 1.198 1 97.75 172 VAL B O 1
ATOM 2780 N N . VAL B 1 173 ? 15.031 -5.109 -0.173 1 98.56 173 VAL B N 1
ATOM 2781 C CA . VAL B 1 173 ? 14.461 -3.768 -0.215 1 98.56 173 VAL B CA 1
ATOM 2782 C C . VAL B 1 173 ? 13.289 -3.674 0.758 1 98.56 173 VAL B C 1
ATOM 2784 O O . VAL B 1 173 ? 13.172 -2.701 1.508 1 98.56 173 VAL B O 1
ATOM 2787 N N . ALA B 1 174 ? 12.422 -4.672 0.805 1 98.88 174 ALA B N 1
ATOM 2788 C CA . ALA B 1 174 ? 11.273 -4.766 1.704 1 98.88 174 ALA B CA 1
ATOM 2789 C C . ALA B 1 174 ? 10.883 -6.219 1.949 1 98.88 174 ALA B C 1
ATOM 2791 O O . ALA B 1 174 ? 11.188 -7.094 1.135 1 98.88 174 ALA B O 1
ATOM 2792 N N . GLU B 1 175 ? 10.273 -6.449 3.043 1 98.88 175 GLU B N 1
ATOM 2793 C CA . GLU B 1 175 ? 9.695 -7.75 3.373 1 98.88 175 GLU B CA 1
ATOM 2794 C C . GLU B 1 175 ? 8.383 -7.59 4.141 1 98.88 175 GLU B C 1
ATOM 2796 O O . GLU B 1 175 ? 8.156 -6.566 4.789 1 98.88 175 GLU B O 1
ATOM 2801 N N . GLY B 1 176 ? 7.508 -8.609 4.031 1 98.75 176 GLY B N 1
ATOM 2802 C CA . GLY B 1 176 ? 6.223 -8.422 4.684 1 98.75 176 GLY B CA 1
ATOM 2803 C C . GLY B 1 176 ? 5.422 -9.703 4.797 1 98.75 176 GLY B C 1
ATOM 2804 O O . GLY B 1 176 ? 5.883 -10.766 4.387 1 98.75 176 GLY B O 1
ATOM 2805 N N . SER B 1 177 ? 4.352 -9.594 5.477 1 98.88 177 SER B N 1
ATOM 2806 C CA . SER B 1 177 ? 3.336 -10.633 5.602 1 98.88 177 SER B CA 1
ATOM 2807 C C . SER B 1 177 ? 1.959 -10.117 5.203 1 98.88 177 SER B C 1
ATOM 2809 O O . SER B 1 177 ? 1.688 -8.922 5.305 1 98.88 177 SER B O 1
ATOM 2811 N N . HIS B 1 178 ? 1.175 -10.984 4.715 1 98.88 178 HIS B N 1
ATOM 2812 C CA . HIS B 1 178 ? -0.17 -10.664 4.246 1 98.88 178 HIS B CA 1
ATOM 2813 C C . HIS B 1 178 ? -1.141 -11.797 4.551 1 98.88 178 HIS B C 1
ATOM 2815 O O . HIS B 1 178 ? -0.892 -12.953 4.184 1 98.88 178 HIS B O 1
ATOM 2821 N N . THR B 1 179 ? -2.184 -11.469 5.266 1 98.75 179 THR B N 1
ATOM 2822 C CA . THR B 1 179 ? -3.25 -12.422 5.555 1 98.75 179 THR B CA 1
ATOM 2823 C C . THR B 1 179 ? -4.52 -12.062 4.789 1 98.75 179 THR B C 1
ATOM 2825 O O . THR B 1 179 ? -4.91 -10.898 4.738 1 98.75 179 THR B O 1
ATOM 2828 N N . LYS B 1 180 ? -5.105 -13.062 4.168 1 98.06 180 LYS B N 1
ATOM 2829 C CA . LYS B 1 180 ? -6.324 -12.844 3.398 1 98.06 180 LYS B CA 1
ATOM 2830 C C . LYS B 1 180 ? -7.43 -13.797 3.844 1 98.06 180 LYS B C 1
ATOM 2832 O O . LYS B 1 180 ? -7.164 -14.953 4.18 1 98.06 180 LYS B O 1
ATOM 2837 N N . TYR B 1 181 ? -8.656 -13.258 3.818 1 97.31 181 TYR B N 1
ATOM 2838 C CA . TYR B 1 181 ? -9.852 -14.094 3.936 1 97.31 181 TYR B CA 1
ATOM 2839 C C . TYR B 1 181 ? -10.164 -14.781 2.613 1 97.31 181 TYR B C 1
ATOM 2841 O O . TYR B 1 181 ? -10.305 -14.125 1.581 1 97.31 181 TYR B O 1
ATOM 2849 N N . LEU B 1 182 ? -10.266 -16.062 2.51 1 93.12 182 LEU B N 1
ATOM 2850 C CA . LEU B 1 182 ? -10.367 -16.844 1.282 1 93.12 182 LEU B CA 1
ATOM 2851 C C . LEU B 1 182 ? -11.812 -17.281 1.034 1 93.12 182 LEU B C 1
ATOM 2853 O O . LEU B 1 182 ? -12.18 -17.609 -0.095 1 93.12 182 LEU B O 1
ATOM 2857 N N . SER B 1 183 ? -12.805 -16.875 1.978 1 73.81 183 SER B N 1
ATOM 2858 C CA . SER B 1 183 ? -14.172 -17.375 1.907 1 73.81 183 SER B CA 1
ATOM 2859 C C . SER B 1 183 ? -14.273 -18.625 1.034 1 73.81 183 SER B C 1
ATOM 2861 O O . SER B 1 183 ? -15.156 -18.719 0.181 1 73.81 183 SER B O 1
ATOM 2863 N N . PHE B 1 184 ? -13.195 -19.469 1.032 1 58.38 184 PHE B N 1
ATOM 2864 C CA . PHE B 1 184 ? -13.289 -20.578 0.088 1 58.38 184 PHE B CA 1
ATOM 2865 C C . PHE B 1 184 ? -14.328 -21.594 0.548 1 58.38 184 PHE B C 1
ATOM 2867 O O . PHE B 1 184 ? -14.461 -21.859 1.746 1 58.38 184 PHE B O 1
ATOM 2874 N N . GLY B 1 185 ? -15.555 -21.516 0.264 1 48.94 185 GLY B N 1
ATOM 2875 C CA . GLY B 1 185 ? -16.266 -22.75 0.587 1 48.94 185 GLY B CA 1
ATOM 2876 C C . GLY B 1 185 ? -15.336 -23.938 0.761 1 48.94 185 GLY B C 1
ATOM 2877 O O . GLY B 1 185 ? -14.148 -23.859 0.429 1 48.94 185 GLY B O 1
ATOM 2878 N N . GLN B 1 186 ? -15.75 -25.203 1.291 1 40.97 186 GLN B N 1
ATOM 2879 C CA . GLN B 1 186 ? -15 -26.422 1.563 1 40.97 186 GLN B CA 1
ATOM 2880 C C . GLN B 1 186 ? -13.969 -26.688 0.473 1 40.97 186 GLN B C 1
ATOM 2882 O O . GLN B 1 186 ? -14.32 -26.906 -0.686 1 40.97 186 GLN B O 1
ATOM 2887 N N . VAL B 1 187 ? -12.945 -25.875 0.297 1 40.53 187 VAL B N 1
ATOM 2888 C CA . VAL B 1 187 ? -11.93 -26.5 -0.555 1 40.53 187 VAL B CA 1
ATOM 2889 C C . VAL B 1 187 ? -11.734 -27.953 -0.154 1 40.53 187 VAL B C 1
ATOM 2891 O O . VAL B 1 187 ? -11.297 -28.25 0.961 1 40.53 187 VAL B O 1
ATOM 2894 N N . THR B 1 188 ? -12.609 -28.781 -0.398 1 36.84 188 THR B N 1
ATOM 2895 C CA . THR B 1 188 ? -12.492 -30.203 -0.123 1 36.84 188 THR B CA 1
ATOM 2896 C C . THR B 1 188 ? -11.133 -30.734 -0.569 1 36.84 188 THR B C 1
ATOM 2898 O O . THR B 1 188 ? -10.82 -31.906 -0.377 1 36.84 188 THR B O 1
ATOM 2901 N N . GLY B 1 189 ? -10.477 -30.125 -1.661 1 36.25 189 GLY B N 1
ATOM 2902 C CA . GLY B 1 189 ? -9.422 -31.031 -2.104 1 36.25 189 GLY B CA 1
ATOM 2903 C C . GLY B 1 189 ? -8.273 -31.125 -1.126 1 36.25 189 GLY B C 1
ATOM 2904 O O . GLY B 1 189 ? -8.266 -30.438 -0.097 1 36.25 189 GLY B O 1
ATOM 2905 N N . GLY B 1 190 ? -7.141 -31.938 -1.468 1 33.69 190 GLY B N 1
ATOM 2906 C CA . GLY B 1 190 ? -5.984 -32.531 -0.812 1 33.69 190 GLY B CA 1
ATOM 2907 C C . GLY B 1 190 ? -5.004 -31.5 -0.284 1 33.69 190 GLY B C 1
ATOM 2908 O O . GLY B 1 190 ? -4.066 -31.109 -0.984 1 33.69 190 GLY B O 1
ATOM 2909 N N . TRP B 1 191 ? -5.367 -30.422 0.302 1 38.81 191 TRP B N 1
ATOM 2910 C CA . TRP B 1 191 ? -4.25 -29.734 0.943 1 38.81 191 TRP B CA 1
ATOM 2911 C C . TRP B 1 191 ? -3.34 -30.734 1.655 1 38.81 191 TRP B C 1
ATOM 2913 O O . TRP B 1 191 ? -3.752 -31.375 2.623 1 38.81 191 TRP B O 1
ATOM 2923 N N . LYS B 1 192 ? -2.523 -31.469 0.922 1 37.38 192 LYS B N 1
ATOM 2924 C CA . LYS B 1 192 ? -1.591 -32.375 1.616 1 37.38 192 LYS B CA 1
ATOM 2925 C C . LYS B 1 192 ? -0.816 -31.609 2.693 1 37.38 192 LYS B C 1
ATOM 2927 O O . LYS B 1 192 ? -0.247 -30.547 2.428 1 37.38 192 LYS B O 1
ATOM 2932 N N . LYS B 1 193 ? -1.084 -31.766 3.904 1 36.5 193 LYS B N 1
ATOM 2933 C CA . LYS B 1 193 ? -0.256 -31.469 5.07 1 36.5 193 LYS B CA 1
ATOM 2934 C C . LYS B 1 193 ? 1.229 -31.531 4.719 1 36.5 193 LYS B C 1
ATOM 2936 O O . LYS B 1 193 ? 1.723 -32.562 4.266 1 36.5 193 LYS B O 1
ATOM 2941 N N . LEU B 1 194 ? 1.907 -30.484 4.336 1 34.56 194 LEU B N 1
ATOM 2942 C CA . LEU B 1 194 ? 3.357 -30.578 4.453 1 34.56 194 LEU B CA 1
ATOM 2943 C C . LEU B 1 194 ? 3.756 -31.156 5.805 1 34.56 194 LEU B C 1
ATOM 2945 O O . LEU B 1 194 ? 3.648 -30.484 6.832 1 34.56 194 LEU B O 1
ATOM 2949 N N . GLU B 1 195 ? 3.369 -32.312 6.137 1 31.97 195 GLU B N 1
ATOM 2950 C CA . GLU B 1 195 ? 4.02 -33 7.25 1 31.97 195 GLU B CA 1
ATOM 2951 C C . GLU B 1 195 ? 5.523 -32.75 7.25 1 31.97 195 GLU B C 1
ATOM 2953 O O . GLU B 1 195 ? 6.219 -33.094 6.301 1 31.97 195 GLU B O 1
ATOM 2958 N N . GLY B 1 196 ? 5.945 -31.594 7.707 1 34.53 196 GLY B N 1
ATOM 2959 C CA . GLY B 1 196 ? 7.352 -31.516 8.07 1 34.53 196 GLY B CA 1
ATOM 2960 C C . GLY B 1 196 ? 7.91 -32.812 8.594 1 34.53 196 GLY B C 1
ATOM 2961 O O . GLY B 1 196 ? 7.32 -33.438 9.477 1 34.53 196 GLY B O 1
ATOM 2962 N N . LYS B 1 197 ? 8.555 -33.719 7.801 1 33.66 197 LYS B N 1
ATOM 2963 C CA . LYS B 1 197 ? 9.383 -34.812 8.297 1 33.66 197 LYS B CA 1
ATOM 2964 C C . LYS B 1 197 ? 10.18 -34.406 9.523 1 33.66 197 LYS B C 1
ATOM 2966 O O . LYS B 1 197 ? 11.086 -33.562 9.43 1 33.66 197 LYS B O 1
ATOM 2971 N N . GLU B 1 198 ? 9.648 -34.312 10.672 1 35.25 198 GLU B N 1
ATOM 2972 C CA . GLU B 1 198 ? 10.484 -34.406 11.867 1 35.25 198 GLU B CA 1
ATOM 2973 C C . GLU B 1 198 ? 11.578 -35.438 11.688 1 35.25 198 GLU B C 1
ATOM 2975 O O . GLU B 1 198 ? 11.297 -36.594 11.398 1 35.25 198 GLU B O 1
ATOM 2980 N N . GLY B 1 199 ? 12.766 -35.062 11.148 1 34.25 199 GLY B N 1
ATOM 2981 C CA . GLY B 1 199 ? 13.992 -35.844 11.133 1 34.25 199 GLY B CA 1
ATOM 2982 C C . GLY B 1 199 ? 14.156 -36.719 12.367 1 34.25 199 GLY B C 1
ATOM 2983 O O . GLY B 1 199 ? 14.156 -36.219 13.492 1 34.25 199 GLY B O 1
ATOM 2984 N N . LYS B 1 200 ? 13.68 -37.969 12.461 1 37.91 200 LYS B N 1
ATOM 2985 C CA . LYS B 1 200 ? 14.133 -38.938 13.438 1 37.91 200 LYS B CA 1
ATOM 2986 C C . LYS B 1 200 ? 15.641 -38.875 13.633 1 37.91 200 LYS B C 1
ATOM 2988 O O . LYS B 1 200 ? 16.406 -39.094 12.695 1 37.91 200 LYS B O 1
ATOM 2993 N N . GLY B 1 201 ? 16.109 -38.062 14.523 1 29.44 201 GLY B N 1
ATOM 2994 C CA . GLY B 1 201 ? 17.453 -38.219 15.031 1 29.44 201 GLY B CA 1
ATOM 2995 C C . GLY B 1 201 ? 17.875 -39.656 15.211 1 29.44 201 GLY B C 1
ATOM 2996 O O . GLY B 1 201 ? 17.109 -40.469 15.781 1 29.44 201 GLY B O 1
ATOM 2997 N N . ALA B 1 202 ? 18.531 -40.312 14.242 1 34.38 202 ALA B N 1
ATOM 2998 C CA . ALA B 1 202 ? 19.328 -41.531 14.391 1 34.38 202 ALA B CA 1
ATOM 2999 C C . ALA B 1 202 ? 19.953 -41.625 15.773 1 34.38 202 ALA B C 1
ATOM 3001 O O . ALA B 1 202 ? 20.625 -40.688 16.219 1 34.38 202 ALA B O 1
ATOM 3002 N N . GLU B 1 203 ? 19.438 -42.406 16.703 1 25.33 203 GLU B N 1
ATOM 3003 C CA . GLU B 1 203 ? 20.312 -42.938 17.75 1 25.33 203 GLU B CA 1
ATOM 3004 C C . GLU B 1 203 ? 21.562 -43.594 17.172 1 25.33 203 GLU B C 1
ATOM 3006 O O . GLU B 1 203 ? 21.484 -44.25 16.125 1 25.33 203 GLU B O 1
#

Foldseek 3Di:
DDDPDDPDPDDPDPPPPPPPPPPPPPPQALLNLLVVLCVVVQVVDPLSVPLVVQKAWDDFALQLKTKIKDADDQVQADPVQWGDPVSVVVLFVSSQQSSCCSNLVDSFSAAWDDKDKDFDATHGHGWMKMKMKHWPDDDQFKTKMKMWIFTQPDVVDPVFCQDPVRRGTHDTRMMMMTMGTRPRPPSVDCPPPPPPPPPPPDD/DDPPDPPDPDPPDPPPPPPPPPPPPPPQALLNLLVVLCVVVQVVDPLSVPLVVQKAWDDFALQLKTKIKDADDQVQADPVQWGDPVSVVVLFVSSQQSSCCSNLVDSQSAAWDDKDKDFDATHGHGWMKMKMKHWPDDDQFKTKMKMWIFTQPDVVDPVFCLPPVRTRTHDTRMMMMTMGTRPRHPSVDCPPPPPPPPPPPDD

Secondary structure (DSSP, 8-state):
-----------------------------HHHHHHHHHHHHGGG-HHHHHHSTT-EEEEEETTTEEEEEEE--GGGB-TTSSB-HHHHHHHHHHHHHHHHHHHH--S---EEEEEEEEE-S---TT-EEEEEEEEEEE-SSEEEEEEEEEE---TT-TT-EE-TTS-EEPPEEEEEEEEEE-------S--------------/-----------------------------HHHHHHHHHHHHGGG-HHHHHHSTT-EEEEEETTTEEEEEEE--GGGB-TTSSB-HHHHHHHHHHHHHHHHHHHH--S---EEEEEEEEE-S---TT-EEEEEEEEEEE-SSEEEEEEEEEE---TT-S--EE-TTS-EEPPEEEEEEEEEE-------S--------------